Protein AF-0000000084756242 (afdb_homodimer)

pLDDT: mean 90.1, std 12.61, range [22.62, 98.62]

InterPro domains:
  IPR002525 Transposase IS110-like, N-terminal [PF01548] (7-148)
  IPR047650 Transposase IS110-like [NF033542] (6-186)
  IPR047650 Transposase IS110-like [PTHR33055] (3-185)

Sequence (396 aa):
MSTIRVVGIDIAKSVFQVCVWMVDGSVAWNKKISHSKLLDTIRQFEPGTLVAMEACATSHFWGRTFASMGYCVRLIPAQHIKAFVRSQKNDANDALAICETAFRPGIHFVSVKTTEQQDIKALRNTRQLMVEQRTALANQLRSLLAEYGFTIPVGILSLQQQLPELIEDASNSLTFTLRRLLSSLREDTVLPCENGTDMSTIRVVGIDIAKSVFQVCVWMVDGSVAWNKKISHSKLLDTIRQFEPGTLVAMEACATSHFWGRTFASMGYCVRLIPAQHIKAFVRSQKNDANDALAICETAFRPGIHFVSVKTTEQQDIKALRNTRQLMVEQRTALANQLRSLLAEYGFTIPVGILSLQQQLPELIEDASNSLTFTLRRLLSSLREDTVLPCENGTD

Solvent-accessible surface area (backbone atoms only — not comparable to full-atom values): 22132 Å² total; per-residue (Å²): 127,92,48,74,52,30,35,5,37,38,84,55,93,63,50,26,25,38,21,35,32,30,67,88,70,48,69,81,48,68,46,81,36,46,65,88,45,43,63,64,57,55,65,73,50,60,74,57,44,36,35,27,31,57,52,53,73,45,38,29,35,52,37,51,52,42,39,75,68,45,30,37,70,44,25,34,52,55,75,63,36,60,76,52,54,53,90,68,83,44,65,63,52,48,7,45,28,36,40,56,48,69,70,46,80,92,66,77,62,52,76,68,56,50,70,69,55,48,46,53,48,50,54,52,51,49,53,51,50,52,51,51,49,29,50,52,50,50,50,48,50,43,51,55,37,34,33,71,72,39,84,67,67,88,55,68,66,51,43,67,60,46,46,61,53,56,62,66,40,77,87,54,86,73,46,70,65,54,41,53,51,49,57,60,50,52,63,64,56,57,74,83,73,75,76,70,81,125,126,91,48,76,52,31,36,5,37,36,84,55,92,63,51,26,26,38,21,35,34,30,67,87,68,47,67,79,50,69,46,81,38,44,66,89,44,42,64,64,56,56,65,72,50,60,74,57,45,36,36,25,30,57,53,51,76,44,39,29,37,51,37,51,54,41,39,74,68,44,31,38,70,44,25,35,52,57,76,63,37,61,75,52,53,54,89,70,83,45,64,64,51,48,7,45,27,36,40,57,48,69,71,47,81,91,66,76,63,52,77,70,55,50,72,68,56,48,46,54,49,51,53,51,53,49,53,50,50,52,50,51,49,28,50,52,50,50,52,49,52,42,52,55,36,34,34,72,71,40,84,66,66,88,54,68,67,51,43,66,60,47,47,61,52,57,61,66,42,78,86,53,87,72,47,71,66,52,41,54,51,50,58,61,51,53,64,64,56,58,73,83,74,75,78,70,81,123

Foldseek 3Di:
DWAFQEWFWEDDDFKIWIWTATPVGDTPDTDIDGPVCVVVVLLPHDAAHEYFYADDLCVLVVCVVNVVVRYHYFHFHPVQLVVQQDPDDDRRSSRVSRVVSRPDPPTDTDDRDDPVRSVVVVVVVVVVVLLVVLLVLLVVLQVVCVVVPDHFDDDLVRCLPCVVVVLPPPPDDDDPVNSVVSVVSSVSNDDPPPPPPD/DWAFQEWFWEDDDFKIWIWTATPVGDTPDTDIDGPVCVVVVLLPHDAAHEYFYADDLCVLVVCVVNVVVRYHYFHFYPVQLVVQQDPDDDRRSSRVSRVVSRPDPPTDTDDRDDPVRSVVVVVVVVVVVLLVVLLVLLVVLQVVCVVVPDHFDDDLVRCLPCVVVVLPPPPDDDDPVNSVVSVVSSVSNDDDPPPPPD

Organism: Klebsiella aerogenes (strain ATCC 13048 / DSM 30053 / CCUG 1429 / JCM 1235 / KCTC 2190 / NBRC 13534 / NCIMB 10102 / NCTC 10006 / CDC 819-56) (NCBI:txid1028307)

Nearest PDB structures (foldseek):
  3r8e-assembly1_A-2  TM=5.755E-01  e=1.748E-02  Cytophaga hutchinsonii ATCC 33406
  9bdd-assembly1_B  TM=4.864E-01  e=7.627E-02  Homo sapiens
  4o8k-assembly1_A  TM=6.211E-01  e=4.524E-01  Burkholderia thailandensis E264
  3htv-assembly1_A-2  TM=3.044E-01  e=1.070E-02  Escherichia coli K-12
  4ydu-assembly2_B  TM=3.109E-01  e=1.859E-02  Escherichia coli

Radius of gyration: 30.25 Å; Cα contacts (8 Å, |Δi|>4): 549; chains: 2; bounding box: 44×92×69 Å

Structure (mmCIF, N/CA/C/O backbone):
data_AF-0000000084756242-model_v1
#
loop_
_entity.id
_entity.type
_entity.pdbx_description
1 polymer 'Transposase IS116/IS110/IS902 family protein'
#
loop_
_atom_site.group_PDB
_atom_site.id
_atom_site.type_symbol
_atom_site.label_atom_id
_atom_site.label_alt_id
_atom_site.label_comp_id
_atom_site.label_asym_id
_atom_site.label_entity_id
_atom_site.label_seq_id
_atom_site.pdbx_PDB_ins_code
_atom_site.Cartn_x
_atom_site.Cartn_y
_atom_site.Cartn_z
_atom_site.occupancy
_atom_site.B_iso_or_equiv
_atom_site.auth_seq_id
_atom_site.auth_comp_id
_atom_site.auth_asym_id
_atom_site.auth_atom_id
_atom_site.pdbx_PDB_model_num
ATOM 1 N N . MET A 1 1 ? -0.675 39.75 37.25 1 50.16 1 MET A N 1
ATOM 2 C CA . MET A 1 1 ? -1.508 39.125 36.25 1 50.16 1 MET A CA 1
ATOM 3 C C . MET A 1 1 ? -0.845 37.844 35.719 1 50.16 1 MET A C 1
ATOM 5 O O . MET A 1 1 ? 0.344 37.844 35.375 1 50.16 1 MET A O 1
ATOM 9 N N . SER A 1 2 ? -1.368 36.719 35.969 1 68.31 2 SER A N 1
ATOM 10 C CA . SER A 1 2 ? -0.675 35.469 35.781 1 68.31 2 SER A CA 1
ATOM 11 C C . SER A 1 2 ? -0.3 35.25 34.312 1 68.31 2 SER A C 1
ATOM 13 O O . SER A 1 2 ? -1.105 35.531 33.406 1 68.31 2 SER A O 1
ATOM 15 N N . THR A 1 3 ? 0.945 35.25 34.062 1 90.69 3 THR A N 1
ATOM 16 C CA . THR A 1 3 ? 1.565 35.281 32.719 1 90.69 3 THR A CA 1
ATOM 17 C C . THR A 1 3 ? 1.642 33.844 32.156 1 90.69 3 THR A C 1
ATOM 19 O O . THR A 1 3 ? 1.933 32.906 32.844 1 90.69 3 THR A O 1
ATOM 22 N N . ILE A 1 4 ? 1.183 33.781 30.922 1 96.56 4 ILE A N 1
ATOM 23 C CA . ILE A 1 4 ? 1.24 32.531 30.203 1 96.56 4 ILE A CA 1
ATOM 24 C C . ILE A 1 4 ? 2.697 32.125 29.953 1 96.56 4 ILE A C 1
ATOM 26 O O . ILE A 1 4 ? 3.504 32.969 29.531 1 96.56 4 ILE A O 1
ATOM 30 N N . ARG A 1 5 ? 3.025 30.953 30.297 1 97 5 ARG A N 1
ATOM 31 C CA . ARG A 1 5 ? 4.352 30.422 30 1 97 5 ARG A CA 1
ATOM 32 C C . ARG A 1 5 ? 4.426 29.891 28.562 1 97 5 ARG A C 1
ATOM 34 O O . ARG A 1 5 ? 5.324 30.266 27.812 1 97 5 ARG A O 1
ATOM 41 N N . VAL A 1 6 ? 3.465 29.094 28.266 1 98.12 6 VAL A N 1
ATOM 42 C CA . VAL A 1 6 ? 3.43 28.5 26.938 1 98.12 6 VAL A CA 1
ATOM 43 C C . VAL A 1 6 ? 2.023 27.984 26.625 1 98.12 6 VAL A C 1
ATOM 45 O O . VAL A 1 6 ? 1.296 27.594 27.547 1 98.12 6 VAL A O 1
ATOM 48 N N . VAL A 1 7 ? 1.628 28.031 25.438 1 98.5 7 VAL A N 1
ATOM 49 C CA . VAL A 1 7 ? 0.423 27.391 24.922 1 98.5 7 VAL A CA 1
ATOM 50 C C . VAL A 1 7 ? 0.803 26.156 24.109 1 98.5 7 VAL A C 1
ATOM 52 O O . VAL A 1 7 ? 1.445 26.25 23.062 1 98.5 7 VAL A O 1
ATOM 55 N N . GLY A 1 8 ? 0.469 24.984 24.625 1 98.25 8 GLY A N 1
ATOM 56 C CA . GLY A 1 8 ? 0.699 23.734 23.922 1 98.25 8 GLY A CA 1
ATOM 57 C C . GLY A 1 8 ? -0.489 23.297 23.078 1 98.25 8 GLY A C 1
ATOM 58 O O . GLY A 1 8 ? -1.63 23.328 23.547 1 98.25 8 GLY A O 1
ATOM 59 N N . ILE A 1 9 ? -0.2 22.906 21.844 1 98 9 ILE A N 1
ATOM 60 C CA . ILE A 1 9 ? -1.269 22.484 20.938 1 98 9 ILE A CA 1
ATOM 61 C C . ILE A 1 9 ? -0.977 21.078 20.422 1 98 9 ILE A C 1
ATOM 63 O O . ILE A 1 9 ? 0.04 20.844 19.766 1 98 9 ILE A O 1
ATOM 67 N N . ASP A 1 10 ? -1.809 20.156 20.734 1 96.31 10 ASP A N 1
ATOM 68 C CA . ASP A 1 10 ? -1.804 18.828 20.109 1 96.31 10 ASP A CA 1
ATOM 69 C C . ASP A 1 10 ? -2.678 18.812 18.859 1 96.31 10 ASP A C 1
ATOM 71 O O . ASP A 1 10 ? -3.906 18.797 18.953 1 96.31 10 ASP A O 1
ATOM 75 N N . ILE A 1 11 ? -1.974 18.844 17.672 1 92.75 11 ILE A N 1
ATOM 76 C CA . ILE A 1 11 ? -2.646 18.969 16.375 1 92.75 11 ILE A CA 1
ATOM 77 C C . ILE A 1 11 ? -3.162 17.609 15.93 1 92.75 11 ILE A C 1
ATOM 79 O O . ILE A 1 11 ? -2.402 16.641 15.875 1 92.75 11 ILE A O 1
ATOM 83 N N . ALA A 1 12 ? -4.496 17.547 15.703 1 86.62 12 ALA A N 1
ATOM 84 C CA . ALA A 1 12 ? -5.137 16.359 15.125 1 86.62 12 ALA A CA 1
ATOM 85 C C . ALA A 1 12 ? -5.844 16.703 13.812 1 86.62 12 ALA A C 1
ATOM 87 O O . ALA A 1 12 ? -5.586 17.75 13.219 1 86.62 12 ALA A O 1
ATOM 88 N N . LYS A 1 13 ? -6.547 15.859 13.242 1 78 13 LYS A N 1
ATOM 89 C CA . LYS A 1 13 ? -7.164 16.031 11.938 1 78 13 LYS A CA 1
ATOM 90 C C . LYS A 1 13 ? -8.305 17.047 11.992 1 78 13 LYS A C 1
ATOM 92 O O . LYS A 1 13 ? -8.383 17.953 11.156 1 78 13 LYS A O 1
ATOM 97 N N . SER A 1 14 ? -9.141 16.922 12.945 1 80.94 14 SER A N 1
ATOM 98 C CA . SER A 1 14 ? -10.312 17.781 12.953 1 80.94 14 SER A CA 1
ATOM 99 C C . SER A 1 14 ? -10.406 18.594 14.25 1 80.94 14 SER A C 1
ATOM 101 O O . SER A 1 14 ? -11.016 19.656 14.281 1 80.94 14 SER A O 1
ATOM 103 N N . VAL A 1 15 ? -9.82 18.062 15.289 1 90.69 15 VAL A N 1
ATOM 104 C CA . VAL A 1 15 ? -9.906 18.703 16.594 1 90.69 15 VAL A CA 1
ATOM 105 C C . VAL A 1 15 ? -8.516 18.812 17.219 1 90.69 15 VAL A C 1
ATOM 107 O O . VAL A 1 15 ? -7.73 17.859 17.156 1 90.69 15 VAL A O 1
ATOM 110 N N . PHE A 1 16 ? -8.266 20.016 17.859 1 95.5 16 PHE A N 1
ATOM 111 C CA . PHE A 1 16 ? -6.98 20.266 18.5 1 95.5 16 PHE A CA 1
ATOM 112 C C . PHE A 1 16 ? -7.137 20.328 20.016 1 95.5 16 PHE A C 1
ATOM 114 O O . PHE A 1 16 ? -8.148 20.828 20.516 1 95.5 16 PHE A O 1
ATOM 121 N N . GLN A 1 17 ? -6.262 19.75 20.672 1 97.69 17 GLN A N 1
ATOM 122 C CA . GLN A 1 17 ? -6.203 19.969 22.125 1 97.69 17 GLN A CA 1
ATOM 123 C C . GLN A 1 17 ? -5.25 21.109 22.469 1 97.69 17 GLN A C 1
ATOM 125 O O . GLN A 1 17 ? -4.074 21.078 22.094 1 97.69 17 GLN A O 1
ATOM 130 N N . VAL A 1 18 ? -5.77 22.125 23.141 1 98.19 18 VAL A N 1
ATOM 131 C CA . VAL A 1 18 ? -4.973 23.312 23.5 1 98.19 18 VAL A CA 1
ATOM 132 C C . VAL A 1 18 ? -4.836 23.406 25.016 1 98.19 18 VAL A C 1
ATOM 134 O O . VAL A 1 18 ? -5.84 23.391 25.734 1 98.19 18 VAL A O 1
ATOM 137 N N . CYS A 1 19 ? -3.627 23.469 25.438 1 98.31 19 CYS A N 1
ATOM 138 C CA . CYS A 1 19 ? -3.314 23.578 26.859 1 98.31 19 CYS A CA 1
ATOM 139 C C . CYS A 1 19 ? -2.586 24.891 27.156 1 98.31 19 CYS A C 1
ATOM 141 O O . CYS A 1 19 ? -1.563 25.188 26.547 1 98.31 19 CYS A O 1
ATOM 143 N N . VAL A 1 20 ? -3.111 25.672 28.078 1 98.44 20 VAL A N 1
ATOM 144 C CA . VAL A 1 20 ? -2.488 26.922 28.484 1 98.44 20 VAL A CA 1
ATOM 145 C C . VAL A 1 20 ? -1.783 26.719 29.828 1 98.44 20 VAL A C 1
ATOM 147 O O . VAL A 1 20 ? -2.436 26.594 30.875 1 98.44 20 VAL A O 1
ATOM 150 N N . TRP A 1 21 ? -0.505 26.688 29.719 1 97.62 21 TRP A N 1
ATOM 151 C CA . TRP A 1 21 ? 0.332 26.453 30.891 1 97.62 21 TRP A CA 1
ATOM 152 C C . TRP A 1 21 ? 0.907 27.766 31.422 1 97.62 21 TRP A C 1
ATOM 154 O O . TRP A 1 21 ? 1.545 28.516 30.672 1 97.62 21 TRP A O 1
ATOM 164 N N . MET A 1 22 ? 0.699 28.016 32.719 1 97.38 22 MET A N 1
ATOM 165 C CA . MET A 1 22 ? 1.034 29.312 33.344 1 97.38 22 MET A CA 1
ATOM 166 C C . MET A 1 22 ? 2.443 29.281 33.906 1 97.38 22 MET A C 1
ATOM 168 O O . MET A 1 22 ? 2.998 28.219 34.156 1 97.38 22 MET A O 1
ATOM 172 N N . VAL A 1 23 ? 3.004 30.469 34.188 1 95.75 23 VAL A N 1
ATOM 173 C CA . VAL A 1 23 ? 4.355 30.625 34.719 1 95.75 23 VAL A CA 1
ATOM 174 C C . VAL A 1 23 ? 4.441 30.031 36.125 1 95.75 23 VAL A C 1
ATOM 176 O O . VAL A 1 23 ? 5.473 29.469 36.5 1 95.75 23 VAL A O 1
ATOM 179 N N . ASP A 1 24 ? 3.338 30.078 36.812 1 94.25 24 ASP A N 1
ATOM 180 C CA . ASP A 1 24 ? 3.346 29.594 38.188 1 94.25 24 ASP A CA 1
ATOM 181 C C . ASP A 1 24 ? 3.223 28.078 38.219 1 94.25 24 ASP A C 1
ATOM 183 O O . ASP A 1 24 ? 3.178 27.484 39.312 1 94.25 24 ASP A O 1
ATOM 187 N N . GLY A 1 25 ? 3.061 27.516 37.062 1 93.25 25 GLY A N 1
ATOM 188 C CA . GLY A 1 25 ? 3.023 26.062 37 1 93.25 25 GLY A CA 1
ATOM 189 C C . GLY A 1 25 ? 1.616 25.5 36.844 1 93.25 25 GLY A C 1
ATOM 190 O O . GLY A 1 25 ? 1.435 24.312 36.625 1 93.25 25 GLY A O 1
ATOM 191 N N . SER A 1 26 ? 0.605 26.344 36.938 1 95.62 26 SER A N 1
ATOM 192 C CA . SER A 1 26 ? -0.777 25.891 36.812 1 95.62 26 SER A CA 1
ATOM 193 C C . SER A 1 26 ? -1.229 25.844 35.375 1 95.62 26 SER A C 1
ATOM 195 O O . SER A 1 26 ? -0.624 26.484 34.5 1 95.62 26 SER A O 1
ATOM 197 N N . VAL A 1 27 ? -2.248 25.047 35.125 1 97.12 27 VAL A N 1
ATOM 198 C CA . VAL A 1 27 ? -2.91 25 33.844 1 97.12 27 VAL A CA 1
ATOM 199 C C . VAL A 1 27 ? -4.172 25.875 33.875 1 97.12 27 VAL A C 1
ATOM 201 O O . VAL A 1 27 ? -5.117 25.562 34.594 1 97.12 27 VAL A O 1
ATOM 204 N N . ALA A 1 28 ? -4.137 26.969 33.094 1 97.31 28 ALA A N 1
ATOM 205 C CA . ALA A 1 28 ? -5.316 27.828 33.062 1 97.31 28 ALA A CA 1
ATOM 206 C C . ALA A 1 28 ? -6.523 27.078 32.5 1 97.31 28 ALA A C 1
ATOM 208 O O . ALA A 1 28 ? -7.598 27.078 33.094 1 97.31 28 ALA A O 1
ATOM 209 N N . TRP A 1 29 ? -6.355 26.469 31.297 1 97.38 29 TRP A N 1
ATOM 210 C CA . TRP A 1 29 ? -7.363 25.578 30.734 1 97.38 29 TRP A CA 1
ATOM 211 C C . TRP A 1 29 ? -6.746 24.625 29.719 1 97.38 29 TRP A C 1
ATOM 213 O O . TRP A 1 29 ? -5.629 24.859 29.234 1 97.38 29 TRP A O 1
ATOM 223 N N . ASN A 1 30 ? -7.312 23.578 29.5 1 97.81 30 ASN A N 1
ATOM 224 C CA . ASN A 1 30 ? -6.98 22.5 28.578 1 97.81 30 ASN A CA 1
ATOM 225 C C . ASN A 1 30 ? -8.227 21.953 27.891 1 97.81 30 ASN A C 1
ATOM 227 O O . ASN A 1 30 ? -8.953 21.141 28.469 1 97.81 30 ASN A O 1
ATOM 231 N N . LYS A 1 31 ? -8.445 22.438 26.609 1 97.06 31 LYS A N 1
ATOM 232 C CA . LYS A 1 31 ? -9.734 22.141 26 1 97.06 31 LYS A CA 1
ATOM 233 C C . LYS A 1 31 ? -9.57 21.781 24.516 1 97.06 31 LYS A C 1
ATOM 235 O O . LYS A 1 31 ? -8.57 22.141 23.891 1 97.06 31 LYS A O 1
ATOM 240 N N . LYS A 1 32 ? -10.602 21.141 24.094 1 96.94 32 LYS A N 1
ATOM 241 C CA . LYS A 1 32 ? -10.695 20.828 22.672 1 96.94 32 LYS A CA 1
ATOM 242 C C . LYS A 1 32 ? -11.18 22.047 21.875 1 96.94 32 LYS A C 1
ATOM 244 O O . LYS A 1 32 ? -12.133 22.719 22.281 1 96.94 32 LYS A O 1
ATOM 249 N N . ILE A 1 33 ? -10.445 22.312 20.797 1 96.5 33 ILE A N 1
ATOM 250 C CA . ILE A 1 33 ? -10.781 23.438 19.938 1 96.5 33 ILE A CA 1
ATOM 251 C C . ILE A 1 33 ? -10.891 22.953 18.484 1 96.5 33 ILE A C 1
ATOM 253 O O . ILE A 1 33 ? -10.016 22.234 18 1 96.5 33 ILE A O 1
ATOM 257 N N . SER A 1 34 ? -11.945 23.297 17.812 1 93.06 34 SER A N 1
ATOM 258 C CA . SER A 1 34 ? -12.102 22.922 16.406 1 93.06 34 SER A CA 1
ATOM 259 C C . SER A 1 34 ? -11.125 23.688 15.516 1 93.06 34 SER A C 1
ATOM 261 O O . SER A 1 34 ? -10.656 24.766 15.883 1 93.06 34 SER A O 1
ATOM 263 N N . HIS A 1 35 ? -10.914 23.125 14.398 1 90.56 35 HIS A N 1
ATOM 264 C CA . HIS A 1 35 ? -10.016 23.734 13.422 1 90.56 35 HIS A CA 1
ATOM 265 C C . HIS A 1 35 ? -10.422 25.156 13.102 1 90.56 35 HIS A C 1
ATOM 267 O O . HIS A 1 35 ? -9.586 26.062 13.094 1 90.56 35 HIS A O 1
ATOM 273 N N . SER A 1 36 ? -11.688 25.422 12.953 1 89.06 36 SER A N 1
ATOM 274 C CA . SER A 1 36 ? -12.203 26.719 12.539 1 89.06 36 SER A CA 1
ATOM 275 C C . SER A 1 36 ? -12.086 27.75 13.656 1 89.06 36 SER A C 1
ATOM 277 O O . SER A 1 36 ? -12.078 28.953 13.398 1 89.06 36 SER A O 1
ATOM 279 N N . LYS A 1 37 ? -11.875 27.266 14.867 1 94.88 37 LYS A N 1
ATOM 280 C CA . LYS A 1 37 ? -11.875 28.188 16 1 94.88 37 LYS A CA 1
ATOM 281 C C . LYS A 1 37 ? -10.461 28.406 16.531 1 94.88 37 LYS A C 1
ATOM 283 O O . LYS A 1 37 ? -10.242 29.234 17.422 1 94.88 37 LYS A O 1
ATOM 288 N N . LEU A 1 38 ? -9.562 27.703 16 1 95.5 38 LEU A N 1
ATOM 289 C CA . LEU A 1 38 ? -8.211 27.719 16.547 1 95.5 38 LEU A CA 1
ATOM 290 C C . LEU A 1 38 ? -7.602 29.125 16.453 1 95.5 38 LEU A C 1
ATOM 292 O O . LEU A 1 38 ? -7.051 29.625 17.422 1 95.5 38 LEU A O 1
ATOM 296 N N . LEU A 1 39 ? -7.789 29.766 15.32 1 95 39 LEU A N 1
ATOM 297 C CA . LEU A 1 39 ? -7.191 31.078 15.117 1 95 39 LEU A CA 1
ATOM 298 C C . LEU A 1 39 ? -7.777 32.094 16.094 1 95 39 LEU A C 1
ATOM 300 O O . LEU A 1 39 ? -7.043 32.875 16.688 1 95 39 LEU A O 1
ATOM 304 N N . ASP A 1 40 ? -9.062 32 16.25 1 96.56 40 ASP A N 1
ATOM 305 C CA . ASP A 1 40 ? -9.727 32.906 17.172 1 96.56 40 ASP A CA 1
ATOM 306 C C . ASP A 1 40 ? -9.258 32.688 18.609 1 96.56 40 ASP A C 1
ATOM 308 O O . ASP A 1 40 ? -9.094 33.625 19.375 1 96.56 40 ASP A O 1
ATOM 312 N N . THR A 1 41 ? -9.07 31.484 18.906 1 97.25 41 THR A N 1
ATOM 313 C CA . THR A 1 41 ? -8.609 31.125 20.234 1 97.25 41 THR A CA 1
ATOM 314 C C . THR A 1 41 ? -7.203 31.656 20.484 1 97.25 41 THR A C 1
ATOM 316 O O . THR A 1 41 ? -6.949 32.281 21.531 1 97.25 41 THR A O 1
ATOM 319 N N . ILE A 1 42 ? -6.312 31.562 19.562 1 96.88 42 ILE A N 1
ATOM 320 C CA . ILE A 1 42 ? -4.918 31.953 19.703 1 96.88 42 ILE A CA 1
ATOM 321 C C . ILE A 1 42 ? -4.812 33.469 19.766 1 96.88 42 ILE A C 1
ATOM 323 O O . ILE A 1 42 ? -4.008 34.031 20.516 1 96.88 42 ILE A O 1
ATOM 327 N N . ARG A 1 43 ? -5.676 34.094 19.047 1 96.5 43 ARG A N 1
ATOM 328 C CA . ARG A 1 43 ? -5.656 35.562 18.969 1 96.5 43 ARG A CA 1
ATOM 329 C C . ARG A 1 43 ? -5.91 36.188 20.344 1 96.5 43 ARG A C 1
ATOM 331 O O . ARG A 1 43 ? -5.602 37.375 20.562 1 96.5 43 ARG A O 1
ATOM 338 N N . GLN A 1 44 ? -6.453 35.406 21.234 1 96.06 44 GLN A N 1
ATOM 339 C CA . GLN A 1 44 ? -6.777 35.906 22.562 1 96.06 44 GLN A CA 1
ATOM 340 C C . GLN A 1 44 ? -5.516 36.062 23.406 1 96.06 44 GLN A C 1
ATOM 342 O O . GLN A 1 44 ? -5.547 36.719 24.453 1 96.06 44 GLN A O 1
ATOM 347 N N . PHE A 1 45 ? -4.48 35.5 22.969 1 96.88 45 PHE A N 1
ATOM 348 C CA . PHE A 1 45 ? -3.242 35.562 23.734 1 96.88 45 PHE A CA 1
ATOM 349 C C . PHE A 1 45 ? -2.41 36.781 23.312 1 96.88 45 PHE A C 1
ATOM 351 O O . PHE A 1 45 ? -2.541 37.25 22.188 1 96.88 45 PHE A O 1
ATOM 358 N N . GLU A 1 46 ? -1.569 37.219 24.141 1 95.44 46 GLU A N 1
ATOM 359 C CA . GLU A 1 46 ? -0.716 38.375 23.859 1 95.44 46 GLU A CA 1
ATOM 360 C C . GLU A 1 46 ? 0.341 38.031 22.812 1 95.44 46 GLU A C 1
ATOM 362 O O . GLU A 1 46 ? 0.9 36.938 22.828 1 95.44 46 GLU A O 1
ATOM 367 N N . PRO A 1 47 ? 0.571 39 21.969 1 94.06 47 PRO A N 1
ATOM 368 C CA . PRO A 1 47 ? 1.707 38.781 21.078 1 94.06 47 PRO A CA 1
ATOM 369 C C . PRO A 1 47 ? 2.984 38.406 21.812 1 94.06 47 PRO A C 1
ATOM 371 O O . PRO A 1 47 ? 3.23 38.875 22.922 1 94.06 47 PRO A O 1
ATOM 374 N N . GLY A 1 48 ? 3.754 37.562 21.219 1 96.06 48 GLY A N 1
ATOM 375 C CA . GLY A 1 48 ? 4.992 37.125 21.844 1 96.06 48 GLY A CA 1
ATOM 376 C C . GLY A 1 48 ? 4.836 35.844 22.641 1 96.06 48 GLY A C 1
ATOM 377 O O . GLY A 1 48 ? 5.824 35.219 23.031 1 96.06 48 GLY A O 1
ATOM 378 N N . THR A 1 49 ? 3.553 35.5 22.906 1 97.38 49 THR A N 1
ATOM 379 C CA . THR A 1 49 ? 3.301 34.25 23.625 1 97.38 49 THR A CA 1
ATOM 380 C C . THR A 1 49 ? 3.916 33.062 22.891 1 97.38 49 THR A C 1
ATOM 382 O O . THR A 1 49 ? 3.855 33 21.656 1 97.38 49 THR A O 1
ATOM 385 N N . LEU A 1 50 ? 4.535 32.156 23.641 1 98.19 50 LEU A N 1
ATOM 386 C CA . LEU A 1 50 ? 5.133 30.953 23.078 1 98.19 50 LEU A CA 1
ATOM 387 C C . LEU A 1 50 ? 4.07 29.891 22.797 1 98.19 50 LEU A C 1
ATOM 389 O O . LEU A 1 50 ? 3.275 29.562 23.688 1 98.19 50 LEU A O 1
ATOM 393 N N . VAL A 1 51 ? 4.051 29.422 21.578 1 98.62 51 VAL A N 1
ATOM 394 C CA . VAL A 1 51 ? 3.174 28.328 21.172 1 98.62 51 VAL A CA 1
ATOM 395 C C . VAL A 1 51 ? 4.012 27.109 20.797 1 98.62 51 VAL A C 1
ATOM 397 O O . VAL A 1 51 ? 4.914 27.203 19.953 1 98.62 51 VAL A O 1
ATOM 400 N N . ALA A 1 52 ? 3.713 25.984 21.422 1 98.56 52 ALA A N 1
ATOM 401 C CA . ALA A 1 52 ? 4.461 24.75 21.172 1 98.56 52 ALA A CA 1
ATOM 402 C C . ALA A 1 52 ? 3.566 23.688 20.547 1 98.56 52 ALA A C 1
ATOM 404 O O . ALA A 1 52 ? 2.404 23.531 20.938 1 98.56 52 ALA A O 1
ATOM 405 N N . MET A 1 53 ? 4.121 22.969 19.609 1 98.12 53 MET A N 1
ATOM 406 C CA . MET A 1 53 ? 3.418 21.875 18.922 1 98.12 53 MET A CA 1
ATOM 407 C C . MET A 1 53 ? 4.363 20.719 18.641 1 98.12 53 MET A C 1
ATOM 409 O O . MET A 1 53 ? 5.574 20.906 18.531 1 98.12 53 MET A O 1
ATOM 413 N N . GLU A 1 54 ? 3.764 19.578 18.5 1 96.94 54 GLU A N 1
ATOM 414 C CA . GLU A 1 54 ? 4.535 18.469 17.938 1 96.94 54 GLU A CA 1
ATOM 415 C C . GLU A 1 54 ? 4.809 18.688 16.453 1 96.94 54 GLU A C 1
ATOM 417 O O . GLU A 1 54 ? 3.912 19.094 15.703 1 96.94 54 GLU A O 1
ATOM 422 N N . ALA A 1 55 ? 6.043 18.453 16.094 1 97 55 ALA A N 1
ATOM 423 C CA . ALA A 1 55 ? 6.391 18.594 14.688 1 97 55 ALA A CA 1
ATOM 424 C C . ALA A 1 55 ? 5.738 17.5 13.844 1 97 55 ALA A C 1
ATOM 426 O O . ALA A 1 55 ? 5.988 16.312 14.055 1 97 55 ALA A O 1
ATOM 427 N N . CYS A 1 56 ? 4.902 17.859 12.953 1 95 56 CYS A N 1
ATOM 428 C CA . CYS A 1 56 ? 4.262 16.969 11.992 1 95 56 CYS A CA 1
ATOM 429 C C . CYS A 1 56 ? 4 17.688 10.672 1 95 56 CYS A C 1
ATOM 431 O O . CYS A 1 56 ? 4.43 18.828 10.477 1 95 56 CYS A O 1
ATOM 433 N N . ALA A 1 57 ? 3.318 17.078 9.805 1 91.81 57 ALA A N 1
ATOM 434 C CA . ALA A 1 57 ? 3.156 17.594 8.453 1 91.81 57 ALA A CA 1
ATOM 435 C C . ALA A 1 57 ? 2.371 18.906 8.461 1 91.81 57 ALA A C 1
ATOM 437 O O . ALA A 1 57 ? 2.742 19.859 7.781 1 91.81 57 ALA A O 1
ATOM 438 N N . THR A 1 58 ? 1.355 18.969 9.328 1 94.62 58 THR A N 1
ATOM 439 C CA . THR A 1 58 ? 0.476 20.141 9.32 1 94.62 58 THR A CA 1
ATOM 440 C C . THR A 1 58 ? 0.988 21.203 10.281 1 94.62 58 THR A C 1
ATOM 442 O O . THR A 1 58 ? 0.552 22.359 10.227 1 94.62 58 THR A O 1
ATOM 445 N N . SER A 1 59 ? 1.926 20.844 11.094 1 96.94 59 SER A N 1
ATOM 446 C CA . SER A 1 59 ? 2.389 21.797 12.102 1 96.94 59 SER A CA 1
ATOM 447 C C . SER A 1 59 ? 3.133 22.953 11.469 1 96.94 59 SER A C 1
ATOM 449 O O . SER A 1 59 ? 3.182 24.047 12.031 1 96.94 59 SER A O 1
ATOM 451 N N . HIS A 1 60 ? 3.68 22.766 10.297 1 97.44 60 HIS A N 1
ATOM 452 C CA . HIS A 1 60 ? 4.414 23.844 9.625 1 97.44 60 HIS A CA 1
ATOM 453 C C . HIS A 1 60 ? 3.473 24.938 9.156 1 97.44 60 HIS A C 1
ATOM 455 O O . HIS A 1 60 ? 3.805 26.125 9.234 1 97.44 60 HIS A O 1
ATOM 461 N N . PHE A 1 61 ? 2.363 24.625 8.742 1 96.38 61 PHE A N 1
ATOM 462 C CA . PHE A 1 61 ? 1.353 25.609 8.367 1 96.38 61 PHE A CA 1
ATOM 463 C C . PHE A 1 61 ? 0.957 26.469 9.562 1 96.38 61 PHE A C 1
ATOM 465 O O . PHE A 1 61 ? 0.991 27.703 9.492 1 96.38 61 PHE A O 1
ATOM 472 N N . TRP A 1 62 ? 0.651 25.781 10.609 1 96.56 62 TRP A N 1
ATOM 473 C CA . TRP A 1 62 ? 0.235 26.5 11.805 1 96.56 62 TRP A CA 1
ATOM 474 C C . TRP A 1 62 ? 1.387 27.328 12.375 1 96.56 62 TRP A C 1
ATOM 476 O O . TRP A 1 62 ? 1.182 28.438 12.867 1 96.56 62 TRP A O 1
ATOM 486 N N . GLY A 1 63 ? 2.521 26.688 12.281 1 97.88 63 GLY A N 1
ATOM 487 C CA . GLY A 1 63 ? 3.699 27.422 12.719 1 97.88 63 GLY A CA 1
ATOM 488 C C . GLY A 1 63 ? 3.883 28.734 11.984 1 97.88 63 GLY A C 1
ATOM 489 O O . GLY A 1 63 ? 4.105 29.766 12.609 1 97.88 63 GLY A O 1
ATOM 490 N N . ARG A 1 64 ? 3.787 28.703 10.688 1 97.62 64 ARG A N 1
ATOM 491 C CA . ARG A 1 64 ? 3.893 29.922 9.898 1 97.62 64 ARG A CA 1
ATOM 492 C C . ARG A 1 64 ? 2.76 30.891 10.227 1 97.62 64 ARG A C 1
ATOM 494 O O . ARG A 1 64 ? 2.982 32.094 10.352 1 97.62 64 ARG A O 1
ATOM 501 N N . THR A 1 65 ? 1.596 30.359 10.383 1 96.88 65 THR A N 1
ATOM 502 C CA . THR A 1 65 ? 0.414 31.172 10.664 1 96.88 65 THR A CA 1
ATOM 503 C C . THR A 1 65 ? 0.565 31.906 11.992 1 96.88 65 THR A C 1
ATOM 505 O O . THR A 1 65 ? 0.407 33.125 12.055 1 96.88 65 THR A O 1
ATOM 508 N N . PHE A 1 66 ? 0.959 31.219 13.008 1 98 66 PHE A N 1
ATOM 509 C CA . PHE A 1 66 ? 1.112 31.812 14.328 1 98 66 PHE A CA 1
ATOM 510 C C . PHE A 1 66 ? 2.273 32.781 14.352 1 98 66 PHE A C 1
ATOM 512 O O . PHE A 1 66 ? 2.178 33.875 14.961 1 98 66 PHE A O 1
ATOM 519 N N . ALA A 1 67 ? 3.305 32.438 13.68 1 97.81 67 ALA A N 1
ATOM 520 C CA . ALA A 1 67 ? 4.449 33.344 13.609 1 97.81 67 ALA A CA 1
ATOM 521 C C . ALA A 1 67 ? 4.062 34.656 12.938 1 97.81 67 ALA A C 1
ATOM 523 O O . ALA A 1 67 ? 4.457 35.75 13.391 1 97.81 67 ALA A O 1
ATOM 524 N N . SER A 1 68 ? 3.291 34.562 11.922 1 96.94 68 SER A N 1
ATOM 525 C CA . SER A 1 68 ? 2.865 35.75 11.188 1 96.94 68 SER A CA 1
ATOM 526 C C . SER A 1 68 ? 1.949 36.625 12.031 1 96.94 68 SER A C 1
ATOM 528 O O . SER A 1 68 ? 1.812 37.812 11.773 1 96.94 68 SER A O 1
ATOM 530 N N . MET A 1 69 ? 1.397 36.031 13.047 1 96.81 69 MET A N 1
ATOM 531 C CA . MET A 1 69 ? 0.515 36.75 13.961 1 96.81 69 MET A CA 1
ATOM 532 C C . MET A 1 69 ? 1.304 37.344 15.117 1 96.81 69 MET A C 1
ATOM 534 O O . MET A 1 69 ? 0.738 38.062 15.969 1 96.81 69 MET A O 1
ATOM 538 N N . GLY A 1 70 ? 2.607 37.031 15.148 1 97.5 70 GLY A N 1
ATOM 539 C CA . GLY A 1 70 ? 3.465 37.656 16.156 1 97.5 70 GLY A CA 1
ATOM 540 C C . GLY A 1 70 ? 3.766 36.719 17.328 1 97.5 70 GLY A C 1
ATOM 541 O O . GLY A 1 70 ? 4.312 37.156 18.344 1 97.5 70 GLY A O 1
ATOM 542 N N . TYR A 1 71 ? 3.406 35.469 17.203 1 98.12 71 TYR A N 1
ATOM 543 C CA . TYR A 1 71 ? 3.676 34.531 18.281 1 98.12 71 TYR A CA 1
ATOM 544 C C . TYR A 1 71 ? 5.027 33.844 18.078 1 98.12 71 TYR A C 1
ATOM 546 O O . TYR A 1 71 ? 5.555 33.812 16.969 1 98.12 71 TYR A O 1
ATOM 554 N N . CYS A 1 72 ? 5.617 33.438 19.156 1 98.06 72 CYS A N 1
ATOM 555 C CA . CYS A 1 72 ? 6.793 32.562 19.094 1 98.06 72 CYS A CA 1
ATOM 556 C C . CYS A 1 72 ? 6.387 31.109 18.953 1 98.06 72 CYS A C 1
ATOM 558 O O . CYS A 1 72 ? 5.465 30.656 19.641 1 98.06 72 CYS A O 1
ATOM 560 N N . VAL A 1 73 ? 7.062 30.406 18.031 1 98.44 73 VAL A N 1
ATOM 561 C CA . VAL A 1 73 ? 6.625 29.047 17.75 1 98.44 73 VAL A CA 1
ATOM 562 C C . VAL A 1 73 ? 7.773 28.078 18 1 98.44 73 VAL A C 1
ATOM 564 O O . VAL A 1 73 ? 8.914 28.328 17.625 1 98.44 73 VAL A O 1
ATOM 567 N N . ARG A 1 74 ? 7.461 26.969 18.703 1 98.25 74 ARG A N 1
ATOM 568 C CA . ARG A 1 74 ? 8.375 25.844 18.859 1 98.25 74 ARG A CA 1
ATOM 569 C C . ARG A 1 74 ? 7.762 24.547 18.344 1 98.25 74 ARG A C 1
ATOM 571 O O . ARG A 1 74 ? 6.688 24.141 18.797 1 98.25 74 ARG A O 1
ATOM 578 N N . LEU A 1 75 ? 8.391 23.953 17.375 1 98.31 75 LEU A N 1
ATOM 579 C CA . LEU A 1 75 ? 8.023 22.625 16.906 1 98.31 75 LEU A CA 1
ATOM 580 C C . LEU A 1 75 ? 8.906 21.547 17.531 1 98.31 75 LEU A C 1
ATOM 582 O O . LEU A 1 75 ? 10.117 21.531 17.312 1 98.31 75 LEU A O 1
ATOM 586 N N . ILE A 1 76 ? 8.273 20.672 18.25 1 97.75 76 ILE A N 1
ATOM 587 C CA . ILE A 1 76 ? 9.008 19.703 19.047 1 97.75 76 ILE A CA 1
ATOM 588 C C . ILE A 1 76 ? 9.062 18.359 18.328 1 97.75 76 ILE A C 1
ATOM 590 O O . ILE A 1 76 ? 8.023 17.828 17.922 1 97.75 76 ILE A O 1
ATOM 594 N N . PRO A 1 77 ? 10.258 17.797 18.219 1 96.69 77 PRO A N 1
ATOM 595 C CA . PRO A 1 77 ? 10.32 16.453 17.656 1 96.69 77 PRO A CA 1
ATOM 596 C C . PRO A 1 77 ? 9.539 15.43 18.469 1 96.69 77 PRO A C 1
ATOM 598 O O . PRO A 1 77 ? 9.617 15.43 19.703 1 96.69 77 PRO A O 1
ATOM 601 N N . ALA A 1 78 ? 8.859 14.57 17.75 1 93 78 ALA A N 1
ATOM 602 C CA . ALA A 1 78 ? 7.938 13.617 18.375 1 93 78 ALA A CA 1
ATOM 603 C C . ALA A 1 78 ? 8.641 12.773 19.422 1 93 78 ALA A C 1
ATOM 605 O O . ALA A 1 78 ? 8.062 12.469 20.469 1 93 78 ALA A O 1
ATOM 606 N N . GLN A 1 79 ? 9.867 12.445 19.188 1 92.31 79 GLN A N 1
ATOM 607 C CA . GLN A 1 79 ? 10.602 11.547 20.062 1 92.31 79 GLN A CA 1
ATOM 608 C C . GLN A 1 79 ? 10.758 12.141 21.469 1 92.31 79 GLN A C 1
ATOM 610 O O . GLN A 1 79 ? 10.875 11.414 22.453 1 92.31 79 GLN A O 1
ATOM 615 N N . HIS A 1 80 ? 10.75 13.438 21.594 1 91.81 80 HIS A N 1
ATOM 616 C CA . HIS A 1 80 ? 10.953 14.102 22.891 1 91.81 80 HIS A CA 1
ATOM 617 C C . HIS A 1 80 ? 9.648 14.219 23.656 1 91.81 80 HIS A C 1
ATOM 619 O O . HIS A 1 80 ? 9.656 14.398 24.875 1 91.81 80 HIS A O 1
ATOM 625 N N . ILE A 1 81 ? 8.523 14.133 22.906 1 88.19 81 ILE A N 1
ATOM 626 C CA . ILE A 1 81 ? 7.223 14.211 23.562 1 88.19 81 ILE A CA 1
ATOM 627 C C . ILE A 1 81 ? 6.855 12.852 24.156 1 88.19 81 ILE A C 1
ATOM 629 O O . ILE A 1 81 ? 6.32 12.766 25.25 1 88.19 81 ILE A O 1
ATOM 633 N N . LYS A 1 82 ? 7.207 11.797 23.375 1 81.38 82 LYS A N 1
ATOM 634 C CA . LYS A 1 82 ? 6.891 10.438 23.797 1 81.38 82 LYS A CA 1
ATOM 635 C C . LYS A 1 82 ? 7.527 10.109 25.141 1 81.38 82 LYS A C 1
ATOM 637 O O . LYS A 1 82 ? 6.969 9.344 25.922 1 81.38 82 LYS A O 1
ATOM 642 N N . ALA A 1 83 ? 8.664 10.688 25.406 1 75.75 83 ALA A N 1
ATOM 643 C CA . ALA A 1 83 ? 9.383 10.453 26.656 1 75.75 83 ALA A CA 1
ATOM 644 C C . ALA A 1 83 ? 8.586 10.953 27.844 1 75.75 83 ALA A C 1
ATOM 646 O O . ALA A 1 83 ? 8.812 10.523 28.984 1 75.75 83 ALA A O 1
ATOM 647 N N . PHE A 1 84 ? 7.637 11.812 27.578 1 72.19 84 PHE A N 1
ATOM 648 C CA . PHE A 1 84 ? 6.926 12.453 28.672 1 72.19 84 PHE A CA 1
ATOM 649 C C . PHE A 1 84 ? 5.48 11.969 28.734 1 72.19 84 PHE A C 1
ATOM 651 O O . PHE A 1 84 ? 4.719 12.398 29.609 1 72.19 84 PHE A O 1
ATOM 658 N N . VAL A 1 85 ? 5.156 11.219 27.672 1 68.88 85 VAL A N 1
ATOM 659 C CA . VAL A 1 85 ? 3.758 10.805 27.703 1 68.88 85 VAL A CA 1
ATOM 660 C C . VAL A 1 85 ? 3.51 9.906 28.906 1 68.88 85 VAL A C 1
ATOM 662 O O . VAL A 1 85 ? 4.285 8.992 29.188 1 68.88 85 VAL A O 1
ATOM 665 N N . ARG A 1 86 ? 2.633 10.367 29.672 1 66.56 86 ARG A N 1
ATOM 666 C CA . ARG A 1 86 ? 2.246 9.695 30.906 1 66.56 86 ARG A CA 1
ATOM 667 C C . ARG A 1 86 ? 1.541 8.375 30.609 1 66.56 86 ARG A C 1
ATOM 669 O O . ARG A 1 86 ? 1.163 8.102 29.469 1 66.56 86 ARG A O 1
ATOM 676 N N . SER A 1 87 ? 1.502 7.82 31.625 1 67.56 87 SER A N 1
ATOM 677 C CA . SER A 1 87 ? 0.916 6.484 31.625 1 67.56 87 SER A CA 1
ATOM 678 C C . SER A 1 87 ? -0.488 6.496 31.016 1 67.56 87 SER A C 1
ATOM 680 O O . SER A 1 87 ? -0.857 5.598 30.266 1 67.56 87 SER A O 1
ATOM 682 N N . GLN A 1 88 ? -1.238 7.602 31.406 1 75.25 88 GLN A N 1
ATOM 683 C CA . GLN A 1 88 ? -2.584 7.66 30.844 1 75.25 88 GLN A CA 1
ATOM 684 C C . GLN A 1 88 ? -2.604 8.461 29.547 1 75.25 88 GLN A C 1
ATOM 686 O O . GLN A 1 88 ? -2.531 9.695 29.578 1 75.25 88 GLN A O 1
ATOM 691 N N . LYS A 1 89 ? -2.615 7.762 28.531 1 75.19 89 LYS A N 1
ATOM 692 C CA . LYS A 1 89 ? -2.623 8.414 27.219 1 75.19 89 LYS A CA 1
ATOM 693 C C . LYS A 1 89 ? -4.004 8.977 26.891 1 75.19 89 LYS A C 1
ATOM 695 O O . LYS A 1 89 ? -4.977 8.227 26.781 1 75.19 89 LYS A O 1
ATOM 700 N N . ASN A 1 90 ? -4.066 10.352 27.062 1 87.56 90 ASN A N 1
ATOM 701 C CA . ASN A 1 90 ? -5.23 11.086 26.562 1 87.56 90 ASN A CA 1
ATOM 702 C C . ASN A 1 90 ? -4.832 12.445 25.984 1 87.56 90 ASN A C 1
ATOM 704 O O . ASN A 1 90 ? -3.701 12.898 26.172 1 87.56 90 ASN A O 1
ATOM 708 N N . ASP A 1 91 ? -5.754 13.086 25.25 1 89.06 91 ASP A N 1
ATOM 709 C CA . ASP A 1 91 ? -5.457 14.297 24.484 1 89.06 91 ASP A CA 1
ATOM 710 C C . ASP A 1 91 ? -4.992 15.422 25.406 1 89.06 91 ASP A C 1
ATOM 712 O O . ASP A 1 91 ? -4.055 16.156 25.078 1 89.06 91 ASP A O 1
ATOM 716 N N . ALA A 1 92 ? -5.605 15.531 26.562 1 91.25 92 ALA A N 1
ATOM 717 C CA . ALA A 1 92 ? -5.25 16.578 27.516 1 91.25 92 ALA A CA 1
ATOM 718 C C . ALA A 1 92 ? -3.836 16.391 28.047 1 91.25 92 ALA A C 1
ATOM 720 O O . ALA A 1 92 ? -3.057 17.328 28.141 1 91.25 92 ALA A O 1
ATOM 721 N N . ASN A 1 93 ? -3.523 15.164 28.344 1 91.44 93 ASN A N 1
ATOM 722 C CA . ASN A 1 93 ? -2.186 14.836 28.828 1 91.44 93 ASN A CA 1
ATOM 723 C C . ASN A 1 93 ? -1.135 15.031 27.734 1 91.44 93 ASN A C 1
ATOM 725 O O . ASN A 1 93 ? -0.017 15.469 28.016 1 91.44 93 ASN A O 1
ATOM 729 N N . ASP A 1 94 ? -1.502 14.766 26.562 1 92.75 94 ASP A N 1
ATOM 730 C CA . ASP A 1 94 ? -0.574 14.945 25.438 1 92.75 94 ASP A CA 1
ATOM 731 C C . ASP A 1 94 ? -0.245 16.422 25.234 1 92.75 94 ASP A C 1
ATOM 733 O O . ASP A 1 94 ? 0.918 16.781 25.047 1 92.75 94 ASP A O 1
ATOM 737 N N . ALA A 1 95 ? -1.289 17.234 25.344 1 95.81 95 ALA A N 1
ATOM 738 C CA . ALA A 1 95 ? -1.076 18.672 25.203 1 95.81 95 ALA A CA 1
ATOM 739 C C . ALA A 1 95 ? -0.206 19.203 26.328 1 95.81 95 ALA A C 1
ATOM 741 O O . ALA A 1 95 ? 0.661 20.062 26.109 1 95.81 95 ALA A O 1
ATOM 742 N N . LEU A 1 96 ? -0.453 18.734 27.484 1 94.56 96 LEU A N 1
ATOM 743 C CA . LEU A 1 96 ? 0.354 19.156 28.625 1 94.56 96 LEU A CA 1
ATOM 744 C C . LEU A 1 96 ? 1.806 18.719 28.453 1 94.56 96 LEU A C 1
ATOM 746 O O . LEU A 1 96 ? 2.727 19.484 28.75 1 94.56 96 LEU A O 1
ATOM 750 N N . ALA A 1 97 ? 1.981 17.5 27.984 1 94.5 97 ALA A N 1
ATOM 751 C CA . ALA A 1 97 ? 3.326 17 27.719 1 94.5 97 ALA A CA 1
ATOM 752 C C . ALA A 1 97 ? 4.059 17.891 26.719 1 94.5 97 ALA A C 1
ATOM 754 O O . ALA A 1 97 ? 5.258 18.141 26.875 1 94.5 97 ALA A O 1
ATOM 755 N N . ILE A 1 98 ? 3.365 18.375 25.766 1 96.75 98 ILE A N 1
ATOM 756 C CA . ILE A 1 98 ? 3.932 19.297 24.797 1 96.75 98 ILE A CA 1
ATOM 757 C C . ILE A 1 98 ? 4.395 20.562 25.5 1 96.75 98 ILE A C 1
ATOM 759 O O . ILE A 1 98 ? 5.504 21.047 25.266 1 96.75 98 ILE A O 1
ATOM 763 N N . CYS A 1 99 ? 3.578 21.094 26.391 1 96.44 99 CYS A N 1
ATOM 764 C CA . CYS A 1 99 ? 3.936 22.281 27.156 1 96.44 99 CYS A CA 1
ATOM 765 C C . CYS A 1 99 ? 5.215 22.062 27.953 1 96.44 99 CYS A C 1
ATOM 767 O O . CYS A 1 99 ? 6.137 22.875 27.906 1 96.44 99 CYS A O 1
ATOM 769 N N . GLU A 1 100 ? 5.258 20.953 28.578 1 94 100 GLU A N 1
ATOM 770 C CA . GLU A 1 100 ? 6.402 20.641 29.438 1 94 100 GLU A CA 1
ATOM 771 C C . GLU A 1 100 ? 7.68 20.484 28.609 1 94 100 GLU A C 1
ATOM 773 O O . GLU A 1 100 ? 8.734 20.984 29.016 1 94 100 GLU A O 1
ATOM 778 N N . THR A 1 101 ? 7.555 19.844 27.531 1 95.44 101 THR A N 1
ATOM 779 C CA . THR A 1 101 ? 8.711 19.547 26.688 1 95.44 101 THR A CA 1
ATOM 780 C C . THR A 1 101 ? 9.273 20.812 26.078 1 95.44 101 THR A C 1
ATOM 782 O O . THR A 1 101 ? 10.469 20.891 25.781 1 95.44 101 THR A O 1
ATOM 785 N N . ALA A 1 102 ? 8.445 21.781 25.953 1 96.38 102 ALA A N 1
ATOM 786 C CA . ALA A 1 102 ? 8.836 23.031 25.297 1 96.38 102 ALA A CA 1
ATOM 787 C C . ALA A 1 102 ? 9.969 23.719 26.062 1 96.38 102 ALA A C 1
ATOM 789 O O . ALA A 1 102 ? 10.67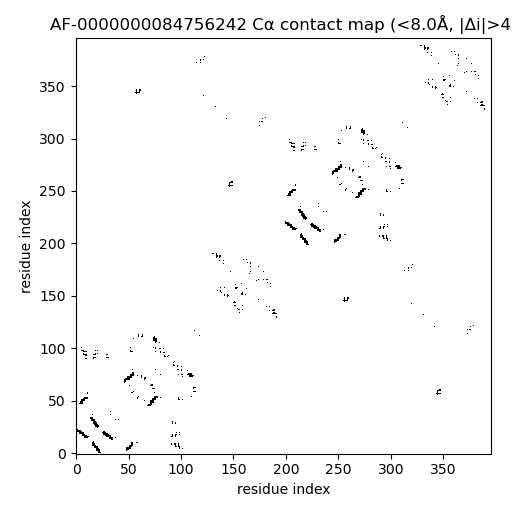2 24.562 25.516 1 96.38 102 ALA A O 1
ATOM 790 N N . PHE A 1 103 ? 10.211 23.375 27.312 1 94 103 PHE A N 1
ATOM 791 C CA . PHE A 1 103 ? 11.211 24.062 28.125 1 94 103 PHE A CA 1
ATOM 792 C C . PHE A 1 103 ? 12.297 23.094 28.562 1 94 103 PHE A C 1
ATOM 794 O O . PHE A 1 103 ? 13.172 23.469 29.359 1 94 103 PHE A O 1
ATOM 801 N N . ARG A 1 104 ? 12.227 21.969 28.062 1 91.75 104 ARG A N 1
ATOM 802 C CA . ARG A 1 104 ? 13.281 21.031 28.391 1 91.75 104 ARG A CA 1
ATOM 803 C C . ARG A 1 104 ? 14.594 21.406 27.719 1 91.75 104 ARG A C 1
ATOM 805 O O . ARG A 1 104 ? 14.602 21.812 26.547 1 91.75 104 ARG A O 1
ATOM 812 N N . PRO A 1 105 ? 15.633 21.297 28.469 1 91.69 105 PRO A N 1
ATOM 813 C CA . PRO A 1 105 ? 16.922 21.625 27.875 1 91.69 105 PRO A CA 1
ATOM 814 C C . PRO A 1 105 ? 17.406 20.547 26.891 1 91.69 105 PRO A C 1
ATOM 816 O O . PRO A 1 105 ? 16.969 19.391 26.969 1 91.69 105 PRO A O 1
ATOM 819 N N . GLY A 1 106 ? 18.219 20.922 25.984 1 92.25 106 GLY A N 1
ATOM 820 C CA . GLY A 1 106 ? 18.875 19.969 25.094 1 92.25 106 GLY A CA 1
ATOM 821 C C . GLY A 1 106 ? 18.016 19.562 23.906 1 92.25 106 GLY A C 1
ATOM 822 O O . GLY A 1 106 ? 18.344 18.625 23.188 1 92.25 106 GLY A O 1
ATOM 823 N N . ILE A 1 107 ? 16.875 20.141 23.844 1 92.81 107 ILE A N 1
ATOM 824 C CA . ILE A 1 107 ? 16.016 19.828 22.703 1 92.81 107 ILE A CA 1
ATOM 825 C C . ILE A 1 107 ? 16.312 20.766 21.547 1 92.81 107 ILE A C 1
ATOM 827 O O . ILE A 1 107 ? 16.375 21.984 21.734 1 92.81 107 ILE A O 1
ATOM 831 N N . HIS A 1 108 ? 16.625 20.188 20.406 1 95.5 108 HIS A N 1
ATOM 832 C CA . HIS A 1 108 ? 16.719 20.969 19.172 1 95.5 108 HIS A CA 1
ATOM 833 C C . HIS A 1 108 ? 15.367 21.016 18.453 1 95.5 108 HIS A C 1
ATOM 835 O O . HIS A 1 108 ? 14.945 20.016 17.859 1 95.5 108 HIS A O 1
ATOM 841 N N . PHE A 1 109 ? 14.773 22.141 18.469 1 96.88 109 PHE A N 1
ATOM 842 C CA . PHE A 1 109 ? 13.445 22.297 17.891 1 96.88 109 PHE A CA 1
ATOM 843 C C . PHE A 1 109 ? 13.516 22.281 16.359 1 96.88 109 PHE A C 1
ATOM 845 O O . PHE A 1 109 ? 14.539 22.672 15.789 1 96.88 109 PHE A O 1
ATOM 852 N N . VAL A 1 110 ? 12.469 21.797 15.766 1 97.38 110 VAL A N 1
ATOM 853 C CA . VAL A 1 110 ? 12.375 21.75 14.312 1 97.38 110 VAL A CA 1
ATOM 854 C C . VAL A 1 110 ? 12.062 23.156 13.773 1 97.38 110 VAL A C 1
ATOM 856 O O . VAL A 1 110 ? 11.172 23.844 14.289 1 97.38 110 VAL A O 1
ATOM 859 N N . SER A 1 111 ? 12.789 23.609 12.789 1 97.06 111 SER A N 1
ATOM 860 C CA . SER A 1 111 ? 12.5 24.906 12.172 1 97.06 111 SER A CA 1
ATOM 861 C C . SER A 1 111 ? 11.211 24.844 11.352 1 97.06 111 SER A C 1
ATOM 863 O O . SER A 1 111 ? 10.969 23.875 10.633 1 97.06 111 SER A O 1
ATOM 865 N N . VAL A 1 112 ? 10.422 25.828 11.508 1 97.69 112 VAL A N 1
ATOM 866 C CA . VAL A 1 112 ? 9.219 25.922 10.695 1 97.69 112 VAL A CA 1
ATOM 867 C C . VAL A 1 112 ? 9.594 26.062 9.227 1 97.69 112 VAL A C 1
ATOM 869 O O . VAL A 1 112 ? 10.297 27 8.844 1 97.69 112 VAL A O 1
ATOM 872 N N . LYS A 1 113 ? 9.133 25.172 8.438 1 97.19 113 LYS A N 1
ATOM 873 C CA . LYS A 1 113 ? 9.43 25.203 7.008 1 97.19 113 LYS A CA 1
ATOM 874 C C . LYS A 1 113 ? 8.664 26.328 6.309 1 97.19 113 LYS A C 1
ATOM 876 O O . LYS A 1 113 ? 7.504 26.578 6.629 1 97.19 113 LYS A O 1
ATOM 881 N N . THR A 1 114 ? 9.367 26.953 5.316 1 96.31 114 THR A N 1
ATOM 882 C CA . THR A 1 114 ? 8.68 27.906 4.449 1 96.31 114 THR A CA 1
ATOM 883 C C . THR A 1 114 ? 7.77 27.172 3.465 1 96.31 114 THR A C 1
ATOM 885 O O . THR A 1 114 ? 7.844 25.953 3.33 1 96.31 114 THR A O 1
ATOM 888 N N . THR A 1 115 ? 6.941 27.922 2.865 1 95.19 115 THR A N 1
ATOM 889 C CA . THR A 1 115 ? 6.062 27.312 1.869 1 95.19 115 THR A CA 1
ATOM 890 C C . THR A 1 115 ? 6.871 26.719 0.719 1 95.19 115 THR A C 1
ATOM 892 O O . THR A 1 115 ? 6.512 25.672 0.176 1 95.19 115 THR A O 1
ATOM 895 N N . GLU A 1 116 ? 7.965 27.391 0.395 1 95.31 116 GLU A N 1
ATOM 896 C CA . GLU A 1 116 ? 8.836 26.891 -0.67 1 95.31 116 GLU A CA 1
ATOM 897 C C . GLU A 1 116 ? 9.469 25.562 -0.289 1 95.31 116 GLU A C 1
ATOM 899 O O . GLU A 1 116 ? 9.562 24.641 -1.119 1 95.31 116 GLU A O 1
ATOM 904 N N . GLN A 1 117 ? 9.844 25.469 0.894 1 96.56 117 GLN A N 1
ATOM 905 C CA . GLN A 1 117 ? 10.414 24.219 1.387 1 96.56 117 GLN A CA 1
ATOM 906 C C . GLN A 1 117 ? 9.383 23.094 1.38 1 96.56 117 GLN A C 1
ATOM 908 O O . GLN A 1 117 ? 9.695 21.953 1.046 1 96.56 117 GLN A O 1
ATOM 913 N N . GLN A 1 118 ? 8.18 23.453 1.721 1 96.31 118 GLN A N 1
ATOM 914 C CA . GLN A 1 118 ? 7.098 22.469 1.704 1 96.31 118 GLN A CA 1
ATOM 915 C C . GLN A 1 118 ? 6.762 22.047 0.277 1 96.31 118 GLN A C 1
ATOM 917 O O . GLN A 1 118 ? 6.449 20.875 0.029 1 96.31 118 GLN A O 1
ATOM 922 N N . ASP A 1 119 ? 6.848 22.969 -0.618 1 96.38 119 ASP A N 1
ATOM 923 C CA . ASP A 1 119 ? 6.641 22.656 -2.027 1 96.38 119 ASP A CA 1
ATOM 924 C C . ASP A 1 119 ? 7.637 21.594 -2.504 1 96.38 119 ASP A C 1
ATOM 926 O O . ASP A 1 119 ? 7.254 20.641 -3.164 1 96.38 119 ASP A O 1
ATOM 930 N N . ILE A 1 120 ? 8.844 21.812 -2.141 1 96.5 120 ILE A N 1
ATOM 931 C CA . ILE A 1 120 ? 9.898 20.891 -2.545 1 96.5 120 ILE A CA 1
ATOM 932 C C . ILE A 1 120 ? 9.625 19.516 -1.963 1 96.5 120 ILE A C 1
ATOM 934 O O . ILE A 1 120 ? 9.734 18.5 -2.664 1 96.5 120 ILE A O 1
ATOM 938 N N . LYS A 1 121 ? 9.242 19.453 -0.757 1 95.62 121 LYS A N 1
ATOM 939 C CA . LYS A 1 121 ? 8.914 18.203 -0.096 1 95.62 121 LYS A CA 1
ATOM 940 C C . LYS A 1 121 ? 7.73 17.516 -0.771 1 95.62 121 LYS A C 1
ATOM 942 O O . LYS A 1 121 ? 7.742 16.297 -0.979 1 95.62 121 LYS A O 1
ATOM 947 N N . ALA A 1 122 ? 6.727 18.281 -1.087 1 95.06 122 ALA A N 1
ATOM 948 C CA . ALA A 1 122 ? 5.527 17.75 -1.738 1 95.06 122 ALA A CA 1
ATOM 949 C C . ALA A 1 122 ? 5.875 17.094 -3.068 1 95.06 122 ALA A C 1
ATOM 951 O O . ALA A 1 122 ? 5.41 15.984 -3.359 1 95.06 122 ALA A O 1
ATOM 952 N N . LEU A 1 123 ? 6.719 17.781 -3.846 1 93.94 123 LEU A N 1
ATOM 953 C CA . LEU A 1 123 ? 7.141 17.25 -5.137 1 93.94 123 LEU A CA 1
ATOM 954 C C . LEU A 1 123 ? 7.918 15.945 -4.965 1 93.94 123 LEU A C 1
ATOM 956 O O . LEU A 1 123 ? 7.652 14.969 -5.668 1 93.94 123 LEU A O 1
ATOM 960 N N . ARG A 1 124 ? 8.773 15.984 -4.02 1 94.19 124 ARG A N 1
ATOM 961 C CA . ARG A 1 124 ? 9.602 14.805 -3.773 1 94.19 124 ARG A CA 1
ATOM 962 C C . ARG A 1 124 ? 8.75 13.633 -3.297 1 94.19 124 ARG A C 1
ATOM 964 O O . ARG A 1 124 ? 8.898 12.516 -3.791 1 94.19 124 ARG A O 1
ATOM 971 N N . ASN A 1 125 ? 7.832 13.875 -2.35 1 93 125 ASN A N 1
ATOM 972 C CA . ASN A 1 125 ? 6.977 12.828 -1.805 1 93 125 ASN A CA 1
ATOM 973 C C . ASN A 1 125 ? 6.039 12.258 -2.867 1 93 125 ASN A C 1
ATOM 975 O O . ASN A 1 125 ? 5.793 11.055 -2.898 1 93 125 ASN A O 1
ATOM 979 N N . THR A 1 126 ? 5.578 13.078 -3.672 1 89.25 126 THR A N 1
ATOM 980 C CA . THR A 1 126 ? 4.688 12.641 -4.742 1 89.25 126 THR A CA 1
ATOM 981 C C . THR A 1 126 ? 5.43 11.734 -5.723 1 89.25 126 THR A C 1
ATOM 983 O O . THR A 1 126 ? 4.91 10.695 -6.125 1 89.25 126 THR A O 1
ATOM 986 N N . ARG A 1 127 ? 6.609 12.203 -6.102 1 86.94 127 ARG A N 1
ATOM 987 C CA . ARG A 1 127 ? 7.418 11.383 -6.996 1 86.94 127 ARG A CA 1
ATOM 988 C C . ARG A 1 127 ? 7.699 10.016 -6.379 1 86.94 127 ARG A C 1
ATOM 990 O O . ARG A 1 127 ? 7.594 8.992 -7.051 1 86.94 127 ARG A O 1
ATOM 997 N N . GLN A 1 128 ? 7.926 10.031 -5.156 1 91.75 128 GLN A N 1
ATOM 998 C CA . GLN A 1 128 ? 8.18 8.781 -4.449 1 91.75 128 GLN A CA 1
ATOM 999 C C . GLN A 1 128 ? 6.949 7.879 -4.453 1 91.75 128 GLN A C 1
ATOM 1001 O O . GLN A 1 128 ? 7.059 6.672 -4.676 1 91.75 128 GLN A O 1
ATOM 1006 N N . LEU A 1 129 ? 5.809 8.406 -4.238 1 87.44 129 LEU A N 1
ATOM 1007 C CA . LEU A 1 129 ? 4.559 7.652 -4.266 1 87.44 129 LEU A CA 1
ATOM 1008 C C . LEU A 1 129 ? 4.32 7.043 -5.645 1 87.44 129 LEU A C 1
ATOM 1010 O O . LEU A 1 129 ? 3.936 5.875 -5.754 1 87.44 129 LEU A O 1
ATOM 1014 N N . MET A 1 130 ? 4.59 7.836 -6.672 1 84.75 130 MET A N 1
ATOM 1015 C CA . MET A 1 130 ? 4.391 7.359 -8.039 1 84.75 130 MET A CA 1
ATOM 1016 C C . MET A 1 130 ? 5.324 6.195 -8.352 1 84.75 130 MET A C 1
ATOM 1018 O O . MET A 1 130 ? 4.918 5.227 -8.992 1 84.75 130 MET A O 1
ATOM 1022 N N . VAL A 1 131 ? 6.5 6.293 -7.863 1 88.19 131 VAL A N 1
ATOM 1023 C CA . VAL A 1 131 ? 7.469 5.223 -8.07 1 88.19 131 VAL A CA 1
ATOM 1024 C C . VAL A 1 131 ? 7.012 3.959 -7.348 1 88.19 131 VAL A C 1
ATOM 1026 O O . VAL A 1 131 ? 7.051 2.863 -7.914 1 88.19 131 VAL A O 1
ATOM 1029 N N . GLU A 1 132 ? 6.562 4.137 -6.168 1 88.94 132 GLU A N 1
ATOM 1030 C CA . GLU A 1 132 ? 6.074 3.01 -5.379 1 88.94 132 GLU A CA 1
ATOM 1031 C C . GLU A 1 132 ? 4.863 2.357 -6.035 1 88.94 132 GLU A C 1
ATOM 1033 O O . GLU A 1 132 ? 4.754 1.131 -6.07 1 88.94 132 GLU A O 1
ATOM 1038 N N . GLN A 1 133 ? 4.02 3.156 -6.504 1 85.5 133 GLN A N 1
ATOM 1039 C CA . GLN A 1 133 ? 2.828 2.643 -7.172 1 85.5 133 GLN A CA 1
ATOM 1040 C C . GLN A 1 133 ? 3.195 1.88 -8.438 1 85.5 133 GLN A C 1
ATOM 1042 O O . GLN A 1 133 ? 2.617 0.83 -8.727 1 85.5 133 GLN A O 1
ATOM 1047 N N . ARG A 1 134 ? 4.098 2.385 -9.148 1 85.06 134 ARG A N 1
ATOM 1048 C CA . ARG A 1 134 ? 4.574 1.714 -10.352 1 85.06 134 ARG A CA 1
ATOM 1049 C C . ARG A 1 134 ? 5.184 0.356 -10.023 1 85.06 134 ARG A C 1
ATOM 1051 O O . ARG A 1 134 ? 4.941 -0.627 -10.719 1 85.06 134 ARG A O 1
ATOM 1058 N N . THR A 1 135 ? 5.91 0.391 -9.039 1 88.81 135 THR A N 1
ATOM 1059 C CA . THR A 1 135 ? 6.547 -0.848 -8.602 1 88.81 135 THR A CA 1
ATOM 1060 C C . THR A 1 135 ? 5.496 -1.872 -8.18 1 88.81 135 THR A C 1
ATOM 1062 O O . THR A 1 135 ? 5.582 -3.045 -8.547 1 88.81 135 THR A O 1
ATOM 1065 N N . ALA A 1 136 ? 4.551 -1.4 -7.461 1 88.25 136 ALA A N 1
ATOM 1066 C CA . ALA A 1 136 ? 3.469 -2.277 -7.02 1 88.25 136 ALA A CA 1
ATOM 1067 C C . ALA A 1 136 ? 2.711 -2.855 -8.211 1 88.25 136 ALA A C 1
ATOM 1069 O O . ALA A 1 136 ? 2.383 -4.043 -8.234 1 88.25 136 ALA A O 1
ATOM 1070 N N . LEU A 1 137 ? 2.463 -2.045 -9.156 1 87.31 137 LEU A N 1
ATOM 1071 C CA . LEU A 1 137 ? 1.768 -2.486 -10.359 1 87.31 137 LEU A CA 1
ATOM 1072 C C . LEU A 1 137 ? 2.6 -3.51 -11.125 1 87.31 137 LEU A C 1
ATOM 1074 O O . LEU A 1 137 ? 2.07 -4.516 -11.609 1 87.31 137 LEU A O 1
ATOM 1078 N N . ALA A 1 138 ? 3.863 -3.232 -11.25 1 89.88 138 ALA A N 1
ATOM 1079 C CA . ALA A 1 138 ? 4.766 -4.16 -11.93 1 89.88 138 ALA A CA 1
ATOM 1080 C C . ALA A 1 138 ? 4.746 -5.531 -11.258 1 89.88 138 ALA A C 1
ATOM 1082 O O . ALA A 1 138 ? 4.664 -6.559 -11.938 1 89.88 138 ALA A O 1
ATOM 1083 N N . ASN A 1 139 ? 4.793 -5.5 -10.031 1 90.81 139 ASN A N 1
ATOM 1084 C CA . ASN A 1 139 ? 4.754 -6.75 -9.281 1 90.81 139 ASN A CA 1
ATOM 1085 C C . ASN A 1 139 ? 3.426 -7.477 -9.469 1 90.81 139 ASN A C 1
ATOM 1087 O O . ASN A 1 139 ? 3.395 -8.703 -9.578 1 90.81 139 ASN A O 1
ATOM 1091 N N . GLN A 1 140 ? 2.389 -6.758 -9.469 1 89.12 140 GLN A N 1
ATOM 1092 C CA . GLN A 1 140 ? 1.073 -7.352 -9.688 1 89.12 140 GLN A CA 1
ATOM 1093 C C . GLN A 1 140 ? 0.986 -8 -11.07 1 89.12 140 GLN A C 1
ATOM 1095 O O . GLN A 1 140 ? 0.428 -9.094 -11.211 1 89.12 140 GLN A O 1
ATOM 1100 N N . LEU A 1 141 ? 1.492 -7.355 -12.016 1 92 141 LEU A N 1
ATOM 1101 C CA . LEU A 1 141 ? 1.485 -7.891 -13.375 1 92 141 LEU A CA 1
ATOM 1102 C C . LEU A 1 141 ? 2.277 -9.195 -13.445 1 92 141 LEU A C 1
ATOM 1104 O O . LEU A 1 141 ? 1.84 -10.156 -14.086 1 92 141 LEU A O 1
ATOM 1108 N N . ARG A 1 142 ? 3.387 -9.195 -12.758 1 91.88 142 ARG A N 1
ATOM 1109 C CA . ARG A 1 142 ? 4.199 -10.406 -12.734 1 91.88 142 ARG A CA 1
ATOM 1110 C C . ARG A 1 142 ? 3.447 -11.555 -12.07 1 91.88 142 ARG A C 1
ATOM 1112 O O . ARG A 1 142 ? 3.486 -12.688 -12.547 1 91.88 142 ARG A O 1
ATOM 1119 N N . SER A 1 143 ? 2.842 -11.18 -11 1 92 143 SER A N 1
ATOM 1120 C CA . SER A 1 143 ? 2.061 -12.188 -10.289 1 92 143 SER A CA 1
ATOM 1121 C C . SER A 1 143 ? 0.938 -12.734 -11.164 1 92 143 SER A C 1
ATOM 1123 O O . SER A 1 143 ? 0.711 -13.945 -11.211 1 92 143 SER A O 1
ATOM 1125 N N . LEU A 1 144 ? 0.31 -11.867 -11.852 1 92.81 144 LEU A N 1
ATOM 1126 C CA . LEU A 1 144 ? -0.779 -12.258 -12.742 1 92.81 144 LEU A CA 1
ATOM 1127 C C . LEU A 1 144 ? -0.272 -13.18 -13.852 1 92.81 144 LEU A C 1
ATOM 1129 O O . LEU A 1 144 ? -0.877 -14.211 -14.133 1 92.81 144 LEU A O 1
ATOM 1133 N N . LEU A 1 145 ? 0.799 -12.828 -14.398 1 94.38 145 LEU A N 1
ATOM 1134 C CA . LEU A 1 145 ? 1.396 -13.641 -15.461 1 94.38 145 LEU A CA 1
ATOM 1135 C C . LEU A 1 145 ? 1.762 -15.023 -14.938 1 94.38 145 LEU A C 1
ATOM 1137 O O . LEU A 1 145 ? 1.536 -16.031 -15.625 1 94.38 145 LEU A O 1
ATOM 1141 N N . ALA A 1 146 ? 2.293 -15.062 -13.758 1 93.06 146 ALA A N 1
ATOM 1142 C CA . ALA A 1 146 ? 2.697 -16.328 -13.156 1 93.06 146 ALA A CA 1
ATOM 1143 C C . ALA A 1 146 ? 1.502 -17.266 -12.992 1 93.06 146 ALA A C 1
ATOM 1145 O O . ALA A 1 146 ? 1.639 -18.484 -13.125 1 93.06 146 ALA A O 1
ATOM 1146 N N . GLU A 1 147 ? 0.354 -16.766 -12.797 1 94.5 147 GLU A N 1
ATOM 1147 C CA . GLU A 1 147 ? -0.863 -17.562 -12.641 1 94.5 147 GLU A CA 1
ATOM 1148 C C . GLU A 1 147 ? -1.219 -18.281 -13.938 1 94.5 147 GLU A C 1
ATOM 1150 O O . GLU A 1 147 ? -2.006 -19.234 -13.922 1 94.5 147 GLU A O 1
ATOM 1155 N N . TYR A 1 148 ? -0.615 -17.828 -15.047 1 94.25 148 TYR A N 1
ATOM 1156 C CA . TYR A 1 148 ? -0.885 -18.438 -16.344 1 94.25 148 TYR A CA 1
ATOM 1157 C C . TYR A 1 148 ? 0.349 -19.156 -16.875 1 94.25 148 TYR A C 1
ATOM 1159 O O . TYR A 1 148 ? 0.409 -19.5 -18.062 1 94.25 148 TYR A O 1
ATOM 1167 N N . GLY A 1 149 ? 1.347 -19.219 -15.984 1 91.75 149 GLY A N 1
ATOM 1168 C CA . GLY A 1 149 ? 2.506 -20.031 -16.344 1 91.75 149 GLY A CA 1
ATOM 1169 C C . GLY A 1 149 ? 3.635 -19.219 -16.938 1 91.75 149 GLY A C 1
ATOM 1170 O O . GLY A 1 149 ? 4.617 -19.781 -17.438 1 91.75 149 GLY A O 1
ATOM 1171 N N . PHE A 1 150 ? 3.471 -17.891 -16.969 1 92.75 150 PHE A N 1
ATOM 1172 C CA . PHE A 1 150 ? 4.516 -17.047 -17.531 1 92.75 150 PHE A CA 1
ATOM 1173 C C . PHE A 1 150 ? 5.332 -16.391 -16.422 1 92.75 150 PHE A C 1
ATOM 1175 O O . PHE A 1 150 ? 4.773 -15.898 -15.445 1 92.75 150 PHE A O 1
ATOM 1182 N N . THR A 1 151 ? 6.621 -16.438 -16.609 1 91.31 151 THR A N 1
ATOM 1183 C CA . THR A 1 151 ? 7.5 -15.812 -15.617 1 91.31 151 THR A CA 1
ATOM 1184 C C . THR A 1 151 ? 8.328 -14.703 -16.25 1 91.31 151 THR A C 1
ATOM 1186 O O . THR A 1 151 ? 8.852 -14.859 -17.359 1 91.31 151 THR A O 1
ATOM 1189 N N . ILE A 1 152 ? 8.352 -13.633 -15.617 1 91.25 152 ILE A N 1
ATOM 1190 C CA . ILE A 1 152 ? 9.211 -12.516 -15.992 1 91.25 152 ILE A CA 1
ATOM 1191 C C . ILE A 1 152 ? 10.117 -12.148 -14.812 1 91.25 152 ILE A C 1
ATOM 1193 O O . ILE A 1 152 ? 9.648 -12.031 -13.68 1 91.25 152 ILE A O 1
ATOM 1197 N N . PRO A 1 153 ? 11.422 -12 -15.07 1 89.88 153 PRO A N 1
ATOM 1198 C CA . PRO A 1 153 ? 12.344 -11.648 -13.984 1 89.88 153 PRO A CA 1
ATOM 1199 C C . PRO A 1 153 ? 11.953 -10.352 -13.281 1 89.88 153 PRO A C 1
ATOM 1201 O O . PRO A 1 153 ? 11.297 -9.492 -13.875 1 89.88 153 PRO A O 1
ATOM 1204 N N . VAL A 1 154 ? 12.43 -10.258 -12.086 1 89.06 154 VAL A N 1
ATOM 1205 C CA . VAL A 1 154 ? 12.125 -9.078 -11.281 1 89.06 154 VAL A CA 1
ATOM 1206 C C . VAL A 1 154 ? 12.82 -7.852 -11.875 1 89.06 154 VAL A C 1
ATOM 1208 O O . VAL A 1 154 ? 13.938 -7.949 -12.383 1 89.06 154 VAL A O 1
ATOM 1211 N N . GLY A 1 155 ? 12.102 -6.695 -11.781 1 88.12 155 GLY A N 1
ATOM 1212 C CA . GLY A 1 155 ? 12.625 -5.441 -12.297 1 88.12 155 GLY A CA 1
ATOM 1213 C C . GLY A 1 155 ? 11.703 -4.777 -13.305 1 88.12 155 GLY A C 1
ATOM 1214 O O . GLY A 1 155 ? 11.156 -5.445 -14.18 1 88.12 155 GLY A O 1
ATOM 1215 N N . ILE A 1 156 ? 11.617 -3.57 -13.227 1 87.94 156 ILE A N 1
ATOM 1216 C CA . ILE A 1 156 ? 10.68 -2.82 -14.062 1 87.94 156 ILE A CA 1
ATOM 1217 C C . ILE A 1 156 ? 11.141 -2.867 -15.523 1 87.94 156 ILE A C 1
ATOM 1219 O O . ILE A 1 156 ? 10.32 -2.938 -16.438 1 87.94 156 ILE A O 1
ATOM 1223 N N . LEU A 1 157 ? 12.422 -2.844 -15.758 1 87.75 157 LEU A N 1
ATOM 1224 C CA . LEU A 1 157 ? 12.961 -2.861 -17.109 1 87.75 157 LEU A CA 1
ATOM 1225 C C . LEU A 1 157 ? 12.656 -4.188 -17.812 1 87.75 157 LEU A C 1
ATOM 1227 O O . LEU A 1 157 ? 12.281 -4.207 -18.984 1 87.75 157 LEU A O 1
ATOM 1231 N N . SER A 1 158 ? 12.836 -5.277 -17.094 1 92.62 158 SER A N 1
ATOM 1232 C CA . SER A 1 158 ? 12.516 -6.586 -17.656 1 92.62 158 SER A CA 1
ATOM 1233 C C . SER A 1 158 ? 11.039 -6.684 -18.031 1 92.62 158 SER A C 1
ATOM 1235 O O . SER A 1 158 ? 10.703 -7.215 -19.094 1 92.62 158 SER A O 1
ATOM 1237 N N . LEU A 1 159 ? 10.227 -6.223 -17.156 1 92.88 159 LEU A N 1
ATOM 1238 C CA . LEU A 1 159 ? 8.797 -6.242 -17.422 1 92.88 159 LEU A CA 1
ATOM 1239 C C . LEU A 1 159 ? 8.461 -5.402 -18.656 1 92.88 159 LEU A C 1
ATOM 1241 O O . LEU A 1 159 ? 7.73 -5.848 -19.531 1 92.88 159 LEU A O 1
ATOM 1245 N N . GLN A 1 160 ? 9.039 -4.199 -18.75 1 88.44 160 GLN A N 1
ATOM 1246 C CA . GLN A 1 160 ? 8.766 -3.279 -19.859 1 88.44 160 GLN A CA 1
ATOM 1247 C C . GLN A 1 160 ? 9.242 -3.855 -21.188 1 88.44 160 GLN A C 1
ATOM 1249 O O . GLN A 1 160 ? 8.633 -3.613 -22.219 1 88.44 160 GLN A O 1
ATOM 1254 N N . GLN A 1 161 ? 10.25 -4.672 -21.125 1 91.44 161 GLN A N 1
ATOM 1255 C CA . GLN A 1 161 ? 10.812 -5.254 -22.328 1 91.44 161 GLN A CA 1
ATOM 1256 C C . GLN A 1 161 ? 10.078 -6.527 -22.734 1 91.44 161 GLN A C 1
ATOM 1258 O O . GLN A 1 161 ? 9.742 -6.715 -23.906 1 91.44 161 GLN A O 1
ATOM 1263 N N . GLN A 1 162 ? 9.742 -7.305 -21.844 1 94.12 162 GLN A N 1
ATOM 1264 C CA . GLN A 1 162 ? 9.25 -8.641 -22.141 1 94.12 162 GLN A CA 1
ATOM 1265 C C . GLN A 1 162 ? 7.727 -8.656 -22.25 1 94.12 162 GLN A C 1
ATOM 1267 O O . GLN A 1 162 ? 7.16 -9.453 -23.016 1 94.12 162 GLN A O 1
ATOM 1272 N N . LEU A 1 163 ? 7.07 -7.789 -21.531 1 94.12 163 LEU A N 1
ATOM 1273 C CA . LEU A 1 163 ? 5.609 -7.824 -21.484 1 94.12 163 LEU A CA 1
ATOM 1274 C C . LEU A 1 163 ? 5.016 -7.543 -22.859 1 94.12 163 LEU A C 1
ATOM 1276 O O . LEU A 1 163 ? 4.16 -8.289 -23.344 1 94.12 163 LEU A O 1
ATOM 1280 N N . PRO A 1 164 ? 5.496 -6.5 -23.578 1 93.12 164 PRO A N 1
ATOM 1281 C CA . PRO A 1 164 ? 4.957 -6.27 -24.922 1 93.12 164 PRO A CA 1
ATOM 1282 C C . PRO A 1 164 ? 5.184 -7.449 -25.859 1 93.12 164 PRO A C 1
ATOM 1284 O O . PRO A 1 164 ? 4.309 -7.781 -26.656 1 93.12 164 PRO A O 1
ATOM 1287 N N . GLU A 1 165 ? 6.289 -8.117 -25.688 1 94.31 165 GLU A N 1
ATOM 1288 C CA . GLU A 1 165 ? 6.598 -9.281 -26.516 1 94.31 165 GLU A CA 1
ATOM 1289 C C . GLU A 1 165 ? 5.652 -10.438 -26.203 1 94.31 165 GLU A C 1
ATOM 1291 O O . GLU A 1 165 ? 5.18 -11.117 -27.125 1 94.31 165 GLU A O 1
ATOM 1296 N N . LEU A 1 166 ? 5.387 -10.594 -25 1 94.5 166 LEU A N 1
ATOM 1297 C CA . LEU A 1 166 ? 4.492 -11.664 -24.562 1 94.5 166 LEU A CA 1
ATOM 1298 C C . LEU A 1 166 ? 3.074 -11.422 -25.078 1 94.5 166 LEU A C 1
ATOM 1300 O O . LEU A 1 166 ? 2.424 -12.344 -25.578 1 94.5 166 LEU A O 1
ATOM 1304 N N . ILE A 1 167 ? 2.654 -10.211 -25.031 1 94.19 167 ILE A N 1
ATOM 1305 C CA . ILE A 1 167 ? 1.302 -9.836 -25.422 1 94.19 167 ILE A CA 1
ATOM 1306 C C . ILE A 1 167 ? 1.146 -10.008 -26.938 1 94.19 167 ILE A C 1
ATOM 1308 O O . ILE A 1 167 ? 0.108 -10.477 -27.406 1 94.19 167 ILE A O 1
ATOM 1312 N N . GLU A 1 168 ? 2.174 -9.75 -27.656 1 93.81 168 GLU A N 1
ATOM 1313 C CA . GLU A 1 168 ? 2.119 -9.742 -29.125 1 93.81 168 GLU A CA 1
ATOM 1314 C C . GLU A 1 168 ? 2.299 -11.141 -29.688 1 93.81 168 GLU A C 1
ATOM 1316 O O . GLU A 1 168 ? 1.893 -11.414 -30.812 1 93.81 168 GLU A O 1
ATOM 1321 N N . ASP A 1 169 ? 2.871 -12.023 -28.891 1 94.31 169 ASP A N 1
ATOM 1322 C CA . ASP A 1 169 ? 3.117 -13.383 -29.344 1 94.31 169 ASP A CA 1
ATOM 1323 C C . ASP A 1 169 ? 1.82 -14.195 -29.391 1 94.31 169 ASP A C 1
ATOM 1325 O O . ASP A 1 169 ? 1.402 -14.758 -28.375 1 94.31 169 ASP A O 1
ATOM 1329 N N . ALA A 1 170 ? 1.277 -14.391 -30.469 1 91.06 170 ALA A N 1
ATOM 1330 C CA . ALA A 1 170 ? -0.012 -15.062 -30.641 1 91.06 170 ALA A CA 1
ATOM 1331 C C . ALA A 1 170 ? 0.12 -16.562 -30.453 1 91.06 170 ALA A C 1
ATOM 1333 O O . ALA A 1 170 ? -0.881 -17.266 -30.297 1 91.06 170 ALA A O 1
ATOM 1334 N N . SER A 1 171 ? 1.355 -16.969 -30.422 1 93.31 171 SER A N 1
ATOM 1335 C CA . SER A 1 171 ? 1.571 -18.422 -30.359 1 93.31 171 SER A CA 1
ATOM 1336 C C . SER A 1 171 ? 1.496 -18.922 -28.922 1 93.31 171 SER A C 1
ATOM 1338 O O . SER A 1 171 ? 1.37 -20.125 -28.688 1 93.31 171 SER A O 1
ATOM 1340 N N . ASN A 1 172 ? 1.499 -17.953 -28 1 92.38 172 ASN A N 1
ATOM 1341 C CA . ASN A 1 172 ? 1.494 -18.438 -26.625 1 92.38 172 ASN A CA 1
ATOM 1342 C C . ASN A 1 172 ? 0.073 -18.609 -26.109 1 92.38 172 ASN A C 1
ATOM 1344 O O . ASN A 1 172 ? -0.896 -18.391 -26.828 1 92.38 172 ASN A O 1
ATOM 1348 N N . SER A 1 173 ? -0.103 -18.984 -24.859 1 91.31 173 SER A N 1
ATOM 1349 C CA . SER A 1 173 ? -1.387 -19.453 -24.344 1 91.31 173 SER A CA 1
ATOM 1350 C C . SER A 1 173 ? -2.117 -18.328 -23.594 1 91.31 173 SER A C 1
ATOM 1352 O O . SER A 1 173 ? -3.084 -18.594 -22.875 1 91.31 173 SER A O 1
ATOM 1354 N N . LEU A 1 174 ? -1.667 -17.125 -23.781 1 93.69 174 LEU A N 1
ATOM 1355 C CA . LEU A 1 174 ? -2.391 -16.031 -23.172 1 93.69 174 LEU A CA 1
ATOM 1356 C C . LEU A 1 174 ? -3.807 -15.922 -23.719 1 93.69 174 LEU A C 1
ATOM 1358 O O . LEU A 1 174 ? -4.004 -15.969 -24.938 1 93.69 174 LEU A O 1
ATOM 1362 N N . THR A 1 175 ? -4.73 -15.766 -22.844 1 94.94 175 THR A N 1
ATOM 1363 C CA . THR A 1 175 ? -6.105 -15.57 -23.281 1 94.94 175 THR A CA 1
ATOM 1364 C C . THR A 1 175 ? -6.301 -14.164 -23.844 1 94.94 175 THR A C 1
ATOM 1366 O O . THR A 1 175 ? -5.488 -13.273 -23.578 1 94.94 175 THR A O 1
ATOM 1369 N N . PHE A 1 176 ? -7.344 -14.031 -24.516 1 94.19 176 PHE A N 1
ATOM 1370 C CA . PHE A 1 176 ? -7.688 -12.711 -25.047 1 94.19 176 PHE A CA 1
ATOM 1371 C C . PHE A 1 176 ? -7.945 -11.734 -23.906 1 94.19 176 PHE A C 1
ATOM 1373 O O . PHE A 1 176 ? -7.488 -10.586 -23.953 1 94.19 176 PHE A O 1
ATOM 1380 N N . THR A 1 177 ? -8.609 -12.195 -22.938 1 94.19 177 THR A N 1
ATOM 1381 C CA . THR A 1 177 ? -8.945 -11.367 -21.781 1 94.19 177 THR A CA 1
ATOM 1382 C C . THR A 1 177 ? -7.684 -10.891 -21.078 1 94.19 177 THR A C 1
ATOM 1384 O O . THR A 1 177 ? -7.539 -9.703 -20.781 1 94.19 177 THR A O 1
ATOM 1387 N N . LEU A 1 178 ? -6.793 -11.781 -20.875 1 94.75 178 LEU A N 1
ATOM 1388 C CA . LEU A 1 178 ? -5.566 -11.422 -20.172 1 94.75 178 LEU A CA 1
ATOM 1389 C C . LEU A 1 178 ? -4.711 -10.484 -21.016 1 94.75 178 LEU A C 1
ATOM 1391 O O . LEU A 1 178 ? -4.109 -9.547 -20.484 1 94.75 178 LEU A O 1
ATOM 1395 N N . ARG A 1 179 ? -4.688 -10.734 -22.297 1 94.62 179 ARG A N 1
ATOM 1396 C CA . ARG A 1 179 ? -3.941 -9.867 -23.188 1 94.62 179 ARG A CA 1
ATOM 1397 C C . ARG A 1 179 ? -4.453 -8.43 -23.109 1 94.62 179 ARG A C 1
ATOM 1399 O O . ARG A 1 179 ? -3.664 -7.488 -23.016 1 94.62 179 ARG A O 1
ATOM 1406 N N . ARG A 1 180 ? -5.707 -8.266 -23.125 1 92.75 180 ARG A N 1
ATOM 1407 C CA . ARG A 1 180 ? -6.32 -6.941 -23.047 1 92.75 180 ARG A CA 1
ATOM 1408 C C . ARG A 1 180 ? -6.031 -6.281 -21.703 1 92.75 180 ARG A C 1
ATOM 1410 O O . ARG A 1 180 ? -5.703 -5.094 -21.641 1 92.75 180 ARG A O 1
ATOM 1417 N N . LEU A 1 181 ? -6.164 -7.051 -20.719 1 92.56 181 LEU A N 1
ATOM 1418 C CA . LEU A 1 181 ? -5.922 -6.555 -19.359 1 92.56 181 LEU A CA 1
ATOM 1419 C C . LEU A 1 181 ? -4.477 -6.094 -19.203 1 92.56 181 LEU A C 1
ATOM 1421 O O . LEU A 1 181 ? -4.223 -4.988 -18.719 1 92.56 181 LEU A O 1
ATOM 1425 N N . LEU A 1 182 ? -3.586 -6.938 -19.672 1 93.56 182 LEU A N 1
ATOM 1426 C CA . LEU A 1 182 ? -2.166 -6.621 -19.562 1 93.56 182 LEU A CA 1
ATOM 1427 C C . LEU A 1 182 ? -1.829 -5.371 -20.359 1 93.56 182 LEU A C 1
ATOM 1429 O O . LEU A 1 182 ? -1.04 -4.535 -19.922 1 93.56 182 LEU A O 1
ATOM 1433 N N . SER A 1 183 ? -2.424 -5.211 -21.5 1 90.94 183 SER A N 1
ATOM 1434 C CA . SER A 1 183 ? -2.188 -4.051 -22.359 1 90.94 183 SER A CA 1
ATOM 1435 C C . SER A 1 183 ? -2.65 -2.766 -21.672 1 90.94 183 SER A C 1
ATOM 1437 O O . SER A 1 183 ? -1.963 -1.743 -21.734 1 90.94 183 SER A O 1
ATOM 1439 N N . SER A 1 184 ? -3.725 -2.84 -21.031 1 86.88 184 SER A N 1
ATOM 1440 C CA . SER A 1 184 ? -4.262 -1.68 -20.328 1 86.88 184 SER A CA 1
ATOM 1441 C C . SER A 1 184 ? -3.377 -1.285 -19.156 1 86.88 184 SER A C 1
ATOM 1443 O O . SER A 1 184 ? -3.107 -0.101 -18.953 1 86.88 184 SER A O 1
ATOM 1445 N N . LEU A 1 185 ? -2.869 -2.254 -18.516 1 87.25 185 LEU A N 1
ATOM 1446 C CA . LEU A 1 185 ? -2.102 -1.999 -17.297 1 87.25 185 LEU A CA 1
ATOM 1447 C C . LEU A 1 185 ? -0.678 -1.567 -17.641 1 87.25 185 LEU A C 1
ATOM 1449 O O . LEU A 1 185 ? -0.048 -0.839 -16.875 1 87.25 185 LEU A O 1
ATOM 1453 N N . ARG A 1 186 ? -0.241 -2.088 -18.734 1 85.69 186 ARG A N 1
ATOM 1454 C CA . ARG A 1 186 ? 1.112 -1.751 -19.156 1 85.69 186 ARG A CA 1
ATOM 1455 C C . ARG A 1 186 ? 1.282 -0.242 -19.297 1 85.69 186 ARG A C 1
ATOM 1457 O O . ARG A 1 186 ? 2.336 0.304 -18.969 1 85.69 186 ARG A O 1
ATOM 1464 N N . GLU A 1 187 ? 0.292 0.443 -19.703 1 79.19 187 GLU A N 1
ATOM 1465 C CA . GLU A 1 187 ? 0.332 1.891 -19.891 1 79.19 187 GLU A CA 1
ATOM 1466 C C . GLU A 1 187 ? 0.54 2.605 -18.547 1 79.19 187 GLU A C 1
ATOM 1468 O O . GLU A 1 187 ? 1.207 3.641 -18.5 1 79.19 187 GLU A O 1
ATOM 1473 N N . ASP A 1 188 ? 0.134 2.018 -17.578 1 75 188 ASP A N 1
ATOM 1474 C CA . ASP A 1 188 ? 0.195 2.625 -16.25 1 75 188 ASP A CA 1
ATOM 1475 C C . ASP A 1 188 ? 1.561 2.4 -15.602 1 75 188 ASP A C 1
ATOM 1477 O O . ASP A 1 188 ? 1.883 3.023 -14.586 1 75 188 ASP A O 1
ATOM 1481 N N . THR A 1 189 ? 2.375 1.477 -16.141 1 73.75 189 THR A N 1
ATOM 1482 C CA . THR A 1 189 ? 3.668 1.163 -15.547 1 73.75 189 THR A CA 1
ATOM 1483 C C . THR A 1 189 ? 4.746 2.109 -16.062 1 73.75 189 THR A C 1
ATOM 1485 O O . THR A 1 189 ? 5.891 2.07 -15.602 1 73.75 189 THR A O 1
ATOM 1488 N N . VAL A 1 190 ? 4.488 2.961 -17.031 1 68.56 190 VAL A N 1
ATOM 1489 C CA . VAL A 1 190 ? 5.457 3.895 -17.594 1 68.56 190 VAL A CA 1
ATOM 1490 C C . VAL A 1 190 ? 5.332 5.25 -16.906 1 68.56 190 VAL A C 1
ATOM 1492 O O . VAL A 1 190 ? 4.227 5.75 -16.688 1 68.56 190 VAL A O 1
ATOM 1495 N N . LEU A 1 191 ? 6.438 5.648 -16.141 1 62.84 191 LEU A N 1
ATOM 1496 C CA . LEU A 1 191 ? 6.418 6.984 -15.555 1 62.84 191 LEU A CA 1
ATOM 1497 C C . LEU A 1 191 ? 6.539 8.055 -16.641 1 62.84 191 LEU A C 1
ATOM 1499 O O . LEU A 1 191 ? 7.23 7.852 -17.641 1 62.84 191 LEU A O 1
ATOM 1503 N N . PRO A 1 192 ? 5.723 9.117 -16.5 1 54.47 192 PRO A N 1
ATOM 1504 C CA . PRO A 1 192 ? 5.922 10.195 -17.469 1 54.47 192 PRO A CA 1
ATOM 1505 C C . PRO A 1 192 ? 7.34 10.766 -17.438 1 54.47 192 PRO A C 1
ATOM 1507 O O . PRO A 1 192 ? 7.914 10.938 -16.359 1 54.47 192 PRO A O 1
ATOM 1510 N N . CYS A 1 193 ? 8.211 10.383 -18.484 1 46.75 193 CYS A N 1
ATOM 1511 C CA . CYS A 1 193 ? 9.523 11 -18.625 1 46.75 193 CYS A CA 1
ATOM 1512 C C . CYS A 1 193 ? 9.445 12.5 -18.375 1 46.75 193 CYS A C 1
ATOM 1514 O O . CYS A 1 193 ? 8.555 13.172 -18.891 1 46.75 193 CYS A O 1
ATOM 1516 N N . GLU A 1 194 ? 9.945 13.023 -17.25 1 42.69 194 GLU A N 1
ATOM 1517 C CA . GLU A 1 194 ? 10.156 14.461 -17.109 1 42.69 194 GLU A CA 1
ATOM 1518 C C . GLU A 1 194 ? 10.695 15.07 -18.391 1 42.69 194 GLU A C 1
ATOM 1520 O O . GLU A 1 194 ? 11.68 14.578 -18.953 1 42.69 194 GLU A O 1
ATOM 1525 N N . ASN A 1 195 ? 9.875 15.57 -19.297 1 35.19 195 ASN A N 1
ATOM 1526 C CA . ASN A 1 195 ? 10.469 16.469 -20.297 1 35.19 195 ASN A CA 1
ATOM 1527 C C . ASN A 1 195 ? 11.492 17.406 -19.656 1 35.19 195 ASN A C 1
ATOM 1529 O O . ASN A 1 195 ? 11.156 18.172 -18.766 1 35.19 195 ASN A O 1
ATOM 1533 N N . GLY A 1 196 ? 12.68 17.047 -19.328 1 31.61 196 GLY A N 1
ATOM 1534 C CA . GLY A 1 196 ? 13.789 17.984 -19.172 1 31.61 196 GLY A CA 1
ATOM 1535 C C . GLY A 1 196 ? 13.766 19.125 -20.172 1 31.61 196 GLY A C 1
ATOM 1536 O O . GLY A 1 196 ? 13.672 18.891 -21.375 1 31.61 196 GLY A O 1
ATOM 1537 N N . THR A 1 197 ? 13.148 20.344 -19.859 1 28.08 197 THR A N 1
ATOM 1538 C CA . THR A 1 197 ? 13.555 21.594 -20.5 1 28.08 197 THR A CA 1
ATOM 1539 C C . THR A 1 197 ? 15.078 21.641 -20.641 1 28.08 197 THR A C 1
ATOM 1541 O O . THR A 1 197 ? 15.805 21.562 -19.656 1 28.08 197 THR A O 1
ATOM 1544 N N . ASP A 1 198 ? 15.727 21.141 -21.641 1 22.62 198 ASP A N 1
ATOM 1545 C CA . ASP A 1 198 ? 16.828 21.969 -22.094 1 22.62 198 ASP A CA 1
ATOM 1546 C C . ASP A 1 198 ? 16.375 23.406 -22.328 1 22.62 198 ASP A C 1
ATOM 1548 O O . ASP A 1 198 ? 15.281 23.641 -22.859 1 22.62 198 ASP A O 1
ATOM 1552 N N . MET B 1 1 ? 6.688 -53.906 -8.172 1 50.66 1 MET B N 1
ATOM 1553 C CA . MET B 1 1 ? 7.273 -52.625 -8.508 1 50.66 1 MET B CA 1
ATOM 1554 C C . MET B 1 1 ? 6.66 -51.5 -7.668 1 50.66 1 MET B C 1
ATOM 1556 O O . MET B 1 1 ? 5.438 -51.438 -7.527 1 50.66 1 MET B O 1
ATOM 1560 N N . SER B 1 2 ? 7.383 -50.906 -6.809 1 68.25 2 SER B N 1
ATOM 1561 C CA . SER B 1 2 ? 6.828 -50.062 -5.766 1 68.25 2 SER B CA 1
ATOM 1562 C C . SER B 1 2 ? 6.055 -48.875 -6.363 1 68.25 2 SER B C 1
ATOM 1564 O O . SER B 1 2 ? 6.504 -48.281 -7.328 1 68.25 2 SER B O 1
ATOM 1566 N N . THR B 1 3 ? 4.805 -48.844 -6.117 1 90.75 3 THR B N 1
ATOM 1567 C CA . THR B 1 3 ? 3.812 -47.969 -6.723 1 90.75 3 THR B CA 1
ATOM 1568 C C . THR B 1 3 ? 3.764 -46.625 -5.992 1 90.75 3 THR B C 1
ATOM 1570 O O . THR B 1 3 ? 3.842 -46.594 -4.762 1 90.75 3 THR B O 1
ATOM 1573 N N . ILE B 1 4 ? 3.846 -45.594 -6.801 1 96.56 4 ILE B N 1
ATOM 1574 C CA . ILE B 1 4 ? 3.752 -44.25 -6.258 1 96.56 4 ILE B CA 1
ATOM 1575 C C . ILE B 1 4 ? 2.361 -44.031 -5.672 1 96.56 4 ILE B C 1
ATOM 1577 O O . ILE B 1 4 ? 1.354 -44.375 -6.301 1 96.56 4 ILE B O 1
ATOM 1581 N N . ARG B 1 5 ? 2.318 -43.562 -4.488 1 97.06 5 ARG B N 1
ATOM 1582 C CA . ARG B 1 5 ? 1.054 -43.188 -3.865 1 97.06 5 ARG B CA 1
ATOM 1583 C C . ARG B 1 5 ? 0.625 -41.781 -4.297 1 97.06 5 ARG B C 1
ATOM 1585 O O . ARG B 1 5 ? -0.503 -41.594 -4.75 1 97.06 5 ARG B O 1
ATOM 1592 N N . VAL B 1 6 ? 1.548 -40.906 -4.16 1 98.12 6 VAL B N 1
ATOM 1593 C CA . VAL B 1 6 ? 1.26 -39.531 -4.52 1 98.12 6 VAL B CA 1
ATOM 1594 C C . VAL B 1 6 ? 2.566 -38.75 -4.738 1 98.12 6 VAL B C 1
ATOM 1596 O O . VAL B 1 6 ? 3.586 -39.062 -4.117 1 98.12 6 VAL B O 1
ATOM 1599 N N . VAL B 1 7 ? 2.572 -37.844 -5.605 1 98.5 7 VAL B N 1
ATOM 1600 C CA . VAL B 1 7 ? 3.643 -36.875 -5.793 1 98.5 7 VAL B CA 1
ATOM 1601 C C . VAL B 1 7 ? 3.217 -35.5 -5.227 1 98.5 7 VAL B C 1
ATOM 1603 O O . VAL B 1 7 ? 2.277 -34.906 -5.73 1 98.5 7 VAL B O 1
ATOM 1606 N N . GLY B 1 8 ? 3.85 -35.094 -4.156 1 98.25 8 GLY B N 1
ATOM 1607 C CA . GLY B 1 8 ? 3.598 -33.781 -3.572 1 98.25 8 GLY B CA 1
ATOM 1608 C C . GLY B 1 8 ? 4.523 -32.688 -4.098 1 98.25 8 GLY B C 1
ATOM 1609 O O . GLY B 1 8 ? 5.734 -32.906 -4.191 1 98.25 8 GLY B O 1
ATOM 1610 N N . ILE B 1 9 ? 3.936 -31.562 -4.461 1 98 9 ILE B N 1
ATOM 1611 C CA . ILE B 1 9 ? 4.734 -30.453 -4.992 1 98 9 ILE B CA 1
ATOM 1612 C C . ILE B 1 9 ? 4.5 -29.203 -4.16 1 98 9 ILE B C 1
ATOM 1614 O O . ILE B 1 9 ? 3.375 -28.703 -4.07 1 98 9 ILE B O 1
ATOM 1618 N N . ASP B 1 10 ? 5.5 -28.703 -3.543 1 96.31 10 ASP B N 1
ATOM 1619 C CA . ASP B 1 10 ? 5.488 -27.375 -2.926 1 96.31 10 ASP B CA 1
ATOM 1620 C C . ASP B 1 10 ? 5.934 -26.312 -3.918 1 96.31 10 ASP B C 1
ATOM 1622 O O . ASP B 1 10 ? 7.121 -26.188 -4.219 1 96.31 10 ASP B O 1
ATOM 1626 N N . ILE B 1 11 ? 4.906 -25.531 -4.418 1 92.75 11 ILE B N 1
ATOM 1627 C CA . ILE B 1 11 ? 5.125 -24.562 -5.477 1 92.75 11 ILE B CA 1
ATOM 1628 C C . ILE B 1 11 ? 5.664 -23.266 -4.879 1 92.75 11 ILE B C 1
ATOM 1630 O O . ILE B 1 11 ? 5.066 -22.703 -3.961 1 92.75 11 ILE B O 1
ATOM 1634 N N . ALA B 1 12 ? 6.871 -22.859 -5.371 1 86.56 12 ALA B N 1
ATOM 1635 C CA . ALA B 1 12 ? 7.465 -21.562 -5.023 1 86.56 12 ALA B CA 1
ATOM 1636 C C . ALA B 1 12 ? 7.684 -20.719 -6.27 1 86.56 12 ALA B C 1
ATOM 1638 O O . ALA B 1 12 ? 7.125 -21 -7.332 1 86.56 12 ALA B O 1
ATOM 1639 N N . LYS B 1 13 ? 8.273 -19.641 -6.188 1 77.94 13 LYS B N 1
ATOM 1640 C CA . LYS B 1 13 ? 8.43 -18.688 -7.281 1 77.94 13 LYS B CA 1
ATOM 1641 C C . LYS B 1 13 ? 9.391 -19.219 -8.344 1 77.94 13 LYS B C 1
ATOM 1643 O O . LYS B 1 13 ? 9.086 -19.172 -9.539 1 77.94 13 LYS B O 1
ATOM 1648 N N . SER B 1 14 ? 10.484 -19.719 -7.93 1 80.81 14 SER B N 1
ATOM 1649 C CA . SER B 1 14 ? 11.469 -20.109 -8.93 1 80.81 14 SER B CA 1
ATOM 1650 C C . SER B 1 14 ? 11.836 -21.594 -8.789 1 80.81 14 SER B C 1
ATOM 1652 O O . SER B 1 14 ? 12.289 -22.203 -9.758 1 80.81 14 SER B O 1
ATOM 1654 N N . VAL B 1 15 ? 11.68 -22.109 -7.621 1 90.62 15 VAL B N 1
ATOM 1655 C CA . VAL B 1 15 ? 12.055 -23.5 -7.375 1 90.62 15 VAL B CA 1
ATOM 1656 C C . VAL B 1 15 ? 10.922 -24.234 -6.66 1 90.62 15 VAL B C 1
ATOM 1658 O O . VAL B 1 15 ? 10.297 -23.672 -5.754 1 90.62 15 VAL B O 1
ATOM 1661 N N . PHE B 1 16 ? 10.727 -25.531 -7.105 1 95.5 16 PHE B N 1
ATOM 1662 C CA . PHE B 1 16 ? 9.68 -26.375 -6.531 1 95.5 16 PHE B CA 1
ATOM 1663 C C . PHE B 1 16 ? 10.281 -27.516 -5.727 1 95.5 16 PHE B C 1
ATOM 1665 O O . PHE B 1 16 ? 11.32 -28.062 -6.102 1 95.5 16 PHE B O 1
ATOM 1672 N N . GLN B 1 17 ? 9.734 -27.75 -4.641 1 97.69 17 GLN B N 1
ATOM 1673 C CA . GLN B 1 17 ? 10.086 -28.969 -3.926 1 97.69 17 GLN B CA 1
ATOM 1674 C C . GLN B 1 17 ? 9.141 -30.109 -4.281 1 97.69 17 GLN B C 1
ATOM 1676 O O . GLN B 1 17 ? 7.926 -30 -4.113 1 97.69 17 GLN B O 1
ATOM 1681 N N . VAL B 1 18 ? 9.695 -31.219 -4.801 1 98.19 18 VAL B N 1
ATOM 1682 C CA . VAL B 1 18 ? 8.883 -32.344 -5.23 1 98.19 18 VAL B CA 1
ATOM 1683 C C . VAL B 1 18 ? 9.203 -33.562 -4.367 1 98.19 18 VAL B C 1
ATOM 1685 O O . VAL B 1 18 ? 10.367 -33.969 -4.234 1 98.19 18 VAL B O 1
ATOM 1688 N N . CYS B 1 19 ? 8.18 -34.094 -3.799 1 98.31 19 CYS B N 1
ATOM 1689 C CA . CYS B 1 19 ? 8.305 -35.281 -2.943 1 98.31 19 CYS B CA 1
ATOM 1690 C C . CYS B 1 19 ? 7.523 -36.469 -3.518 1 98.31 19 CYS B C 1
ATOM 1692 O O . CYS B 1 19 ? 6.328 -36.344 -3.795 1 98.31 19 CYS B O 1
ATOM 1694 N N . VAL B 1 20 ? 8.18 -37.594 -3.721 1 98.44 20 VAL B N 1
ATOM 1695 C CA . VAL B 1 20 ? 7.543 -38.781 -4.219 1 98.44 20 VAL B CA 1
ATOM 1696 C C . VAL B 1 20 ? 7.316 -39.781 -3.064 1 98.44 20 VAL B C 1
ATOM 1698 O O . VAL B 1 20 ? 8.266 -40.375 -2.555 1 98.44 20 VAL B O 1
ATOM 1701 N N . TRP B 1 21 ? 6.074 -39.844 -2.721 1 97.69 21 TRP B N 1
ATOM 1702 C CA . TRP B 1 21 ? 5.676 -40.688 -1.601 1 97.69 21 TRP B CA 1
ATOM 1703 C C . TRP B 1 21 ? 5.109 -42.031 -2.096 1 97.69 21 TRP B C 1
ATOM 1705 O O . TRP B 1 21 ? 4.176 -42.031 -2.9 1 97.69 21 TRP B O 1
ATOM 1715 N N . MET B 1 22 ? 5.68 -43.125 -1.558 1 97.44 22 MET B N 1
ATOM 1716 C CA . MET B 1 22 ? 5.359 -44.469 -2.07 1 97.44 22 MET B CA 1
ATOM 1717 C C . MET B 1 22 ? 4.211 -45.094 -1.285 1 97.44 22 MET B C 1
ATOM 1719 O O . MET B 1 22 ? 3.922 -44.656 -0.162 1 97.44 22 MET B O 1
ATOM 1723 N N . VAL B 1 23 ? 3.588 -46.156 -1.826 1 95.81 23 VAL B N 1
ATOM 1724 C CA . VAL B 1 23 ? 2.449 -46.844 -1.226 1 95.81 23 VAL B CA 1
ATOM 1725 C C . VAL B 1 23 ? 2.879 -47.5 0.079 1 95.81 23 VAL B C 1
ATOM 1727 O O . VAL B 1 23 ? 2.1 -47.562 1.032 1 95.81 23 VAL B O 1
ATOM 1730 N N . ASP B 1 24 ? 4.125 -47.906 0.107 1 94.25 24 ASP B N 1
ATOM 1731 C CA . ASP B 1 24 ? 4.602 -48.594 1.291 1 94.25 24 ASP B CA 1
ATOM 1732 C C . ASP B 1 24 ? 4.949 -47.625 2.412 1 94.25 24 ASP B C 1
ATOM 1734 O O . ASP B 1 24 ? 5.406 -48.031 3.482 1 94.25 24 ASP B O 1
ATOM 1738 N N . GLY B 1 25 ? 4.824 -46.375 2.1 1 93.38 25 GLY B N 1
ATOM 1739 C CA . GLY B 1 25 ? 5.047 -45.375 3.123 1 93.38 25 GLY B CA 1
ATOM 1740 C C . GLY B 1 25 ? 6.414 -44.719 3.029 1 93.38 25 GLY B C 1
ATOM 1741 O O . GLY B 1 25 ? 6.688 -43.75 3.729 1 93.38 25 GLY B O 1
ATOM 1742 N N . SER B 1 26 ? 7.27 -45.188 2.152 1 95.69 26 SER B N 1
ATOM 1743 C CA . SER B 1 26 ? 8.609 -44.594 2.006 1 95.69 26 SER B CA 1
ATOM 1744 C C . SER B 1 26 ? 8.594 -43.438 1.043 1 95.69 26 SER B C 1
ATOM 1746 O O . SER B 1 26 ? 7.676 -43.281 0.239 1 95.69 26 SER B O 1
ATOM 1748 N N . VAL B 1 27 ? 9.594 -42.594 1.188 1 97.19 27 VAL B N 1
ATOM 1749 C CA . VAL B 1 27 ? 9.828 -41.5 0.25 1 97.19 27 VAL B CA 1
ATOM 1750 C C . VAL B 1 27 ? 10.898 -41.906 -0.758 1 97.19 27 VAL B C 1
ATOM 1752 O O . VAL B 1 27 ? 12.055 -42.125 -0.39 1 97.19 27 VAL B O 1
ATOM 1755 N N . ALA B 1 28 ? 10.469 -42.062 -2.02 1 97.31 28 ALA B N 1
ATOM 1756 C CA . ALA B 1 28 ? 11.453 -42.406 -3.041 1 97.31 28 ALA B CA 1
ATOM 1757 C C . ALA B 1 28 ? 12.523 -41.344 -3.178 1 97.31 28 ALA B C 1
ATOM 1759 O O . ALA B 1 28 ? 13.719 -41.625 -3.146 1 97.31 28 ALA B O 1
ATOM 1760 N N . TRP B 1 29 ? 12.094 -40.062 -3.396 1 97.44 29 TRP B N 1
ATOM 1761 C CA . TRP B 1 29 ? 13.008 -38.906 -3.363 1 97.44 29 TRP B CA 1
ATOM 1762 C C . TRP B 1 29 ? 12.242 -37.625 -3.078 1 97.44 29 TRP B C 1
ATOM 1764 O O . TRP B 1 29 ? 11.016 -37.594 -3.195 1 97.44 29 TRP B O 1
ATOM 1774 N N . ASN B 1 30 ? 12.867 -36.719 -2.586 1 97.81 30 ASN B N 1
ATOM 1775 C CA . ASN B 1 30 ? 12.422 -35.375 -2.227 1 97.81 30 ASN B CA 1
ATOM 1776 C C . ASN B 1 30 ? 13.469 -34.312 -2.598 1 97.81 30 ASN B C 1
ATOM 1778 O O . ASN B 1 30 ? 14.445 -34.125 -1.876 1 97.81 30 ASN B O 1
ATOM 1782 N N . LYS B 1 31 ? 13.227 -33.625 -3.801 1 97 31 LYS B N 1
ATOM 1783 C CA . LYS B 1 31 ? 14.297 -32.781 -4.32 1 97 31 LYS B CA 1
ATOM 1784 C C . LYS B 1 31 ? 13.742 -31.484 -4.883 1 97 31 LYS B C 1
ATOM 1786 O O . LYS B 1 31 ? 12.562 -31.391 -5.215 1 97 31 LYS B O 1
ATOM 1791 N N . LYS B 1 32 ? 14.656 -30.594 -4.961 1 96.94 32 LYS B N 1
ATOM 1792 C CA . LYS B 1 32 ? 14.359 -29.328 -5.602 1 96.94 32 LYS B CA 1
ATOM 1793 C C . LYS B 1 32 ? 14.406 -29.453 -7.121 1 96.94 32 LYS B C 1
ATOM 1795 O O . LYS B 1 32 ? 15.328 -30.047 -7.676 1 96.94 32 LYS B O 1
ATOM 1800 N N . ILE B 1 33 ? 13.352 -28.922 -7.734 1 96.5 33 ILE B N 1
ATOM 1801 C CA . ILE B 1 33 ? 13.242 -28.953 -9.188 1 96.5 33 ILE B CA 1
ATOM 1802 C C . ILE B 1 33 ? 12.969 -27.547 -9.711 1 96.5 33 ILE B C 1
ATOM 1804 O O . ILE B 1 33 ? 12.094 -26.844 -9.203 1 96.5 33 ILE B O 1
ATOM 1808 N N . SER B 1 34 ? 13.711 -27.109 -10.703 1 93 34 SER B N 1
ATOM 1809 C CA . SER B 1 34 ? 13.484 -25.781 -11.297 1 93 34 SER B CA 1
ATOM 1810 C C . SER B 1 34 ? 12.188 -25.766 -12.102 1 93 34 SER B C 1
ATOM 1812 O O . SER B 1 34 ? 11.703 -26.797 -12.539 1 93 34 SER B O 1
ATOM 1814 N N . HIS B 1 35 ? 11.734 -24.594 -12.289 1 90.5 35 HIS B N 1
ATOM 1815 C CA . HIS B 1 35 ? 10.5 -24.391 -13.039 1 90.5 35 HIS B CA 1
ATOM 1816 C C . HIS B 1 35 ? 10.586 -25.016 -14.422 1 90.5 35 HIS B C 1
ATOM 1818 O O . HIS B 1 35 ? 9.656 -25.719 -14.852 1 90.5 35 HIS B O 1
ATOM 1824 N N . SER B 1 36 ? 11.695 -24.891 -15.086 1 88.94 36 SER B N 1
ATOM 1825 C CA . SER B 1 36 ? 11.867 -25.344 -16.469 1 88.94 36 SER B CA 1
ATOM 1826 C C . SER B 1 36 ? 11.953 -26.875 -16.531 1 88.94 36 SER B C 1
ATOM 1828 O O . SER B 1 36 ? 11.703 -27.469 -17.578 1 88.94 36 SER B O 1
ATOM 1830 N N . LYS B 1 37 ? 12.188 -27.484 -15.391 1 94.81 37 LYS B N 1
ATOM 1831 C CA . LYS B 1 37 ? 12.406 -28.938 -15.398 1 94.81 37 LYS B CA 1
ATOM 1832 C C . LYS B 1 37 ? 11.203 -29.672 -14.82 1 94.81 37 LYS B C 1
ATOM 1834 O O . LYS B 1 37 ? 11.156 -30.906 -14.852 1 94.81 37 LYS B O 1
ATOM 1839 N N . LEU B 1 38 ? 10.297 -28.969 -14.344 1 95.5 38 LEU B N 1
ATOM 1840 C CA . LEU B 1 38 ? 9.188 -29.578 -13.625 1 95.5 38 LEU B CA 1
ATOM 1841 C C . LEU B 1 38 ? 8.391 -30.5 -14.547 1 95.5 38 LEU B C 1
ATOM 1843 O O . LEU B 1 38 ? 8.094 -31.641 -14.188 1 95.5 38 LEU B O 1
ATOM 1847 N N . LEU B 1 39 ? 8.125 -30.062 -15.734 1 95 39 LEU B N 1
ATOM 1848 C CA . LEU B 1 39 ? 7.316 -30.844 -16.656 1 95 39 LEU B CA 1
ATOM 1849 C C . LEU B 1 39 ? 8.016 -32.156 -17.016 1 95 39 LEU B C 1
ATOM 1851 O O . LEU B 1 39 ? 7.398 -33.219 -17.031 1 95 39 LEU B O 1
ATOM 1855 N N . ASP B 1 40 ? 9.289 -32.031 -17.266 1 96.56 40 ASP B N 1
ATOM 1856 C CA . ASP B 1 40 ? 10.07 -33.219 -17.594 1 96.56 40 ASP B CA 1
ATOM 1857 C C . ASP B 1 40 ? 10.094 -34.188 -16.422 1 96.56 40 ASP B C 1
ATOM 1859 O O . ASP B 1 40 ? 10.039 -35.406 -16.625 1 96.56 40 ASP B O 1
ATOM 1863 N N . THR B 1 41 ? 10.172 -33.656 -15.305 1 97.19 41 THR B N 1
ATOM 1864 C CA . THR B 1 41 ? 10.195 -34.469 -14.109 1 97.19 41 THR B CA 1
ATOM 1865 C C . THR B 1 41 ? 8.875 -35.219 -13.938 1 97.19 41 THR B C 1
ATOM 1867 O O . THR B 1 41 ? 8.859 -36.438 -13.695 1 97.19 41 THR B O 1
ATOM 1870 N N . ILE B 1 42 ? 7.762 -34.594 -14.133 1 96.88 42 ILE B N 1
ATOM 1871 C CA . ILE B 1 42 ? 6.438 -35.156 -13.914 1 96.88 42 ILE B CA 1
ATOM 1872 C C . ILE B 1 42 ? 6.141 -36.219 -14.992 1 96.88 42 ILE B C 1
ATOM 1874 O O . ILE B 1 42 ? 5.535 -37.25 -14.711 1 96.88 42 ILE B O 1
ATOM 1878 N N . ARG B 1 43 ? 6.648 -35.969 -16.141 1 96.5 43 ARG B N 1
ATOM 1879 C CA . ARG B 1 43 ? 6.402 -36.875 -17.266 1 96.5 43 ARG B CA 1
ATOM 1880 C C . ARG B 1 43 ? 6.969 -38.25 -17 1 96.5 43 ARG B C 1
ATOM 1882 O O . ARG B 1 43 ? 6.574 -39.219 -17.656 1 96.5 43 ARG B O 1
ATOM 1889 N N . GLN B 1 44 ? 7.863 -38.344 -16.047 1 96.06 44 GLN B N 1
ATOM 1890 C CA . GLN B 1 44 ? 8.5 -39.625 -15.734 1 96.06 44 GLN B CA 1
ATOM 1891 C C . GLN B 1 44 ? 7.551 -40.531 -14.969 1 96.06 44 GLN B C 1
ATOM 1893 O O . GLN B 1 44 ? 7.801 -41.719 -14.852 1 96.06 44 GLN B O 1
ATOM 1898 N N . PHE B 1 45 ? 6.516 -39.969 -14.484 1 96.88 45 PHE B N 1
ATOM 1899 C CA . PHE B 1 45 ? 5.574 -40.781 -13.711 1 96.88 45 PHE B CA 1
ATOM 1900 C C . PHE B 1 45 ? 4.488 -41.344 -14.609 1 96.88 45 PHE B C 1
ATOM 1902 O O . PHE B 1 45 ? 4.199 -40.812 -15.672 1 96.88 45 PHE B O 1
ATOM 1909 N N . GLU B 1 46 ? 3.891 -42.375 -14.195 1 95.5 46 GLU B N 1
ATOM 1910 C CA . GLU B 1 46 ? 2.838 -43.031 -14.961 1 95.5 46 GLU B CA 1
ATOM 1911 C C . GLU B 1 46 ? 1.573 -42.188 -15.008 1 95.5 46 GLU B C 1
ATOM 1913 O O . GLU B 1 46 ? 1.206 -41.562 -14.008 1 95.5 46 GLU B O 1
ATOM 1918 N N . PRO B 1 47 ? 0.958 -42.219 -16.156 1 94.12 47 PRO B N 1
ATOM 1919 C CA . PRO B 1 47 ? -0.357 -41.594 -16.188 1 94.12 47 PRO B CA 1
ATOM 1920 C C . PRO B 1 47 ? -1.278 -42.062 -15.07 1 94.12 47 PRO B C 1
ATOM 1922 O O . PRO B 1 47 ? -1.238 -43.25 -14.703 1 94.12 47 PRO B O 1
ATOM 1925 N N . GLY B 1 48 ? -2.059 -41.188 -14.562 1 96.06 48 GLY B N 1
ATOM 1926 C CA . GLY B 1 48 ? -2.969 -41.531 -13.492 1 96.06 48 GLY B CA 1
ATOM 1927 C C . GLY B 1 48 ? -2.393 -41.281 -12.109 1 96.06 48 GLY B C 1
ATOM 1928 O O . GLY B 1 48 ? -3.115 -41.312 -11.109 1 96.06 48 GLY B O 1
ATOM 1929 N N . THR B 1 49 ? -1.059 -41.062 -12.086 1 97.38 49 THR B N 1
ATOM 1930 C CA . THR B 1 49 ? -0.425 -40.75 -10.812 1 97.38 49 THR B CA 1
ATOM 1931 C C . THR B 1 49 ? -1.061 -39.531 -10.172 1 97.38 49 THR B C 1
ATOM 1933 O O . THR B 1 49 ? -1.368 -38.562 -10.859 1 97.38 49 THR B O 1
ATOM 1936 N N . LEU B 1 50 ? -1.295 -39.594 -8.867 1 98.19 50 LEU B N 1
ATOM 1937 C CA . LEU B 1 50 ? -1.863 -38.469 -8.125 1 98.19 50 LEU B CA 1
ATOM 1938 C C . LEU B 1 50 ? -0.795 -37.438 -7.812 1 98.19 50 LEU B C 1
ATOM 1940 O O . LEU B 1 50 ? 0.268 -37.75 -7.281 1 98.19 50 LEU B O 1
ATOM 1944 N N . VAL B 1 51 ? -1.076 -36.219 -8.195 1 98.62 51 VAL B N 1
ATOM 1945 C CA . VAL B 1 51 ? -0.218 -35.062 -7.887 1 98.62 51 VAL B CA 1
ATOM 1946 C C . VAL B 1 51 ? -0.945 -34.125 -6.941 1 98.62 51 VAL B C 1
ATOM 1948 O O . VAL B 1 51 ? -2.061 -33.688 -7.23 1 98.62 51 VAL B O 1
ATOM 1951 N N . ALA B 1 52 ? -0.328 -33.812 -5.828 1 98.56 52 ALA B N 1
ATOM 1952 C CA . ALA B 1 52 ? -0.931 -32.938 -4.824 1 98.56 52 ALA B CA 1
ATOM 1953 C C . ALA B 1 52 ? -0.125 -31.641 -4.664 1 98.56 52 ALA B C 1
ATOM 1955 O O . ALA B 1 52 ? 1.107 -31.672 -4.676 1 98.56 52 ALA B O 1
ATOM 1956 N N . MET B 1 53 ? -0.826 -30.547 -4.52 1 98.12 53 MET B N 1
ATOM 1957 C CA . MET B 1 53 ? -0.216 -29.234 -4.32 1 98.12 53 MET B CA 1
ATOM 1958 C C . MET B 1 53 ? -1.025 -28.391 -3.334 1 98.12 53 MET B C 1
ATOM 1960 O O . MET B 1 53 ? -2.227 -28.609 -3.172 1 98.12 53 MET B O 1
ATOM 1964 N N . GLU B 1 54 ? -0.34 -27.469 -2.748 1 96.88 54 GLU B N 1
ATOM 1965 C CA . GLU B 1 54 ? -1.083 -26.438 -2.02 1 96.88 54 GLU B CA 1
ATOM 1966 C C . GLU B 1 54 ? -1.819 -25.5 -2.975 1 96.88 54 GLU B C 1
ATOM 1968 O O . GLU B 1 54 ? -1.258 -25.078 -3.982 1 96.88 54 GLU B O 1
ATOM 1973 N N . ALA B 1 55 ? -3.055 -25.266 -2.621 1 97 55 ALA B N 1
ATOM 1974 C CA . ALA B 1 55 ? -3.834 -24.359 -3.455 1 97 55 ALA B CA 1
ATOM 1975 C C . ALA B 1 55 ? -3.32 -22.922 -3.334 1 97 55 ALA B C 1
ATOM 1977 O O . ALA B 1 55 ? -3.33 -22.344 -2.246 1 97 55 ALA B O 1
ATOM 1978 N N . CYS B 1 56 ? -2.854 -22.359 -4.398 1 95 56 CYS B N 1
ATOM 1979 C CA . CYS B 1 56 ? -2.418 -20.984 -4.488 1 95 56 CYS B CA 1
ATOM 1980 C C . CYS B 1 56 ? -2.676 -20.422 -5.883 1 95 56 CYS B C 1
ATOM 1982 O O . CYS B 1 56 ? -3.301 -21.078 -6.715 1 95 56 CYS B O 1
ATOM 1984 N N . ALA B 1 57 ? -2.215 -19.281 -6.137 1 91.88 57 ALA B N 1
ATOM 1985 C CA . ALA B 1 57 ? -2.551 -18.578 -7.375 1 91.88 57 ALA B CA 1
ATOM 1986 C C . ALA B 1 57 ? -1.992 -19.312 -8.586 1 91.88 57 ALA B C 1
ATOM 1988 O O . ALA B 1 57 ? -2.682 -19.484 -9.594 1 91.88 57 ALA B O 1
ATOM 1989 N N . THR B 1 58 ? -0.789 -19.859 -8.445 1 94.62 58 THR B N 1
ATOM 1990 C CA . THR B 1 58 ? -0.127 -20.484 -9.586 1 94.62 58 THR B CA 1
ATOM 1991 C C . THR B 1 58 ? -0.464 -21.969 -9.656 1 94.62 58 THR B C 1
ATOM 1993 O O . THR B 1 58 ? -0.229 -22.609 -10.688 1 94.62 58 THR B O 1
ATOM 1996 N N . SER B 1 59 ? -1.05 -22.484 -8.625 1 96.94 59 SER B N 1
ATOM 1997 C CA . SER B 1 59 ? -1.311 -23.906 -8.594 1 96.94 59 SER B CA 1
ATOM 1998 C C . SER B 1 59 ? -2.365 -24.297 -9.625 1 96.94 59 SER B C 1
ATOM 2000 O O . SER B 1 59 ? -2.393 -25.438 -10.094 1 96.94 59 SER B O 1
ATOM 2002 N N . HIS B 1 60 ? -3.213 -23.406 -10.008 1 97.5 60 HIS B N 1
ATOM 2003 C CA . HIS B 1 60 ? -4.258 -23.703 -10.977 1 97.5 60 HIS B CA 1
ATOM 2004 C C . HIS B 1 60 ? -3.672 -23.938 -12.367 1 97.5 60 HIS B C 1
ATOM 2006 O O . HIS B 1 60 ? -4.125 -24.812 -13.102 1 97.5 60 HIS B O 1
ATOM 2012 N N . PHE B 1 61 ? -2.713 -23.25 -12.711 1 96.38 61 PHE B N 1
ATOM 2013 C CA . PHE B 1 61 ? -2.016 -23.469 -13.977 1 96.38 61 PHE B CA 1
ATOM 2014 C C . PHE B 1 61 ? -1.4 -24.859 -14.023 1 96.38 61 PHE B C 1
ATOM 2016 O O . PHE B 1 61 ? -1.632 -25.609 -14.969 1 96.38 61 PHE B O 1
ATOM 2023 N N . TRP B 1 62 ? -0.693 -25.156 -13 1 96.56 62 TRP B N 1
ATOM 2024 C CA . TRP B 1 62 ? -0.039 -26.453 -12.953 1 96.56 62 TRP B CA 1
ATOM 2025 C C . TRP B 1 62 ? -1.068 -27.578 -12.875 1 96.56 62 TRP B C 1
ATOM 2027 O O . TRP B 1 62 ? -0.885 -28.641 -13.477 1 96.56 62 TRP B O 1
ATOM 2037 N N . GLY B 1 63 ? -2.078 -27.25 -12.102 1 97.94 63 GLY B N 1
ATOM 2038 C CA . GLY B 1 63 ? -3.158 -28.219 -12.039 1 97.94 63 GLY B CA 1
ATOM 2039 C C . GLY B 1 63 ? -3.742 -28.547 -13.398 1 97.94 63 GLY B C 1
ATOM 2040 O O . GLY B 1 63 ? -3.908 -29.719 -13.734 1 97.94 63 GLY B O 1
ATOM 2041 N N . ARG B 1 64 ? -4.043 -27.562 -14.164 1 97.62 64 ARG B N 1
ATOM 2042 C CA . ARG B 1 64 ? -4.562 -27.781 -15.508 1 97.62 64 ARG B CA 1
ATOM 2043 C C . ARG B 1 64 ? -3.531 -28.5 -16.375 1 97.62 64 ARG B C 1
ATOM 2045 O O . ARG B 1 64 ? -3.877 -29.406 -17.141 1 97.62 64 ARG B O 1
ATOM 2052 N N . THR B 1 65 ? -2.307 -28.094 -16.25 1 96.88 65 THR B N 1
ATOM 2053 C CA . THR B 1 65 ? -1.224 -28.672 -17.047 1 96.88 65 THR B CA 1
ATOM 2054 C C . THR B 1 65 ? -1.067 -30.156 -16.766 1 96.88 65 THR B C 1
ATOM 2056 O O . THR B 1 65 ? -1.072 -30.969 -17.703 1 96.88 65 THR B O 1
ATOM 2059 N N . PHE B 1 66 ? -1.029 -30.516 -15.531 1 98 66 PHE B N 1
ATOM 2060 C CA . PHE B 1 66 ? -0.855 -31.922 -15.148 1 98 66 PHE B CA 1
ATOM 2061 C C . PHE B 1 66 ? -2.084 -32.75 -15.523 1 98 66 PHE B C 1
ATOM 2063 O O . PHE B 1 66 ? -1.959 -33.875 -15.992 1 98 66 PHE B O 1
ATOM 2070 N N . ALA B 1 67 ? -3.205 -32.156 -15.336 1 97.81 67 ALA B N 1
ATOM 2071 C CA . ALA B 1 67 ? -4.434 -32.844 -15.711 1 97.81 67 ALA B CA 1
ATOM 2072 C C . ALA B 1 67 ? -4.461 -33.156 -17.203 1 97.81 67 ALA B C 1
ATOM 2074 O O . ALA B 1 67 ? -4.844 -34.25 -17.625 1 97.81 67 ALA B O 1
ATOM 2075 N N . SER B 1 68 ? -4.039 -32.219 -17.953 1 96.94 68 SER B N 1
ATOM 2076 C CA . SER B 1 68 ? -4.031 -32.375 -19.406 1 96.94 68 SER B CA 1
ATOM 2077 C C . SER B 1 68 ? -3.035 -33.438 -19.844 1 96.94 68 SER B C 1
ATOM 2079 O O . SER B 1 68 ? -3.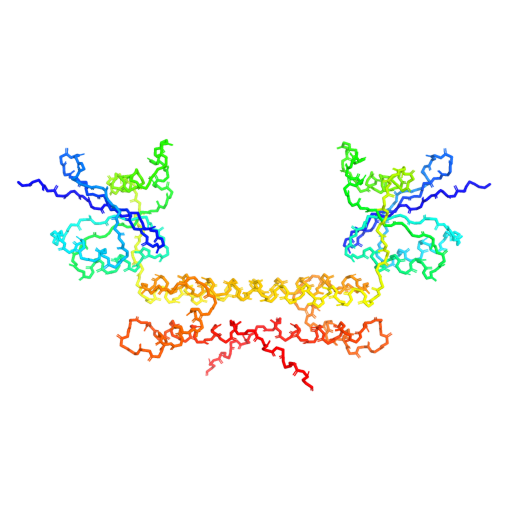154 -34 -20.922 1 96.94 68 SER B O 1
ATOM 2081 N N . MET B 1 69 ? -2.109 -33.75 -18.984 1 96.88 69 MET B N 1
ATOM 2082 C CA . MET B 1 69 ? -1.102 -34.75 -19.25 1 96.88 69 MET B CA 1
ATOM 2083 C C . MET B 1 69 ? -1.58 -36.125 -18.766 1 96.88 69 MET B C 1
ATOM 2085 O O . MET B 1 69 ? -0.887 -37.125 -18.953 1 96.88 69 MET B O 1
ATOM 2089 N N . GLY B 1 70 ? -2.758 -36.156 -18.109 1 97.5 70 GLY B N 1
ATOM 2090 C CA . GLY B 1 70 ? -3.352 -37.406 -17.719 1 97.5 70 GLY B CA 1
ATOM 2091 C C . GLY B 1 70 ? -3.146 -37.719 -16.25 1 97.5 70 GLY B C 1
ATOM 2092 O O . GLY B 1 70 ? -3.41 -38.844 -15.805 1 97.5 70 GLY B O 1
ATOM 2093 N N . TYR B 1 71 ? -2.666 -36.781 -15.492 1 98.12 71 TYR B N 1
ATOM 2094 C CA . TYR B 1 71 ? -2.459 -37 -14.062 1 98.12 71 TYR B CA 1
ATOM 2095 C C . TYR B 1 71 ? -3.693 -36.625 -13.266 1 98.12 71 TYR B C 1
ATOM 2097 O O . TYR B 1 71 ? -4.527 -35.844 -13.742 1 98.12 71 TYR B O 1
ATOM 2105 N N . CYS B 1 72 ? -3.863 -37.219 -12.141 1 98.06 72 CYS B N 1
ATOM 2106 C CA . CYS B 1 72 ? -4.867 -36.781 -11.172 1 98.06 72 CYS B CA 1
ATOM 2107 C C . CYS B 1 72 ? -4.32 -35.688 -10.289 1 98.06 72 CYS B C 1
ATOM 2109 O O . CYS B 1 72 ? -3.186 -35.75 -9.812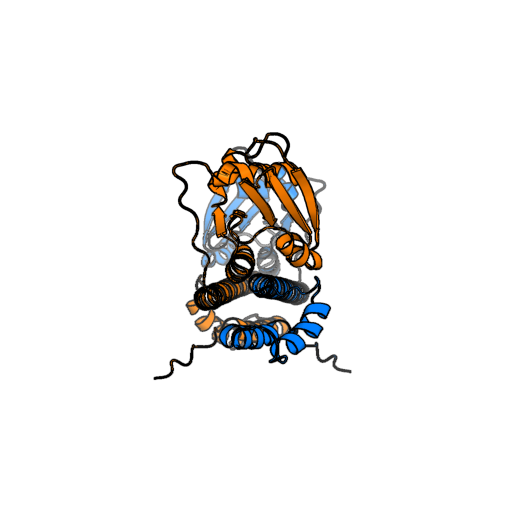 1 98.06 72 CYS B O 1
ATOM 2111 N N . VAL B 1 73 ? -5.137 -34.625 -10.102 1 98.44 73 VAL B N 1
ATOM 2112 C CA . VAL B 1 73 ? -4.617 -33.469 -9.383 1 98.44 73 VAL B CA 1
ATOM 2113 C C . VAL B 1 73 ? -5.48 -33.188 -8.156 1 98.44 73 VAL B C 1
ATOM 2115 O O . VAL B 1 73 ? -6.711 -33.25 -8.234 1 98.44 73 VAL B O 1
ATOM 2118 N N . ARG B 1 74 ? -4.824 -32.938 -7.008 1 98.25 74 ARG B N 1
ATOM 2119 C CA . ARG B 1 74 ? -5.48 -32.469 -5.797 1 98.25 74 ARG B CA 1
ATOM 2120 C C . ARG B 1 74 ? -4.875 -31.156 -5.328 1 98.25 74 ARG B C 1
ATOM 2122 O O . ARG B 1 74 ? -3.668 -31.078 -5.086 1 98.25 74 ARG B O 1
ATOM 2129 N N . LEU B 1 75 ? -5.668 -30.125 -5.27 1 98.31 75 LEU B N 1
ATOM 2130 C CA . LEU B 1 75 ? -5.27 -28.859 -4.668 1 98.31 75 LEU B CA 1
ATOM 2131 C C . LEU B 1 75 ? -5.758 -28.766 -3.227 1 98.31 75 LEU B C 1
ATOM 2133 O O . LEU B 1 75 ? -6.965 -28.75 -2.975 1 98.31 75 LEU B O 1
ATOM 2137 N N . ILE B 1 76 ? -4.828 -28.625 -2.348 1 97.75 76 ILE B N 1
ATOM 2138 C CA . ILE B 1 76 ? -5.137 -28.719 -0.925 1 97.75 76 ILE B CA 1
ATOM 2139 C C . ILE B 1 76 ? -5.215 -27.312 -0.334 1 97.75 76 ILE B C 1
ATOM 2141 O O . ILE B 1 76 ? -4.281 -26.516 -0.483 1 97.75 76 ILE B O 1
ATOM 2145 N N . PRO B 1 77 ? -6.305 -27.031 0.39 1 96.69 77 PRO B N 1
ATOM 2146 C CA . PRO B 1 77 ? -6.348 -25.734 1.081 1 96.69 77 PRO B CA 1
ATOM 2147 C C . PRO B 1 77 ? -5.219 -25.578 2.094 1 96.69 77 PRO B C 1
ATOM 2149 O O . PRO B 1 77 ? -4.918 -26.5 2.846 1 96.69 77 PRO B O 1
ATOM 2152 N N . ALA B 1 78 ? -4.668 -24.391 2.107 1 92.94 78 ALA B N 1
ATOM 2153 C CA . ALA B 1 78 ? -3.475 -24.094 2.9 1 92.94 78 ALA B CA 1
ATOM 2154 C C . ALA B 1 78 ? -3.697 -24.438 4.371 1 92.94 78 ALA B C 1
ATOM 2156 O O . ALA B 1 78 ? -2.793 -24.938 5.043 1 92.94 78 ALA B O 1
ATOM 2157 N N . GLN B 1 79 ? -4.879 -24.219 4.848 1 92.31 79 GLN B N 1
ATOM 2158 C CA . GLN B 1 79 ? -5.176 -24.391 6.266 1 92.31 79 GLN B CA 1
ATOM 2159 C C . GLN B 1 79 ? -4.984 -25.844 6.691 1 92.31 79 GLN B C 1
ATOM 2161 O O . GLN B 1 79 ? -4.699 -26.125 7.855 1 92.31 79 GLN B O 1
ATOM 2166 N N . HIS B 1 80 ? -5.117 -26.797 5.797 1 91.88 80 HIS B N 1
ATOM 2167 C CA . HIS B 1 80 ? -5.02 -28.203 6.121 1 91.88 80 HIS B CA 1
ATOM 2168 C C . HIS B 1 80 ? -3.568 -28.688 6.098 1 91.88 80 HIS B C 1
ATOM 2170 O O . HIS B 1 80 ? -3.236 -29.703 6.691 1 91.88 80 HIS B O 1
ATOM 2176 N N . ILE B 1 81 ? -2.734 -27.906 5.379 1 88.44 81 ILE B N 1
ATOM 2177 C CA . ILE B 1 81 ? -1.322 -28.266 5.312 1 88.44 81 ILE B CA 1
ATOM 2178 C C . ILE B 1 81 ? -0.605 -27.766 6.566 1 88.44 81 ILE B C 1
ATOM 2180 O O . ILE B 1 81 ? 0.248 -28.453 7.121 1 88.44 81 ILE B O 1
ATOM 2184 N N . LYS B 1 82 ? -1 -26.547 7 1 81.56 82 LYS B N 1
ATOM 2185 C CA . LYS B 1 82 ? -0.382 -25.922 8.164 1 81.56 82 LYS B CA 1
ATOM 2186 C C . LYS B 1 82 ? -0.52 -26.812 9.398 1 81.56 82 LYS B C 1
ATOM 2188 O O . LYS B 1 82 ? 0.356 -26.812 10.266 1 81.56 82 LYS B O 1
ATOM 2193 N N . ALA B 1 83 ? -1.6 -27.547 9.469 1 76.12 83 ALA B N 1
ATOM 2194 C CA . ALA B 1 83 ? -1.863 -28.438 10.602 1 76.12 83 ALA B CA 1
ATOM 2195 C C . ALA B 1 83 ? -0.817 -29.547 10.688 1 76.12 83 ALA B C 1
ATOM 2197 O O . ALA B 1 83 ? -0.626 -30.141 11.75 1 76.12 83 ALA B O 1
ATOM 2198 N N . PHE B 1 84 ? -0.123 -29.75 9.602 1 72.62 84 PHE B N 1
ATOM 2199 C CA . PHE B 1 84 ? 0.789 -30.875 9.547 1 72.62 84 PHE B CA 1
ATOM 2200 C C . PHE B 1 84 ? 2.238 -30.406 9.516 1 72.62 84 PHE B C 1
ATOM 2202 O O . PHE B 1 84 ? 3.16 -31.234 9.477 1 72.62 84 PHE B O 1
ATOM 2209 N N . VAL B 1 85 ? 2.316 -29.094 9.336 1 69.62 85 VAL B N 1
ATOM 2210 C CA . VAL B 1 85 ? 3.699 -28.641 9.242 1 69.62 85 VAL B CA 1
ATOM 2211 C C . VAL B 1 85 ? 4.434 -28.938 10.547 1 69.62 85 VAL B C 1
ATOM 2213 O O . VAL B 1 85 ? 3.918 -28.656 11.633 1 69.62 85 VAL B O 1
ATOM 2216 N N . ARG B 1 86 ? 5.426 -29.672 10.383 1 66.81 86 ARG B N 1
ATOM 2217 C CA . ARG B 1 86 ? 6.262 -30.109 11.492 1 66.81 86 ARG B CA 1
ATOM 2218 C C . ARG B 1 86 ? 7.023 -28.922 12.102 1 66.81 86 ARG B C 1
ATOM 2220 O O . ARG B 1 86 ? 7.062 -27.844 11.516 1 66.81 86 ARG B O 1
ATOM 2227 N N . SER B 1 87 ? 7.449 -29.312 13.109 1 68.12 87 SER B N 1
ATOM 2228 C CA . SER B 1 87 ? 8.188 -28.359 13.922 1 68.12 87 SER B CA 1
ATOM 2229 C C . SER B 1 87 ? 9.328 -27.719 13.141 1 68.12 87 SER B C 1
ATOM 2231 O O . SER B 1 87 ? 9.562 -26.516 13.25 1 68.12 87 SER B O 1
ATOM 2233 N N . GLN B 1 88 ? 10.016 -28.609 12.328 1 75.38 88 GLN B N 1
ATOM 2234 C CA . GLN B 1 88 ? 11.109 -28.031 11.547 1 75.38 88 GLN B CA 1
ATOM 2235 C C . GLN B 1 88 ? 10.617 -27.594 10.172 1 75.38 88 GLN B C 1
ATOM 2237 O O . GLN B 1 88 ? 10.383 -28.422 9.289 1 75.38 88 GLN B O 1
ATOM 2242 N N . LYS B 1 89 ? 10.391 -26.375 10.086 1 75.44 89 LYS B N 1
ATOM 2243 C CA . LYS B 1 89 ? 9.906 -25.828 8.82 1 75.44 89 LYS B CA 1
ATOM 2244 C C . LYS B 1 89 ? 11.031 -25.75 7.789 1 75.44 89 LYS B C 1
ATOM 2246 O O . LYS B 1 89 ? 12.016 -25.047 7.988 1 75.44 89 LYS B O 1
ATOM 2251 N N . ASN B 1 90 ? 10.961 -26.734 6.84 1 87.75 90 ASN B N 1
ATOM 2252 C CA . ASN B 1 90 ? 11.805 -26.672 5.648 1 87.75 90 ASN B CA 1
ATOM 2253 C C . ASN B 1 90 ? 11.062 -27.172 4.414 1 87.75 90 ASN B C 1
ATOM 2255 O O . ASN B 1 90 ? 9.984 -27.781 4.527 1 87.75 90 ASN B O 1
ATOM 2259 N N . ASP B 1 91 ? 11.609 -26.922 3.217 1 89.19 91 ASP B N 1
ATOM 2260 C CA . ASP B 1 91 ? 10.922 -27.172 1.955 1 89.19 91 ASP B CA 1
ATOM 2261 C C . ASP B 1 91 ? 10.602 -28.656 1.797 1 89.19 91 ASP B C 1
ATOM 2263 O O . ASP B 1 91 ? 9.516 -29.031 1.343 1 89.19 91 ASP B O 1
ATOM 2267 N N . ALA B 1 92 ? 11.516 -29.5 2.207 1 91.44 92 ALA B N 1
ATOM 2268 C CA . ALA B 1 92 ? 11.32 -30.953 2.088 1 91.44 92 ALA B CA 1
ATOM 2269 C C . ALA B 1 92 ? 10.18 -31.422 2.986 1 91.44 92 ALA B C 1
ATOM 2271 O O . ALA B 1 92 ? 9.336 -32.219 2.566 1 91.44 92 ALA B O 1
ATOM 2272 N N . ASN B 1 93 ? 10.148 -30.906 4.164 1 91.56 93 ASN B N 1
ATOM 2273 C CA . ASN B 1 93 ? 9.086 -31.25 5.098 1 91.56 93 ASN B CA 1
ATOM 2274 C C . ASN B 1 93 ? 7.734 -30.703 4.625 1 91.56 93 ASN B C 1
ATOM 2276 O O . ASN B 1 93 ? 6.707 -31.359 4.805 1 91.56 93 ASN B O 1
ATOM 2280 N N . ASP B 1 94 ? 7.758 -29.594 4.016 1 92.81 94 ASP B N 1
ATOM 2281 C CA . ASP B 1 94 ? 6.52 -29.016 3.504 1 92.81 94 ASP B CA 1
ATOM 2282 C C . ASP B 1 94 ? 5.938 -29.875 2.377 1 92.81 94 ASP B C 1
ATOM 2284 O O . ASP B 1 94 ? 4.734 -30.141 2.35 1 92.81 94 ASP B O 1
ATOM 2288 N N . ALA B 1 95 ? 6.832 -30.328 1.533 1 95.88 95 ALA B N 1
ATOM 2289 C CA . ALA B 1 95 ? 6.387 -31.188 0.438 1 95.88 95 ALA B CA 1
ATOM 2290 C C . ALA B 1 95 ? 5.832 -32.5 0.965 1 95.88 95 ALA B C 1
ATOM 2292 O O . ALA B 1 95 ? 4.824 -33 0.46 1 95.88 95 ALA B O 1
ATOM 2293 N N . LEU B 1 96 ? 6.488 -33 1.916 1 94.62 96 LEU B N 1
ATOM 2294 C CA . LEU B 1 96 ? 6.012 -34.25 2.516 1 94.62 96 LEU B CA 1
ATOM 2295 C C . LEU B 1 96 ? 4.656 -34.062 3.182 1 94.62 96 LEU B C 1
ATOM 2297 O O . LEU B 1 96 ? 3.771 -34.906 3.07 1 94.62 96 LEU B O 1
ATOM 2301 N N . ALA B 1 97 ? 4.52 -32.938 3.891 1 94.56 97 ALA B N 1
ATOM 2302 C CA . ALA B 1 97 ? 3.24 -32.594 4.512 1 94.56 97 ALA B CA 1
ATOM 2303 C C . ALA B 1 97 ? 2.125 -32.562 3.473 1 94.56 97 ALA B C 1
ATOM 2305 O O . ALA B 1 97 ? 1.003 -33 3.736 1 94.56 97 ALA B O 1
ATOM 2306 N N . ILE B 1 98 ? 2.418 -32.062 2.34 1 96.81 98 ILE B N 1
ATOM 2307 C CA . ILE B 1 98 ? 1.456 -32 1.244 1 96.81 98 ILE B CA 1
ATOM 2308 C C . ILE B 1 98 ? 1.057 -33.438 0.848 1 96.81 98 ILE B C 1
ATOM 2310 O O . ILE B 1 98 ? -0.13 -33.719 0.684 1 96.81 98 ILE B O 1
ATOM 2314 N N . CYS B 1 99 ? 2.021 -34.312 0.727 1 96.5 99 CYS B N 1
ATOM 2315 C CA . CYS B 1 99 ? 1.752 -35.719 0.403 1 96.5 99 CYS B CA 1
ATOM 2316 C C . CYS B 1 99 ? 0.819 -36.344 1.433 1 96.5 99 CYS B C 1
ATOM 2318 O O . CYS B 1 99 ? -0.179 -36.969 1.071 1 96.5 99 CYS B O 1
ATOM 2320 N N . GLU B 1 100 ? 1.125 -36.094 2.639 1 94.06 100 GLU B N 1
ATOM 2321 C CA . GLU B 1 100 ? 0.353 -36.688 3.723 1 94.06 100 GLU B CA 1
ATOM 2322 C C . GLU B 1 100 ? -1.079 -36.188 3.738 1 94.06 100 GLU B C 1
ATOM 2324 O O . GLU B 1 100 ? -2.027 -36.938 3.92 1 94.06 100 GLU B O 1
ATOM 2329 N N . THR B 1 101 ? -1.206 -34.938 3.541 1 95.44 101 THR B N 1
ATOM 2330 C CA . THR B 1 101 ? -2.508 -34.281 3.625 1 95.44 101 THR B CA 1
ATOM 2331 C C . THR B 1 101 ? -3.412 -34.719 2.479 1 95.44 101 THR B C 1
ATOM 2333 O O . THR B 1 101 ? -4.637 -34.719 2.613 1 95.44 101 THR B O 1
ATOM 2336 N N . ALA B 1 102 ? -2.803 -35.156 1.435 1 96.44 102 ALA B N 1
ATOM 2337 C CA . ALA B 1 102 ? -3.547 -35.531 0.238 1 96.44 102 ALA B CA 1
ATOM 2338 C C . ALA B 1 102 ? -4.48 -36.688 0.525 1 96.44 102 ALA B C 1
ATOM 2340 O O . ALA B 1 102 ? -5.43 -36.938 -0.226 1 96.44 102 ALA B O 1
ATOM 2341 N N . PHE B 1 103 ? -4.281 -37.438 1.591 1 94.06 103 PHE B N 1
ATOM 2342 C CA . PHE B 1 103 ? -5.074 -38.625 1.858 1 94.06 103 PHE B CA 1
ATOM 2343 C C . PHE B 1 103 ? -5.832 -38.5 3.174 1 94.06 103 PHE B C 1
ATOM 2345 O O . PHE B 1 103 ? -6.469 -39.438 3.631 1 94.06 103 PHE B O 1
ATOM 2352 N N . ARG B 1 104 ? -5.754 -37.375 3.689 1 91.75 104 ARG B N 1
ATOM 2353 C CA . ARG B 1 104 ? -6.516 -37.156 4.914 1 91.75 104 ARG B CA 1
ATOM 2354 C C . ARG B 1 104 ? -8.016 -37.094 4.621 1 91.75 104 ARG B C 1
ATOM 2356 O O . ARG B 1 104 ? -8.43 -36.5 3.631 1 91.75 104 ARG B O 1
ATOM 2363 N N . PRO B 1 105 ? -8.75 -37.719 5.469 1 91.69 105 PRO B N 1
ATOM 2364 C CA . PRO B 1 105 ? -10.203 -37.656 5.266 1 91.69 105 PRO B CA 1
ATOM 2365 C C . PRO B 1 105 ? -10.797 -36.312 5.633 1 91.69 105 PRO B C 1
ATOM 2367 O O . PRO B 1 105 ? -10.195 -35.562 6.406 1 91.69 105 PRO B O 1
ATOM 2370 N N . GLY B 1 106 ? -11.906 -36 5.074 1 92.25 106 GLY B N 1
ATOM 2371 C CA . GLY B 1 106 ? -12.648 -34.812 5.461 1 92.25 106 GLY B CA 1
ATOM 2372 C C . GLY B 1 106 ? -12.141 -33.531 4.797 1 92.25 106 GLY B C 1
ATOM 2373 O O . GLY B 1 106 ? -12.547 -32.438 5.168 1 92.25 106 GLY B O 1
ATOM 2374 N N . ILE B 1 107 ? -11.156 -33.688 3.973 1 92.88 107 ILE B N 1
ATOM 2375 C CA . ILE B 1 107 ? -10.656 -32.5 3.281 1 92.88 107 ILE B CA 1
ATOM 2376 C C . ILE B 1 107 ? -11.43 -32.312 1.979 1 92.88 107 ILE B C 1
ATOM 2378 O O . ILE B 1 107 ? -11.594 -33.25 1.196 1 92.88 107 ILE B O 1
ATOM 2382 N N . HIS B 1 108 ? -11.984 -31.125 1.834 1 95.56 108 HIS B N 1
ATOM 2383 C CA . HIS B 1 108 ? -12.555 -30.719 0.555 1 95.56 108 HIS B CA 1
ATOM 2384 C C . HIS B 1 108 ? -11.516 -30.016 -0.315 1 95.56 108 HIS B C 1
ATOM 2386 O O . HIS B 1 108 ? -11.164 -28.875 -0.057 1 95.56 108 HIS B O 1
ATOM 2392 N N . PHE B 1 109 ? -11.094 -30.672 -1.324 1 96.88 109 PHE B N 1
ATOM 2393 C CA . PHE B 1 109 ? -10.047 -30.156 -2.189 1 96.88 109 PHE B CA 1
ATOM 2394 C C . PHE B 1 109 ? -10.578 -29.031 -3.064 1 96.88 109 PHE B C 1
ATOM 2396 O O . PHE B 1 109 ? -11.766 -28.984 -3.385 1 96.88 109 PHE B O 1
ATOM 2403 N N . VAL B 1 110 ? -9.695 -28.125 -3.371 1 97.38 110 VAL B N 1
ATOM 2404 C CA . VAL B 1 110 ? -10.039 -26.984 -4.23 1 97.38 110 VAL B CA 1
ATOM 2405 C C . VAL B 1 110 ? -10.109 -27.453 -5.684 1 97.38 110 VAL B C 1
ATOM 2407 O O . VAL B 1 110 ? -9.219 -28.156 -6.164 1 97.38 110 VAL B O 1
ATOM 2410 N N . SER B 1 111 ? -11.164 -27.109 -6.379 1 97.12 111 SER B N 1
ATOM 2411 C CA . SER B 1 111 ? -11.258 -27.438 -7.797 1 97.12 111 SER B CA 1
ATOM 2412 C C . SER B 1 111 ? -10.289 -26.609 -8.625 1 97.12 111 SER B C 1
ATOM 2414 O O . SER B 1 111 ? -10.141 -25.406 -8.398 1 97.12 111 SER B O 1
ATOM 2416 N N . VAL B 1 112 ? -9.633 -27.25 -9.508 1 97.69 112 VAL B N 1
ATOM 2417 C CA . VAL B 1 112 ? -8.758 -26.531 -10.438 1 97.69 112 VAL B CA 1
ATOM 2418 C C . VAL B 1 112 ? -9.578 -25.578 -11.297 1 97.69 112 VAL B C 1
ATOM 2420 O O . VAL B 1 112 ? -10.492 -26 -12.008 1 97.69 112 VAL B O 1
ATOM 2423 N N . LYS B 1 113 ? -9.258 -24.344 -11.227 1 97.19 113 LYS B N 1
ATOM 2424 C CA . LYS B 1 113 ? -9.977 -23.328 -12 1 97.19 113 LYS B CA 1
ATOM 2425 C C . LYS B 1 113 ? -9.625 -23.422 -13.484 1 97.19 113 LYS B C 1
ATOM 2427 O O . LYS B 1 113 ? -8.469 -23.672 -13.836 1 97.19 113 LYS B O 1
ATOM 2432 N N . THR B 1 114 ? -10.68 -23.188 -14.336 1 96.38 114 THR B N 1
ATOM 2433 C CA . THR B 1 114 ? -10.43 -23.062 -15.766 1 96.38 114 THR B CA 1
ATOM 2434 C C . THR B 1 114 ? -9.766 -21.734 -16.078 1 96.38 114 THR B C 1
ATOM 2436 O O . THR B 1 114 ? -9.703 -20.844 -15.227 1 96.38 114 THR B O 1
ATOM 2439 N N . THR B 1 115 ? -9.281 -21.656 -17.234 1 95.19 115 THR B N 1
ATOM 2440 C CA . THR B 1 115 ? -8.664 -20.391 -17.641 1 95.19 115 THR B CA 1
ATOM 2441 C C . THR B 1 115 ? -9.695 -19.266 -17.641 1 95.19 115 THR B C 1
ATOM 2443 O O . THR B 1 115 ? -9.367 -18.125 -17.297 1 95.19 115 THR B O 1
ATOM 2446 N N . GLU B 1 116 ? -10.914 -19.594 -18 1 95.25 116 GLU B N 1
ATOM 2447 C CA . GLU B 1 116 ? -11.984 -18.609 -18 1 95.25 116 GLU B CA 1
ATOM 2448 C C . GLU B 1 116 ? -12.281 -18.109 -16.578 1 95.25 116 GLU B C 1
ATOM 2450 O O . GLU B 1 116 ? -12.492 -16.922 -16.359 1 95.25 116 GLU B O 1
ATOM 2455 N N . GLN B 1 117 ? -12.266 -19 -15.703 1 96.56 117 GLN B N 1
ATOM 2456 C CA . GLN B 1 117 ? -12.477 -18.641 -14.305 1 96.56 117 GLN B CA 1
ATOM 2457 C C . GLN B 1 117 ? -11.344 -17.75 -13.789 1 96.56 117 GLN B C 1
ATOM 2459 O O . GLN B 1 117 ? -11.578 -16.812 -13.039 1 96.56 117 GLN B O 1
ATOM 2464 N N . GLN B 1 118 ? -10.156 -18.062 -14.219 1 96.25 118 GLN B N 1
ATOM 2465 C CA . GLN B 1 118 ? -9 -17.266 -13.828 1 96.25 118 GLN B CA 1
ATOM 2466 C C . GLN B 1 118 ? -9.055 -15.867 -14.461 1 96.25 118 GLN B C 1
ATOM 2468 O O . GLN B 1 118 ? -8.656 -14.883 -13.836 1 96.25 118 GLN B O 1
ATOM 2473 N N . ASP B 1 119 ? -9.547 -15.812 -15.656 1 96.38 119 ASP B N 1
ATOM 2474 C CA . ASP B 1 119 ? -9.734 -14.523 -16.312 1 96.38 119 ASP B CA 1
ATOM 2475 C C . ASP B 1 119 ? -10.664 -13.625 -15.508 1 96.38 119 ASP B C 1
ATOM 2477 O O . ASP B 1 119 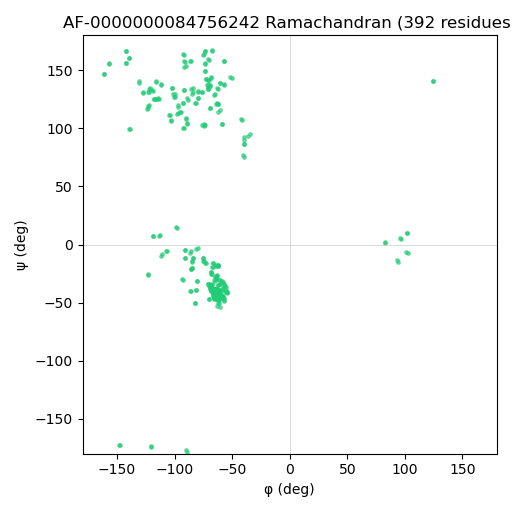? -10.367 -12.445 -15.297 1 96.38 119 ASP B O 1
ATOM 2481 N N . ILE B 1 120 ? -11.719 -14.211 -15.078 1 96.44 120 ILE B N 1
ATOM 2482 C CA . ILE B 1 120 ? -12.703 -13.453 -14.312 1 96.44 120 ILE B CA 1
ATOM 2483 C C . ILE B 1 120 ? -12.07 -12.953 -13.016 1 96.44 120 ILE B C 1
ATOM 2485 O O . ILE B 1 120 ? -12.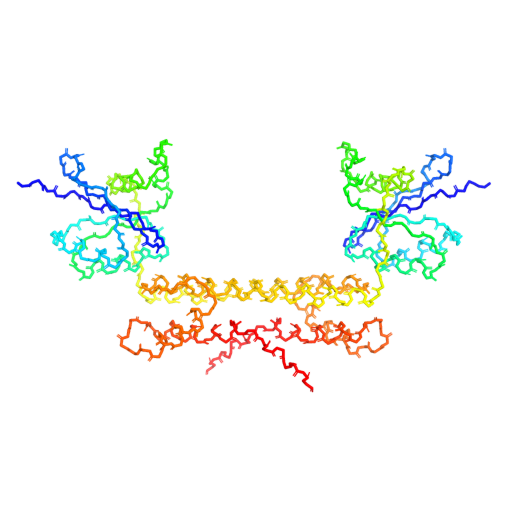25 -11.789 -12.641 1 96.44 120 ILE B O 1
ATOM 2489 N N . LYS B 1 121 ? -11.344 -13.766 -12.391 1 95.62 121 LYS B N 1
ATOM 2490 C CA . LYS B 1 121 ? -10.656 -13.398 -11.156 1 95.62 121 LYS B CA 1
ATOM 2491 C C . LYS B 1 121 ? -9.648 -12.281 -11.406 1 95.62 121 LYS B C 1
ATOM 2493 O O . LYS B 1 121 ? -9.547 -11.336 -10.617 1 95.62 121 LYS B O 1
ATOM 2498 N N . ALA B 1 122 ? -8.906 -12.391 -12.469 1 95.06 122 ALA B N 1
ATOM 2499 C CA . ALA B 1 122 ? -7.902 -11.391 -12.82 1 95.06 122 ALA B CA 1
ATOM 2500 C C . ALA B 1 122 ? -8.539 -10.016 -13.016 1 95.06 122 ALA B C 1
ATOM 2502 O O . ALA B 1 122 ? -8.031 -9.016 -12.5 1 95.06 122 ALA B O 1
ATOM 2503 N N . LEU B 1 123 ? -9.664 -10.008 -13.711 1 93.94 123 LEU B N 1
ATOM 2504 C CA . LEU B 1 123 ? -10.383 -8.758 -13.953 1 93.94 123 LEU B CA 1
ATOM 2505 C C . LEU B 1 123 ? -10.875 -8.148 -12.641 1 93.94 123 LEU B C 1
ATOM 2507 O O . LEU B 1 123 ? -10.703 -6.949 -12.406 1 93.94 123 LEU B O 1
ATOM 2511 N N . ARG B 1 124 ? -11.391 -9.008 -11.852 1 94.25 124 ARG B N 1
ATOM 2512 C CA . ARG B 1 124 ? -11.93 -8.547 -10.578 1 94.25 124 ARG B CA 1
ATOM 2513 C C . ARG B 1 124 ? -10.812 -8.016 -9.68 1 94.25 124 ARG B C 1
ATOM 2515 O O . ARG B 1 124 ? -10.945 -6.941 -9.086 1 94.25 124 ARG B O 1
ATOM 2522 N N . ASN B 1 125 ? -9.703 -8.75 -9.586 1 93.06 125 ASN B N 1
ATOM 2523 C CA . ASN B 1 125 ? -8.578 -8.352 -8.742 1 93.06 125 ASN B CA 1
ATOM 2524 C C . ASN B 1 125 ? -7.941 -7.051 -9.234 1 93.06 125 ASN B C 1
ATOM 2526 O O . ASN B 1 125 ? -7.547 -6.207 -8.43 1 93.06 125 ASN B O 1
ATOM 2530 N N . THR B 1 126 ? -7.871 -6.914 -10.461 1 89.12 126 THR B N 1
ATOM 2531 C CA . THR B 1 126 ? -7.297 -5.703 -11.039 1 89.12 126 THR B CA 1
ATOM 2532 C C . THR B 1 126 ? -8.164 -4.488 -10.727 1 89.12 126 THR B C 1
ATOM 2534 O O . THR B 1 126 ? -7.652 -3.436 -10.344 1 89.12 126 THR B O 1
ATOM 2537 N N . ARG B 1 127 ? -9.461 -4.688 -10.93 1 87.06 127 ARG B N 1
ATOM 2538 C CA . ARG B 1 127 ? -10.375 -3.6 -10.602 1 87.06 127 ARG B CA 1
ATOM 2539 C C . ARG B 1 127 ? -10.258 -3.213 -9.133 1 87.06 127 ARG B C 1
ATOM 2541 O O . ARG B 1 127 ? -10.219 -2.027 -8.797 1 87.06 127 ARG B O 1
ATOM 2548 N N . GLN B 1 128 ? -10.102 -4.156 -8.352 1 91.81 128 GLN B N 1
ATOM 2549 C CA . GLN B 1 128 ? -9.953 -3.91 -6.922 1 91.81 128 GLN B CA 1
ATOM 2550 C C . GLN B 1 128 ? -8.664 -3.143 -6.629 1 91.81 128 GLN B C 1
ATOM 2552 O O . GLN B 1 128 ? -8.664 -2.207 -5.824 1 91.81 128 GLN B O 1
ATOM 2557 N N . LEU B 1 129 ? -7.59 -3.484 -7.25 1 87.44 129 LEU B N 1
ATOM 2558 C CA . LEU B 1 129 ? -6.316 -2.795 -7.09 1 87.44 129 LEU B CA 1
ATOM 2559 C C . LEU B 1 129 ? -6.426 -1.337 -7.523 1 87.44 129 LEU B C 1
ATOM 2561 O O . LEU B 1 129 ? -5.93 -0.441 -6.836 1 87.44 129 LEU B O 1
ATOM 2565 N N . MET B 1 130 ? -7.121 -1.117 -8.625 1 84.69 130 MET B N 1
ATOM 2566 C CA . MET B 1 130 ? -7.281 0.239 -9.141 1 84.69 130 MET B CA 1
ATOM 2567 C C . MET B 1 130 ? -8.086 1.097 -8.172 1 84.69 130 MET B C 1
ATOM 2569 O O . MET B 1 130 ? -7.77 2.268 -7.961 1 84.69 130 MET B O 1
ATOM 2573 N N . VAL B 1 131 ? -9.055 0.498 -7.598 1 88.25 131 VAL B N 1
ATOM 2574 C CA . VAL B 1 131 ? -9.883 1.212 -6.629 1 88.25 131 VAL B CA 1
ATOM 2575 C C . VAL B 1 131 ? -9.047 1.562 -5.398 1 88.25 131 VAL B C 1
ATOM 2577 O O . VAL B 1 131 ? -9.102 2.691 -4.902 1 88.25 131 VAL B O 1
ATOM 2580 N N . GLU B 1 132 ? -8.289 0.634 -4.969 1 89.12 132 GLU B N 1
ATOM 2581 C CA . GLU B 1 132 ? -7.43 0.85 -3.809 1 89.12 132 GLU B CA 1
ATOM 2582 C C . GLU B 1 132 ? -6.395 1.938 -4.086 1 89.12 132 GLU B C 1
ATOM 2584 O O . GLU B 1 132 ? -6.125 2.779 -3.225 1 89.12 132 GLU B O 1
ATOM 2589 N N . GLN B 1 133 ? -5.855 1.892 -5.219 1 85.5 133 GLN B N 1
ATOM 2590 C CA . GLN B 1 133 ? -4.863 2.895 -5.598 1 85.5 133 GLN B CA 1
ATOM 2591 C C . GLN B 1 133 ? -5.488 4.285 -5.672 1 85.5 133 GLN B C 1
ATOM 2593 O O . GLN B 1 133 ? -4.883 5.266 -5.238 1 85.5 133 GLN B O 1
ATOM 2598 N N . ARG B 1 134 ? -6.633 4.352 -6.188 1 85.06 134 ARG B N 1
ATOM 2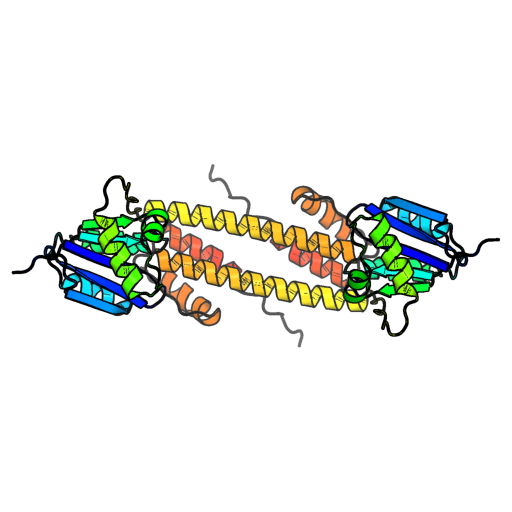599 C CA . ARG B 1 134 ? -7.352 5.621 -6.258 1 85.06 134 ARG B CA 1
ATOM 2600 C C . ARG B 1 134 ? -7.633 6.168 -4.863 1 85.06 134 ARG B C 1
ATOM 2602 O O . ARG B 1 134 ? -7.477 7.367 -4.621 1 85.06 134 ARG B O 1
ATOM 2609 N N . THR B 1 135 ? -8.016 5.309 -4.074 1 88.81 135 THR B N 1
ATOM 2610 C CA . THR B 1 135 ? -8.297 5.699 -2.699 1 88.81 135 THR B CA 1
ATOM 2611 C C . THR B 1 135 ? -7.035 6.199 -2.006 1 88.81 135 THR B C 1
ATOM 2613 O O . THR B 1 135 ? -7.059 7.227 -1.326 1 88.81 135 THR B O 1
ATOM 2616 N N . ALA B 1 136 ? -5.996 5.492 -2.229 1 88.31 136 ALA B N 1
ATOM 2617 C CA . ALA B 1 136 ? -4.719 5.887 -1.645 1 88.31 136 ALA B CA 1
ATOM 2618 C C . ALA B 1 136 ? -4.281 7.258 -2.154 1 88.31 136 ALA B C 1
ATOM 2620 O O . ALA B 1 136 ? -3.809 8.094 -1.379 1 88.31 136 ALA B O 1
ATOM 2621 N N . LEU B 1 137 ? -4.457 7.477 -3.395 1 87.25 137 LEU B N 1
ATOM 2622 C CA . LEU B 1 137 ? -4.105 8.758 -3.994 1 87.25 137 LEU B CA 1
ATOM 2623 C C . LEU B 1 137 ? -4.977 9.883 -3.436 1 87.25 137 LEU B C 1
ATOM 2625 O O . LEU B 1 137 ? -4.477 10.969 -3.135 1 87.25 137 LEU B O 1
ATOM 2629 N N . ALA B 1 138 ? -6.234 9.609 -3.316 1 89.81 138 ALA B N 1
ATOM 2630 C CA . ALA B 1 138 ? -7.16 10.594 -2.754 1 89.81 138 ALA B CA 1
ATOM 2631 C C . ALA B 1 138 ? -6.746 10.992 -1.342 1 89.81 138 ALA B C 1
ATOM 2633 O O . ALA B 1 138 ? -6.727 12.18 -1.005 1 89.81 138 ALA B O 1
ATOM 2634 N N . ASN B 1 139 ? -6.422 10.047 -0.633 1 90.88 139 ASN B N 1
ATOM 2635 C CA . ASN B 1 139 ? -5.98 10.305 0.733 1 90.88 139 ASN B CA 1
ATOM 2636 C C . ASN B 1 139 ? -4.68 11.109 0.761 1 90.88 139 ASN B C 1
ATOM 2638 O O . ASN B 1 139 ? -4.508 11.992 1.602 1 90.88 139 ASN B O 1
ATOM 2642 N N . GLN B 1 140 ? -3.805 10.789 -0.099 1 89.12 140 GLN B N 1
ATOM 2643 C CA . GLN B 1 140 ? -2.549 11.523 -0.191 1 89.12 140 GLN B CA 1
ATOM 2644 C C . GLN B 1 140 ? -2.793 12.992 -0.55 1 89.12 140 GLN B C 1
ATOM 2646 O O . GLN B 1 140 ? -2.152 13.883 0.006 1 89.12 140 GLN B O 1
ATOM 2651 N N . LEU B 1 141 ? -3.658 13.211 -1.428 1 91.94 141 LEU B N 1
ATOM 2652 C CA . LEU B 1 141 ? -3.988 14.57 -1.837 1 91.94 141 LEU B CA 1
ATOM 2653 C C . LEU B 1 141 ? -4.57 15.359 -0.67 1 91.94 141 LEU B C 1
ATOM 2655 O O . LEU B 1 141 ? -4.215 16.516 -0.464 1 91.94 141 LEU B O 1
ATOM 2659 N N . ARG B 1 142 ? -5.398 14.688 0.081 1 91.94 142 ARG B N 1
ATOM 2660 C CA . ARG B 1 142 ? -5.98 15.344 1.249 1 91.94 142 ARG B CA 1
ATOM 2661 C C . ARG B 1 142 ? -4.902 15.695 2.271 1 91.94 142 ARG B C 1
ATOM 2663 O O . ARG B 1 142 ? -4.926 16.781 2.848 1 91.94 142 ARG B O 1
ATOM 2670 N N . SER B 1 143 ? -4.066 14.734 2.436 1 92.06 143 SER B N 1
ATOM 2671 C CA . SER B 1 143 ? -2.967 14.969 3.365 1 92.06 143 SER B CA 1
ATOM 2672 C C . SER B 1 143 ? -2.1 16.141 2.91 1 92.06 143 SER B C 1
ATOM 2674 O O . SER B 1 143 ? -1.723 16.984 3.719 1 92.06 143 SER B O 1
ATOM 2676 N N . LEU B 1 144 ? -1.845 16.188 1.669 1 92.81 144 LEU B N 1
ATOM 2677 C CA . LEU B 1 144 ? -1.035 17.266 1.1 1 92.81 144 LEU B CA 1
ATOM 2678 C C . LEU B 1 144 ? -1.718 18.609 1.28 1 92.81 144 LEU B C 1
ATOM 2680 O O . LEU B 1 144 ? -1.084 19.578 1.705 1 92.81 144 LEU B O 1
ATOM 2684 N N . LEU B 1 145 ? -2.943 18.656 1.04 1 94.44 145 LEU B N 1
ATOM 2685 C CA . LEU B 1 145 ? -3.713 19.875 1.2 1 94.44 145 LEU B CA 1
ATOM 2686 C C . LEU B 1 145 ? -3.701 20.344 2.652 1 94.44 145 LEU B C 1
ATOM 2688 O O . LEU B 1 145 ? -3.551 21.531 2.928 1 94.44 145 LEU B O 1
ATOM 2692 N N . ALA B 1 146 ? -3.83 19.391 3.537 1 93.12 146 ALA B N 1
ATOM 2693 C CA . ALA B 1 146 ? -3.844 19.719 4.961 1 93.12 146 ALA B CA 1
ATOM 2694 C C . ALA B 1 146 ? -2.535 20.375 5.391 1 93.12 146 ALA B C 1
ATOM 2696 O O . ALA B 1 146 ? -2.527 21.234 6.266 1 93.12 146 ALA B O 1
ATOM 2697 N N . GLU B 1 147 ? -1.473 20.062 4.781 1 94.56 147 GLU B N 1
ATOM 2698 C CA . GLU B 1 147 ? -0.165 20.625 5.094 1 94.56 147 GLU B CA 1
ATOM 2699 C C . GLU B 1 147 ? -0.117 22.109 4.762 1 94.56 147 GLU B C 1
ATOM 2701 O O . GLU B 1 147 ? 0.767 22.828 5.234 1 94.56 147 GLU B O 1
ATOM 2706 N N . TYR B 1 148 ? -1.094 22.578 3.957 1 94.31 148 TYR B N 1
ATOM 2707 C CA . TYR B 1 148 ? -1.148 23.969 3.553 1 94.31 148 TYR B CA 1
ATOM 2708 C C . TYR B 1 148 ? -2.369 24.672 4.148 1 94.31 148 TYR B C 1
ATOM 2710 O O . TYR B 1 148 ? -2.736 25.766 3.725 1 94.31 148 TYR B O 1
ATOM 2718 N N . GLY B 1 149 ? -3.027 23.891 5.027 1 91.75 149 GLY B N 1
ATOM 2719 C CA . GLY B 1 149 ? -4.109 24.516 5.773 1 91.75 149 GLY B CA 1
ATOM 2720 C C . GLY B 1 149 ? -5.477 24.281 5.152 1 91.75 149 GLY B C 1
ATOM 2721 O O . GLY B 1 149 ? -6.469 24.859 5.582 1 91.75 149 GLY B O 1
ATOM 2722 N N . PHE B 1 150 ? -5.512 23.469 4.105 1 92.75 150 PHE B N 1
ATOM 2723 C CA . PHE B 1 150 ? -6.785 23.188 3.455 1 92.75 150 PHE B CA 1
ATOM 2724 C C . PHE B 1 150 ? -7.316 21.812 3.867 1 92.75 150 PHE B C 1
ATOM 2726 O O . PHE B 1 150 ? -6.562 20.844 3.908 1 92.75 150 PHE B O 1
ATOM 2733 N N . THR B 1 151 ? -8.57 21.797 4.18 1 91.25 151 THR B N 1
ATOM 2734 C CA . THR B 1 151 ? -9.188 20.531 4.57 1 91.25 151 THR B CA 1
ATOM 2735 C C . THR B 1 151 ? -10.32 20.156 3.615 1 91.25 151 THR B C 1
ATOM 2737 O O . THR B 1 151 ? -11.117 21.016 3.23 1 91.25 151 THR B O 1
ATOM 2740 N N . ILE B 1 152 ? -10.305 19 3.199 1 91.19 152 ILE B N 1
ATOM 2741 C CA . ILE B 1 152 ? -11.383 18.422 2.404 1 91.19 152 ILE B CA 1
ATOM 2742 C C . ILE B 1 152 ? -11.93 17.172 3.102 1 91.19 152 ILE B C 1
ATOM 2744 O O . ILE B 1 152 ? -11.164 16.312 3.545 1 91.19 152 ILE B O 1
ATOM 2748 N N . PRO B 1 153 ? -13.266 17.078 3.244 1 89.88 153 PRO B N 1
ATOM 2749 C CA . PRO B 1 153 ? -13.852 15.914 3.904 1 89.88 153 PRO B CA 1
ATOM 2750 C C . PRO B 1 153 ? -13.453 14.602 3.236 1 89.88 153 PRO B C 1
ATOM 2752 O O . PRO B 1 153 ? -13.141 14.578 2.045 1 89.88 153 PRO B O 1
ATOM 2755 N N . VAL B 1 154 ? -13.555 13.57 4.012 1 89 154 VAL B N 1
ATOM 2756 C CA . VAL B 1 154 ? -13.195 12.25 3.518 1 89 154 VAL B CA 1
ATOM 2757 C C . VAL B 1 154 ? -14.203 11.797 2.461 1 89 154 VAL B C 1
ATOM 2759 O O . VAL B 1 154 ? -15.398 12.078 2.574 1 89 154 VAL B O 1
ATOM 2762 N N . GLY B 1 155 ? -13.656 11.094 1.442 1 88.06 155 GLY B N 1
ATOM 2763 C CA . GLY B 1 155 ? -14.484 10.586 0.36 1 88.06 155 GLY B CA 1
ATOM 2764 C C . GLY B 1 155 ? -14.016 11.039 -1.011 1 88.06 155 GLY B C 1
ATOM 2765 O O . GLY B 1 155 ? -13.672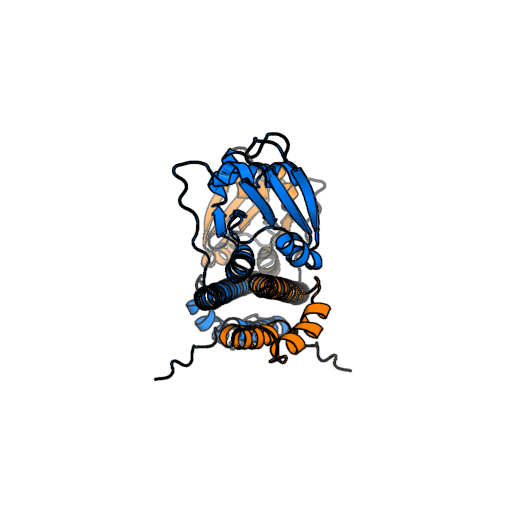 12.211 -1.201 1 88.06 155 GLY B O 1
ATOM 2766 N N . ILE B 1 156 ? -14.086 10.203 -1.906 1 87.94 156 ILE B N 1
ATOM 2767 C CA . ILE B 1 156 ? -13.57 10.477 -3.244 1 87.94 156 ILE B CA 1
ATOM 2768 C C . ILE B 1 156 ? -14.438 11.523 -3.932 1 87.94 156 ILE B C 1
ATOM 2770 O O . ILE B 1 156 ? -13.938 12.367 -4.676 1 87.94 156 ILE B O 1
ATOM 2774 N N . LEU B 1 157 ? -15.719 11.5 -3.691 1 87.75 157 LEU B N 1
ATOM 2775 C CA . LEU B 1 157 ? -16.641 12.438 -4.316 1 87.75 157 LEU B CA 1
ATOM 2776 C C . LEU B 1 157 ? -16.375 13.859 -3.832 1 87.75 157 LEU B C 1
ATOM 2778 O O . LEU B 1 157 ? -16.391 14.805 -4.629 1 87.75 157 LEU B O 1
ATOM 2782 N N . SER B 1 158 ? -16.172 14.023 -2.547 1 92.56 158 SER B N 1
ATOM 2783 C CA . SER B 1 158 ? -15.859 15.344 -2.002 1 92.56 158 SER B CA 1
ATOM 2784 C C . SER B 1 158 ? -14.57 15.898 -2.604 1 92.56 158 SER B C 1
ATOM 2786 O O . SER B 1 158 ? -14.5 17.078 -2.938 1 92.56 158 SER B O 1
ATOM 2788 N N . LEU B 1 159 ? -13.609 15.055 -2.674 1 92.88 159 LEU B N 1
ATOM 2789 C CA . LEU B 1 159 ? -12.336 15.477 -3.254 1 92.88 159 LEU B CA 1
ATOM 2790 C C . LEU B 1 159 ? -12.516 15.891 -4.711 1 92.88 159 LEU B C 1
ATOM 2792 O O . LEU B 1 159 ? -12.031 16.938 -5.129 1 92.88 159 LEU B O 1
ATOM 2796 N N . GLN B 1 160 ? -13.258 15.109 -5.488 1 88.44 160 GLN B N 1
ATOM 2797 C CA . GLN B 1 160 ? -13.469 15.367 -6.91 1 88.44 160 GLN B CA 1
ATOM 2798 C C . GLN B 1 160 ? -14.234 16.672 -7.125 1 88.44 160 GLN B C 1
ATOM 2800 O O . GLN B 1 160 ? -14.008 17.375 -8.109 1 88.44 160 GLN B O 1
ATOM 2805 N N . GLN B 1 161 ? -15.055 17 -6.172 1 91.38 161 GLN B N 1
ATOM 2806 C CA . GLN B 1 161 ? -15.867 18.203 -6.289 1 91.38 161 GLN B CA 1
ATOM 2807 C C . GLN B 1 161 ? -15.117 19.438 -5.797 1 91.38 161 GLN B C 1
ATOM 2809 O O . GLN B 1 161 ? -15.125 20.484 -6.457 1 91.38 161 GLN B O 1
ATOM 2814 N N . GLN B 1 162 ? -14.414 19.328 -4.793 1 94 162 GLN B N 1
ATOM 2815 C CA . GLN B 1 162 ? -13.852 20.5 -4.121 1 94 162 GLN B CA 1
ATOM 2816 C C . GLN B 1 162 ? -12.445 20.797 -4.637 1 94 162 GLN B C 1
ATOM 2818 O O . GLN B 1 162 ? -12.023 21.969 -4.66 1 94 162 GLN B O 1
ATOM 2823 N N . LEU B 1 163 ? -11.734 19.797 -5.062 1 94.19 163 LEU B N 1
ATOM 2824 C CA . LEU B 1 163 ? -10.336 19.984 -5.445 1 94.19 163 LEU B CA 1
ATOM 2825 C C . LEU B 1 163 ? -10.234 20.922 -6.652 1 94.19 163 LEU B C 1
ATOM 2827 O O . LEU B 1 163 ? -9.461 21.875 -6.629 1 94.19 163 LEU B O 1
ATOM 2831 N N . PRO B 1 164 ? -11.055 20.703 -7.703 1 93.12 164 PRO B N 1
ATOM 2832 C CA . PRO B 1 164 ? -10.977 21.625 -8.836 1 93.12 164 PRO B CA 1
ATOM 2833 C C . PRO B 1 164 ? -11.305 23.062 -8.438 1 93.12 164 PRO B C 1
ATOM 2835 O O . PRO B 1 164 ? -10.68 24 -8.93 1 93.12 164 PRO B O 1
ATOM 2838 N N . GLU B 1 165 ? -12.203 23.219 -7.504 1 94.31 165 GLU B N 1
ATOM 2839 C CA . GLU B 1 165 ? -12.578 24.547 -7.027 1 94.31 165 GLU B CA 1
ATOM 2840 C C . GLU B 1 165 ? -11.43 25.203 -6.27 1 94.31 165 GLU B C 1
ATOM 2842 O O . GLU B 1 165 ? -11.156 26.406 -6.449 1 94.31 165 GLU B O 1
ATOM 2847 N N . LEU B 1 166 ? -10.789 24.438 -5.52 1 94.44 166 LEU B N 1
ATOM 2848 C CA . LEU B 1 166 ? -9.664 24.938 -4.738 1 94.44 166 LEU B CA 1
ATOM 2849 C C . LEU B 1 166 ? -8.516 25.359 -5.648 1 94.44 166 LEU B C 1
ATOM 2851 O O . LEU B 1 166 ? -7.918 26.406 -5.453 1 94.44 166 LEU B O 1
ATOM 2855 N N . ILE B 1 167 ? -8.281 24.594 -6.652 1 94.25 167 ILE B N 1
ATOM 2856 C CA . ILE B 1 167 ? -7.176 24.844 -7.578 1 94.25 167 ILE B CA 1
ATOM 2857 C C . ILE B 1 167 ? -7.457 26.094 -8.391 1 94.25 167 ILE B C 1
ATOM 2859 O O . ILE B 1 167 ? -6.555 26.906 -8.633 1 94.25 167 ILE B O 1
ATOM 2863 N N . GLU B 1 168 ? -8.688 26.328 -8.695 1 93.81 168 GLU B N 1
ATOM 2864 C CA . GLU B 1 168 ? -9.07 27.422 -9.586 1 93.81 168 GLU B CA 1
ATOM 2865 C C . GLU B 1 168 ? -9.211 28.734 -8.82 1 93.81 168 GLU B C 1
ATOM 2867 O O . GLU B 1 168 ? -9.125 29.812 -9.406 1 93.81 168 GLU B O 1
ATOM 2872 N N . ASP B 1 169 ? -9.391 28.625 -7.52 1 94.25 169 ASP B N 1
ATOM 2873 C CA . ASP B 1 169 ? -9.57 29.812 -6.699 1 94.25 169 ASP B CA 1
ATOM 2874 C C . ASP B 1 169 ? -8.242 30.562 -6.516 1 94.25 169 ASP B C 1
ATOM 2876 O O . ASP B 1 169 ? -7.461 30.219 -5.625 1 94.25 169 ASP B O 1
ATOM 2880 N N . ALA B 1 170 ? -8.039 31.578 -7.172 1 91.19 170 ALA B N 1
ATOM 2881 C CA . ALA B 1 170 ? -6.781 32.312 -7.168 1 91.19 170 ALA B CA 1
ATOM 2882 C C . ALA B 1 170 ? -6.629 33.125 -5.887 1 91.19 170 ALA B C 1
ATOM 2884 O O . ALA B 1 170 ? -5.539 33.625 -5.57 1 91.19 170 ALA B O 1
ATOM 2885 N N . SER B 1 171 ? -7.738 33.188 -5.188 1 93.38 171 SER B N 1
ATOM 2886 C CA . SER B 1 171 ? -7.715 34.062 -4.008 1 93.38 171 SER B CA 1
ATOM 2887 C C . SER B 1 171 ? -7.133 33.344 -2.801 1 93.38 171 SER B C 1
ATOM 2889 O O . SER B 1 171 ? -6.766 33.969 -1.806 1 93.38 171 SER B O 1
ATOM 2891 N N . ASN B 1 172 ? -7 32.031 -2.973 1 92.5 172 ASN B N 1
ATOM 2892 C CA . ASN B 1 172 ? -6.504 31.297 -1.8 1 92.5 172 ASN B CA 1
ATOM 2893 C C . ASN B 1 172 ? -4.98 31.219 -1.795 1 92.5 172 ASN B C 1
ATOM 2895 O O . ASN B 1 172 ? -4.324 31.75 -2.691 1 92.5 172 ASN B O 1
ATOM 2899 N N . SER B 1 173 ? -4.379 30.578 -0.836 1 91.44 173 SER B N 1
ATOM 2900 C CA . SER B 1 173 ? -2.943 30.672 -0.579 1 91.44 173 SER B CA 1
ATOM 2901 C C . SER B 1 173 ? -2.195 29.5 -1.194 1 91.44 173 SER B C 1
ATOM 2903 O O . SER B 1 173 ? -1.028 29.25 -0.875 1 91.44 173 SER B O 1
ATOM 2905 N N . LEU B 1 174 ? -2.857 28.781 -2.066 1 93.88 174 LEU B N 1
ATOM 2906 C CA . LEU B 1 174 ? -2.145 27.703 -2.738 1 93.88 174 LEU B CA 1
ATOM 2907 C C . LEU B 1 174 ? -0.996 28.25 -3.578 1 93.88 174 LEU B C 1
ATOM 2909 O O . LEU B 1 174 ? -1.17 29.219 -4.32 1 93.88 174 LEU B O 1
ATOM 2913 N N . THR B 1 175 ? 0.113 27.609 -3.463 1 95 175 THR B N 1
ATOM 2914 C CA . THR B 1 175 ? 1.25 28 -4.285 1 95 175 THR B CA 1
ATOM 2915 C C . THR B 1 175 ? 1.067 27.531 -5.723 1 95 175 THR B C 1
ATOM 2917 O O . THR B 1 175 ? 0.253 26.641 -5.992 1 95 175 THR B O 1
ATOM 2920 N N . PHE B 1 176 ? 1.813 28.109 -6.543 1 94.25 176 PHE B N 1
ATOM 2921 C CA . PHE B 1 176 ? 1.794 27.688 -7.941 1 94.25 176 PHE B CA 1
ATOM 2922 C C . PHE B 1 176 ? 2.244 26.234 -8.078 1 94.25 176 PHE B C 1
ATOM 2924 O O . PHE B 1 176 ? 1.639 25.469 -8.82 1 94.25 176 PHE B O 1
ATOM 2931 N N . THR B 1 177 ? 3.232 25.906 -7.367 1 94.12 177 THR B N 1
ATOM 2932 C CA . THR B 1 177 ? 3.785 24.562 -7.398 1 94.12 177 THR B CA 1
ATOM 2933 C C . THR B 1 177 ? 2.744 23.531 -6.949 1 94.12 177 THR B C 1
ATOM 2935 O O . THR B 1 177 ? 2.531 22.531 -7.617 1 94.12 177 THR B O 1
ATOM 2938 N N . LEU B 1 178 ? 2.096 23.844 -5.895 1 94.75 178 LEU B N 1
ATOM 2939 C CA . LEU B 1 178 ? 1.105 22.906 -5.371 1 94.75 178 LEU B CA 1
ATOM 2940 C C . LEU B 1 178 ? -0.089 22.797 -6.312 1 94.75 178 LEU B C 1
ATOM 2942 O O . LEU B 1 178 ? -0.63 21.703 -6.512 1 94.75 178 LEU B O 1
ATOM 2946 N N . ARG B 1 179 ? -0.463 23.922 -6.875 1 94.69 179 ARG B N 1
ATOM 2947 C CA . ARG B 1 179 ? -1.564 23.922 -7.832 1 94.69 179 ARG B CA 1
ATOM 2948 C C . ARG B 1 179 ? -1.264 23 -9.008 1 94.69 179 ARG B C 1
ATOM 2950 O O . ARG B 1 179 ? -2.113 22.203 -9.414 1 94.69 179 ARG B O 1
ATOM 2957 N N . ARG B 1 180 ? -0.117 23.078 -9.523 1 92.81 180 ARG B N 1
ATOM 2958 C CA . ARG B 1 180 ? 0.292 22.25 -10.656 1 92.81 180 ARG B CA 1
ATOM 2959 C C . ARG B 1 1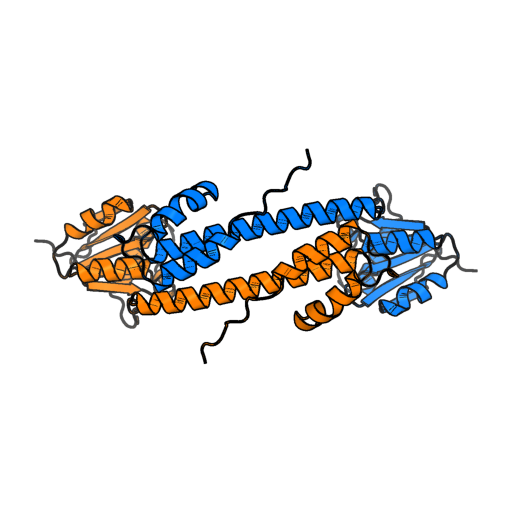80 ? 0.334 20.766 -10.258 1 92.81 180 ARG B C 1
ATOM 2961 O O . ARG B 1 180 ? -0.127 19.906 -11.008 1 92.81 180 ARG B O 1
ATOM 2968 N N . LEU B 1 181 ? 0.879 20.562 -9.141 1 92.56 181 LEU B N 1
ATOM 2969 C CA . LEU B 1 181 ? 0.989 19.188 -8.641 1 92.56 181 LEU B CA 1
ATOM 2970 C C . LEU B 1 181 ? -0.39 18.578 -8.445 1 92.56 181 LEU B C 1
ATOM 2972 O O . LEU B 1 181 ? -0.638 17.453 -8.906 1 92.56 181 LEU B O 1
ATOM 2976 N N . LEU B 1 182 ? -1.242 19.344 -7.816 1 93.56 182 LEU B N 1
ATOM 2977 C CA . LEU B 1 182 ? -2.594 18.859 -7.562 1 93.56 182 LEU B CA 1
ATOM 2978 C C . LEU B 1 182 ? -3.334 18.594 -8.867 1 93.56 182 LEU B C 1
ATOM 2980 O O . LEU B 1 182 ? -4.059 17.594 -8.984 1 93.56 182 LEU B O 1
ATOM 2984 N N . SER B 1 183 ? -3.148 19.422 -9.844 1 90.94 183 SER B N 1
ATOM 2985 C CA . SER B 1 183 ? -3.793 19.266 -11.141 1 90.94 183 SER B CA 1
ATOM 2986 C C . SER B 1 183 ? -3.334 17.984 -11.836 1 90.94 183 SER B C 1
ATOM 2988 O O . SER B 1 183 ? -4.145 17.266 -12.422 1 90.94 183 SER B O 1
ATOM 2990 N N . SER B 1 184 ? -2.119 17.719 -11.727 1 86.75 184 SER B N 1
ATOM 2991 C CA . SER B 1 184 ? -1.562 16.516 -12.336 1 86.75 184 SER B CA 1
ATOM 2992 C C . SER B 1 184 ? -2.098 15.25 -11.664 1 86.75 184 SER B C 1
ATOM 2994 O O . SER B 1 184 ? -2.455 14.281 -12.344 1 86.75 184 SER B O 1
ATOM 2996 N N . LEU B 1 185 ? -2.242 15.328 -10.406 1 87.19 185 LEU B N 1
ATOM 2997 C CA . LEU B 1 185 ? -2.633 14.148 -9.641 1 87.19 185 LEU B CA 1
ATOM 2998 C C . LEU B 1 185 ? -4.137 13.914 -9.734 1 87.19 185 LEU B C 1
ATOM 3000 O O . LEU B 1 185 ? -4.602 12.781 -9.633 1 87.19 185 LEU B O 1
ATOM 3004 N N . ARG B 1 186 ? -4.805 15.008 -9.859 1 85.56 186 ARG B N 1
ATOM 3005 C CA . ARG B 1 186 ? -6.258 14.914 -9.953 1 85.56 186 ARG B CA 1
ATOM 3006 C C . ARG B 1 186 ? -6.672 14.016 -11.117 1 85.56 186 ARG B C 1
ATOM 3008 O O . ARG B 1 186 ? -7.637 13.258 -11.008 1 85.56 186 ARG B O 1
ATOM 3015 N N . GLU B 1 187 ? -5.965 14.031 -12.172 1 79.06 187 GLU B N 1
ATOM 3016 C CA . GLU B 1 187 ? -6.262 13.219 -13.344 1 79.06 187 GLU B CA 1
ATOM 3017 C C . GLU B 1 187 ? -6.152 11.727 -13.031 1 79.06 187 GLU B C 1
ATOM 3019 O O . GLU B 1 187 ? -6.906 10.922 -13.578 1 79.06 187 GLU B O 1
ATOM 3024 N N . ASP B 1 188 ? -5.398 11.43 -12.133 1 75 188 ASP B N 1
ATOM 3025 C CA . ASP B 1 188 ? -5.141 10.031 -11.789 1 75 188 ASP B CA 1
ATOM 3026 C C . ASP B 1 188 ? -6.199 9.5 -10.828 1 75 188 ASP B C 1
ATOM 3028 O O . ASP B 1 188 ? -6.285 8.297 -10.594 1 75 188 ASP B O 1
ATOM 3032 N N . THR B 1 189 ? -6.984 10.391 -10.203 1 73.12 189 THR B N 1
ATOM 3033 C CA . THR B 1 189 ? -7.977 9.961 -9.227 1 73.12 189 THR B CA 1
ATOM 3034 C C . THR B 1 189 ? -9.289 9.586 -9.906 1 73.12 189 THR B C 1
ATOM 3036 O O . THR B 1 189 ? -10.219 9.109 -9.25 1 73.12 189 THR B O 1
ATOM 3039 N N . VAL B 1 190 ? -9.477 9.766 -11.188 1 68.06 190 VAL B N 1
ATOM 3040 C CA . VAL B 1 190 ? -10.695 9.445 -11.922 1 68.06 190 VAL B CA 1
ATOM 3041 C C . VAL B 1 190 ? -10.57 8.062 -12.555 1 68.06 190 VAL B C 1
ATOM 3043 O O . VAL B 1 190 ? -9.539 7.73 -13.148 1 68.06 190 VAL B O 1
ATOM 3046 N N . LEU B 1 191 ? -11.438 7.082 -12.062 1 62.75 191 LEU B N 1
ATOM 3047 C CA . LEU B 1 191 ? -11.445 5.777 -12.711 1 62.75 191 LEU B CA 1
ATOM 3048 C C . LEU B 1 191 ? -12.039 5.871 -14.109 1 62.75 191 LEU B C 1
ATOM 3050 O O . LEU B 1 191 ? -12.969 6.648 -14.344 1 62.75 191 LEU B O 1
ATOM 3054 N N . PRO B 1 192 ? -11.375 5.191 -15.078 1 54.19 192 PRO B N 1
ATOM 3055 C CA . PRO B 1 192 ? -12.023 5.188 -16.391 1 54.19 192 PRO B CA 1
ATOM 3056 C C . PRO B 1 192 ? -13.43 4.59 -16.359 1 54.19 192 PRO B C 1
ATOM 3058 O O . PRO B 1 192 ? -13.664 3.598 -15.656 1 54.19 192 PRO B O 1
ATOM 3061 N N . CYS B 1 193 ? -14.508 5.516 -16.422 1 46.5 193 CYS B N 1
ATOM 3062 C CA . CYS B 1 193 ? -15.883 5.027 -16.531 1 46.5 193 CYS B CA 1
ATOM 3063 C C . CYS B 1 193 ? -15.969 3.863 -17.516 1 46.5 193 CYS B C 1
ATOM 3065 O O . CYS B 1 193 ? -15.391 3.918 -18.609 1 46.5 193 CYS B O 1
ATOM 3067 N N . GLU B 1 194 ? -16.172 2.619 -17.062 1 42.81 194 GLU B N 1
ATOM 3068 C CA . GLU B 1 194 ? -16.547 1.537 -17.969 1 42.81 194 GLU B CA 1
ATOM 3069 C C . GLU B 1 194 ? -17.531 2.023 -19.016 1 42.81 194 GLU B C 1
ATOM 3071 O O . GLU B 1 194 ? -18.562 2.621 -18.688 1 42.81 194 GLU B O 1
ATOM 3076 N N . ASN B 1 195 ? -17.109 2.514 -20.172 1 35.38 195 ASN B N 1
ATOM 3077 C CA . ASN B 1 195 ? -18.094 2.57 -21.25 1 35.38 195 ASN B CA 1
ATOM 3078 C C . ASN B 1 195 ? -18.984 1.325 -21.25 1 35.38 195 ASN B C 1
ATOM 3080 O O . ASN B 1 195 ? -18.484 0.208 -21.406 1 35.38 195 ASN B O 1
ATOM 3084 N N . GLY B 1 196 ? -19.938 1.11 -20.406 1 32.03 196 GLY B N 1
ATOM 3085 C CA . GLY B 1 196 ? -21.062 0.212 -20.656 1 32.03 196 GLY B CA 1
ATOM 3086 C C . GLY B 1 196 ? -21.5 0.201 -22.094 1 32.03 196 GLY B C 1
ATOM 3087 O O . GLY B 1 196 ? -21.75 1.257 -22.688 1 32.03 196 GLY B O 1
ATOM 3088 N N . THR B 1 197 ? -21.016 -0.781 -23 1 29.03 197 THR B N 1
ATOM 3089 C CA . THR B 1 197 ? -21.797 -1.177 -24.172 1 29.03 197 THR B CA 1
ATOM 3090 C C . THR B 1 197 ? -23.281 -1.268 -23.828 1 29.03 197 THR B C 1
ATOM 3092 O O . THR B 1 197 ? -23.672 -2.002 -22.922 1 29.03 197 THR B O 1
ATOM 3095 N N . ASP B 1 198 ? -24.109 -0.263 -23.859 1 23 198 ASP B N 1
ATOM 3096 C CA . ASP B 1 198 ? -25.406 -0.621 -24.391 1 23 198 ASP B CA 1
ATOM 3097 C C . ASP B 1 198 ? -25.281 -1.374 -25.719 1 23 198 ASP B C 1
ATOM 3099 O O . ASP B 1 198 ? -24.453 -1.032 -26.547 1 23 198 ASP B O 1
#

Secondary structure (DSSP, 8-state):
---EEEEEEE--SSEEEEEEEETTS-EEEEEEEEHHHHHHHHTTSPTT-EEEEE--TTHHHHHHHHHHTT-EEEEEPHHHHHTT--SS--HHHHHHHHHHHTT-TT--PBPPPPHHHHHHHHHHHHHHHHHHHHHHHHHHHHHHHHTTT----SSHHHHHHHHHHHHH-TTS---HHHHHHHHHHHHHTS--------/-PPEEEEEEE--SSEEEEEEEETTS-EEEEEEEEHHHHHHHHTTSPTT-EEEEE--TTHHHHHHHHHHTT-EEEEEPHHHHHTT--SS--HHHHHHHHHHHTT-TT--PBPPPPHHHHHHHHHHHHHHHHHHHHHHHHHHHHHHHHTTT----SSHHHHHHHHHHHHH-TTS---HHHHHHHHHHHHHTS--------